Protein AF-0000000069713917 (afdb_homodimer)

Secondary structure (DSSP, 8-state):
--EEEEEEEEETTEEEEEEEEEETTTTEEEEEEEEE-GGGGTS-EEEEEEE--TT--SHHHHHHS-HHHHHHHHT-EEEEE-SS--STTS---TT--TTSBTTB-TTSB--STTGGGT-BHHHIIIIIHHHHHHHHSSEEEEEEEEEBTHHHHHHHHHHHH-TTT-S-EEEES----GGGSHHHHHHHHHHH-S-GGGGGGG-HHHHHHH--S---EEEEEETT-TTIIIII-HHHHHHHHHHHT--EEEEEETT--SSHHHHHHHHHHHHHHHHTT--/--EEEEEEEEETTEEEEEEEEEETTTTEEEEEEEEE-GGGGTS-EEEEEEE--TT--SHHHHHHS-HHHHHHHHT-EEEEE-SS--STTS---TT--TTSBTTB-TTSB--STTGGGT-BHHHIIIIIHHHHHHHHSSEEEEEEEEEBTHHHHHHHHHHHH-TTT-S-EEEES----GGGSHHHHHHHHHHH-S-GGGGGGG-HHHHHHH--S---EEEEEETT-TTIIIII-HHHHHHHHHHHT--EEEEEETT--SSHHHHHHHHHHHHHHHHTT--

Nearest PDB structures (foldseek):
  3s8y-assembly1_A  TM=9.924E-01  e=7.255E-50  Oleispira antarctica
  6jzl-assembly1_A  TM=9.933E-01  e=1.116E-47  Shewanella frigidimarina
  4b6g-assembly2_B  TM=9.810E-01  e=1.951E-43  Neisseria meningitidis MC58
  3e4d-assembly3_F  TM=9.716E-01  e=5.167E-42  Agrobacterium fabrum str. C58
  7yvt-assembly3_C  TM=9.785E-01  e=4.361E-38  Variovorax sp.

Sequence (558 aa):
MTIENISCNKSFGGWHKQYRHQSQVLNCQMRFAIYLPPEAANKPVPVLYWLSGLTCTDENFMQKAGAQRIAAQLGMAIVAPDTSPRGDEVADAPDKAYDLGLGAGFYLNATRAPWNRHYKMYDYIVHELPALIEANFPVTEQRAISGHSMGGHGALVIGFSNPHRYSSISAFSPICNPSNAPWGIKAFTEYLGENREHWRQYDACELLKLAISEVPVLVDQGDADSFLDTQLMPHSLSDIATGKGYPLDLRMQAGYDHSYYFIASFIEEHLKFHSLYFKMTIENISCNKSFGGWHKQYRHQSQVLNCQMRFAIYLPPEAANKPVPVLYWLSGLTCTDENFMQKAGAQRIAAQLGMAIVAPDTSPRGDEVADAPDKAYDLGLGAGFYLNATRAPWNRHYKMYDYIVHELPALIEANFPVTEQRAISGHSMGGHGALVIGFSNPHRYSSISAFSPICNPSNAPWGIKAFTEYLGENREHWRQYDACELLKLAISEVPVLVDQGDADSFLDTQLMPHSLSDIATGKGYPLDLRMQAGYDHSYYFIASFIEEHLKFHSLYFK

InterPro domains:
  IPR000801 Esterase-like [PF00756] (23-272)
  IPR014186 S-formylglutathione hydrolase [PTHR10061] (1-277)
  IPR014186 S-formylglutathione hydrolase [TIGR02821] (5-275)
  IPR029058 Alpha/Beta hydrolase fold [G3DSA:3.40.50.1820] (3-278)
  IPR029058 Alpha/Beta hydrolase fold [SSF53474] (3-275)

Foldseek 3Di:
DDKAWDDWDDDQLWIKTKIWDQDPQLRAIWMKIKIFANCQVPAAAAEEEEAEAFPDANVACVPQQPQNNLCNVLRYMYMYITNFGDDDPFDFDPVNDRLTGHRNLLQDQFDDPPHNNGSHNVCCRQPVVLVVDVVPGRHDQAYAYEYAASRLLNQLLSCLLCVPSYQATEYELYQQALVQAPSSVVHCCRRPNDPCVSVLSSHNLSSLLVGDDAHAYEYEYEPAEPCDVRGRPVVSVVVSCVVVVGNYHYDYDYPDYRDSVNSNVCVSVVVVVRSVRPD/DDKAWDDWDDDQLWIKTKIWDQDPQQRAIWMKIKIFANCQVPAAAAEEEEAEAFPDANVACVPQQPQNNLCNVLRYMYMYITNFGDDDPFDFDPVNDRLTGHRNLLQDQFDDPPHNNGSHNVCCRQPVVLVVDVVPGRHDQAYAYEYAASRLLNQLLSCLLCVPSYQATEYELYQQALVQAPSSVVHCCRRPNDPCVSVLSSHNLSSLLVGDDAHAYEYEYEPQEPCDVRGRPVVSVVVSCVVVVGNYHYHYDYPDYRDSVNSNVCVSVVVVVRSVRPD

Solvent-accessible surface area (backbone atoms only — not comparable to full-atom values): 27414 Å² total; per-residue (Å²): 135,74,71,43,79,75,46,78,42,35,34,51,80,15,37,40,34,31,34,38,34,74,38,77,70,32,65,36,57,44,46,34,27,38,36,41,16,47,49,37,79,80,39,61,23,36,36,36,38,40,31,45,26,65,63,36,42,34,52,55,59,76,46,33,27,59,51,61,60,52,26,29,74,66,38,31,27,38,37,23,41,42,33,35,62,48,63,91,88,47,66,55,37,91,82,67,45,60,69,29,34,53,21,28,38,66,46,34,63,27,72,24,82,73,37,42,64,30,38,25,40,33,55,32,64,72,46,51,48,51,53,54,47,49,73,72,44,56,41,47,87,51,29,31,31,25,19,29,28,47,7,8,26,28,20,46,27,53,38,68,75,34,46,89,62,29,51,28,32,32,25,37,48,25,30,25,37,24,83,79,8,63,63,32,40,55,40,43,38,58,27,59,38,82,57,63,77,70,46,41,83,68,16,37,42,55,43,56,75,67,52,79,73,84,47,49,33,42,34,43,33,31,68,50,21,90,46,40,81,62,42,18,33,56,64,63,39,50,52,52,28,61,75,70,68,49,64,60,49,76,45,77,36,84,64,18,36,84,49,55,46,34,43,37,53,46,39,60,62,53,55,52,56,46,52,72,54,55,130,136,73,73,42,79,75,47,78,43,34,34,50,79,15,36,39,34,30,35,37,34,74,37,77,70,31,64,36,58,44,46,34,25,38,36,39,16,46,51,36,81,79,39,61,23,37,34,37,39,40,32,43,25,64,63,37,42,35,54,54,59,77,46,34,27,57,51,60,60,52,25,29,75,68,39,30,27,40,37,22,40,44,32,35,60,45,65,92,86,48,66,56,37,90,82,65,44,60,71,30,32,52,20,28,39,66,46,34,65,27,71,24,82,72,36,42,64,30,37,26,40,33,54,32,64,71,47,53,48,52,53,53,46,50,73,74,44,56,40,49,85,51,28,30,31,26,19,29,27,47,7,8,26,28,19,47,27,53,38,68,75,34,44,88,62,30,51,28,33,32,25,37,48,26,31,23,37,26,82,77,7,64,62,30,40,56,41,41,39,61,26,61,38,82,56,64,76,70,45,39,82,69,16,38,42,56,45,56,75,66,51,80,74,83,48,50,32,42,37,42,30,31,70,52,20,92,46,40,82,63,42,17,32,55,63,62,38,50,53,52,27,60,76,69,67,48,63,59,48,74,43,78,36,84,63,19,36,84,48,55,46,35,45,37,52,47,39,60,60,54,53,52,56,46,53,72,55,54,130

Radius of gyration: 25.03 Å; Cα contacts (8 Å, |Δi|>4): 1384; chains: 2; bounding box: 50×77×60 Å

Organism: Shewanella oneidensis (strain ATCC 700550 / JCM 31522 / CIP 106686 / LMG 19005 / NCIMB 14063 / MR-1) (NCBI:txid211586)

pLDDT: mean 98.07, std 2.37, range [70.38, 99.0]

Structure (mmCIF, N/CA/C/O backbone):
data_AF-0000000069713917-model_v1
#
loop_
_entity.id
_entity.type
_entity.pdbx_description
1 polymer 'S-formylglutathione hydrolase'
#
loop_
_atom_site.group_PDB
_atom_site.id
_atom_site.type_symbol
_atom_site.label_atom_id
_atom_site.label_alt_id
_atom_site.label_comp_id
_atom_site.label_asym_id
_atom_site.label_entity_id
_atom_site.label_seq_id
_atom_site.pdbx_PDB_ins_code
_atom_site.Cartn_x
_atom_site.Cartn_y
_atom_site.Cartn_z
_atom_site.occupancy
_atom_site.B_iso_or_equiv
_atom_site.auth_seq_id
_atom_site.auth_comp_id
_atom_site.auth_asym_id
_atom_site.auth_atom_id
_atom_site.pdbx_PDB_model_num
ATOM 1 N N . MET A 1 1 ? 25.859 -14.422 -12.484 1 70.38 1 MET A N 1
ATOM 2 C CA . MET A 1 1 ? 25 -13.398 -13.062 1 70.38 1 MET A CA 1
ATOM 3 C C . MET A 1 1 ? 25.031 -12.125 -12.219 1 70.38 1 MET A C 1
ATOM 5 O O . MET A 1 1 ? 24.969 -12.188 -10.992 1 70.38 1 MET A O 1
ATOM 9 N N . THR A 1 2 ? 25.359 -10.953 -12.766 1 87.94 2 THR A N 1
ATOM 10 C CA . THR A 1 2 ? 25.516 -9.688 -12.055 1 87.94 2 THR A CA 1
ATOM 11 C C . THR A 1 2 ? 24.156 -9.023 -11.82 1 87.94 2 THR A C 1
ATOM 13 O O . THR A 1 2 ? 23.297 -9.039 -12.703 1 87.94 2 THR A O 1
ATOM 16 N N . ILE A 1 3 ? 23.812 -8.742 -10.57 1 97.12 3 ILE A N 1
ATOM 17 C CA . ILE A 1 3 ? 22.594 -8.016 -10.242 1 97.12 3 ILE A CA 1
ATOM 18 C C . ILE A 1 3 ? 22.938 -6.582 -9.852 1 97.12 3 ILE A C 1
ATOM 20 O O . ILE A 1 3 ? 24 -6.324 -9.289 1 97.12 3 ILE A O 1
ATOM 24 N N . GLU A 1 4 ? 22.047 -5.641 -10.273 1 98.31 4 GLU A N 1
ATOM 25 C CA . GLU A 1 4 ? 22.203 -4.227 -9.953 1 98.31 4 GLU A CA 1
ATOM 26 C C . GLU A 1 4 ? 21.125 -3.764 -8.977 1 98.31 4 GLU A C 1
ATOM 28 O O . GLU A 1 4 ? 19.922 -3.889 -9.25 1 98.31 4 GLU A O 1
ATOM 33 N N . ASN A 1 5 ? 21.531 -3.273 -7.816 1 98.44 5 ASN A N 1
ATOM 34 C CA . ASN A 1 5 ? 20.594 -2.727 -6.84 1 98.44 5 ASN A CA 1
ATOM 35 C C . ASN A 1 5 ? 20.047 -1.373 -7.281 1 98.44 5 ASN A C 1
ATOM 37 O O . ASN A 1 5 ? 20.812 -0.43 -7.496 1 98.44 5 ASN A O 1
ATOM 41 N N . ILE A 1 6 ? 18.75 -1.265 -7.391 1 97.25 6 ILE A N 1
ATOM 42 C CA . ILE A 1 6 ? 18.219 -0.025 -7.949 1 97.25 6 ILE A CA 1
ATOM 43 C C . ILE A 1 6 ? 17.469 0.746 -6.871 1 97.25 6 ILE A C 1
ATOM 45 O O . ILE A 1 6 ? 17.172 1.934 -7.031 1 97.25 6 ILE A O 1
ATOM 49 N N . SER A 1 7 ? 17.125 0.137 -5.809 1 97.75 7 SER A N 1
ATOM 50 C CA . SER A 1 7 ? 16.531 0.807 -4.652 1 97.75 7 SER A CA 1
ATOM 51 C C . SER A 1 7 ? 16.75 0.001 -3.377 1 97.75 7 SER A C 1
ATOM 53 O O . SER A 1 7 ? 16.969 -1.211 -3.432 1 97.75 7 SER A O 1
ATOM 55 N N . CYS A 1 8 ? 16.781 0.65 -2.281 1 98.25 8 CYS A N 1
ATOM 56 C CA . CYS A 1 8 ? 16.984 0.061 -0.964 1 98.25 8 CYS A CA 1
ATOM 57 C C . CYS A 1 8 ? 16.281 0.871 0.115 1 98.25 8 CYS A C 1
ATOM 59 O O . CYS A 1 8 ? 16.672 2.004 0.402 1 98.25 8 CYS A O 1
ATOM 61 N N . ASN A 1 9 ? 15.273 0.31 0.768 1 98.56 9 ASN A N 1
ATOM 62 C CA . ASN A 1 9 ? 14.469 0.979 1.779 1 98.56 9 ASN A CA 1
ATOM 63 C C . ASN A 1 9 ? 14.32 0.127 3.037 1 98.56 9 ASN A C 1
ATOM 65 O O . ASN A 1 9 ? 13.961 -1.048 2.957 1 98.56 9 ASN A O 1
ATOM 69 N N . LYS A 1 10 ? 14.602 0.739 4.168 1 98.75 10 LYS A N 1
ATOM 70 C CA . LYS A 1 10 ? 14.336 0.04 5.422 1 98.75 10 LYS A CA 1
ATOM 71 C C . LYS A 1 10 ? 12.836 -0.102 5.668 1 98.75 10 LYS A C 1
ATOM 73 O O . LYS A 1 10 ? 12.07 0.828 5.406 1 98.75 10 LYS A O 1
ATOM 78 N N . SER A 1 11 ? 12.414 -1.227 6.125 1 98.81 11 SER A N 1
ATOM 79 C CA . SER A 1 11 ? 11.016 -1.568 6.352 1 98.81 11 SER A CA 1
ATOM 80 C C . SER A 1 11 ? 10.867 -2.613 7.453 1 98.81 11 SER A C 1
ATOM 82 O O . SER A 1 11 ? 11.398 -3.719 7.34 1 98.81 11 SER A O 1
ATOM 84 N N . PHE A 1 12 ? 10.195 -2.287 8.57 1 98.81 12 PHE A N 1
ATOM 85 C CA . PHE A 1 12 ? 9.961 -3.166 9.711 1 98.81 12 PHE A CA 1
ATOM 86 C C . PHE A 1 12 ? 11.258 -3.82 10.164 1 98.81 12 PHE A C 1
ATOM 88 O O . PHE A 1 12 ? 11.312 -5.031 10.383 1 98.81 12 PHE A O 1
ATOM 95 N N . GLY A 1 13 ? 12.219 -3.055 10.289 1 98.69 13 GLY A N 1
ATOM 96 C CA . GLY A 1 13 ? 13.5 -3.52 10.797 1 98.69 13 GLY A CA 1
ATOM 97 C C . GLY A 1 13 ? 14.32 -4.273 9.766 1 98.69 13 GLY A C 1
ATOM 98 O O . GLY A 1 13 ? 15.508 -4.512 9.969 1 98.69 13 GLY A O 1
ATOM 99 N N . GLY A 1 14 ? 13.664 -4.723 8.641 1 98.75 14 GLY A N 1
ATOM 100 C CA . GLY A 1 14 ? 14.336 -5.363 7.527 1 98.75 14 GLY A CA 1
ATOM 101 C C . GLY A 1 14 ? 14.602 -4.422 6.363 1 98.75 14 GLY A C 1
ATOM 102 O O . GLY A 1 14 ? 14.656 -3.205 6.547 1 98.75 14 GLY A O 1
ATOM 103 N N . TRP A 1 15 ? 14.82 -5.023 5.168 1 98.81 15 TRP A N 1
ATOM 104 C CA . TRP A 1 15 ? 15.172 -4.215 4.004 1 98.81 15 TRP A CA 1
ATOM 105 C C . TRP A 1 15 ? 14.375 -4.656 2.779 1 98.81 15 TRP A C 1
ATOM 107 O O . TRP A 1 15 ? 14.352 -5.84 2.439 1 98.81 15 TRP A O 1
ATOM 117 N N . HIS A 1 16 ? 13.68 -3.697 2.221 1 98.88 16 HIS A N 1
ATOM 118 C CA . HIS A 1 16 ? 13.102 -3.867 0.892 1 98.88 16 HIS A CA 1
ATOM 119 C C . HIS A 1 16 ? 14.047 -3.352 -0.189 1 98.88 16 HIS A C 1
ATOM 121 O O . HIS A 1 16 ? 14.422 -2.178 -0.183 1 98.88 16 HIS A O 1
ATOM 127 N N . LYS A 1 17 ? 14.398 -4.246 -1.132 1 98.81 17 LYS A N 1
ATOM 128 C CA . LYS A 1 17 ? 15.336 -3.893 -2.195 1 98.81 17 LYS A CA 1
ATOM 129 C C . LYS A 1 17 ? 14.789 -4.285 -3.564 1 98.81 17 LYS A C 1
ATOM 131 O O . LYS A 1 17 ? 14.016 -5.238 -3.68 1 98.81 17 LYS A O 1
ATOM 136 N N . GLN A 1 18 ? 15.172 -3.488 -4.539 1 98.81 18 GLN A N 1
ATOM 137 C CA . GLN A 1 18 ? 14.883 -3.832 -5.93 1 98.81 18 GLN A CA 1
ATOM 138 C C . GLN A 1 18 ? 16.172 -4.008 -6.73 1 98.81 18 GLN A C 1
ATOM 140 O O . GLN A 1 18 ? 17.141 -3.262 -6.539 1 98.81 18 GLN A O 1
ATOM 145 N N . TYR A 1 19 ? 16.125 -4.961 -7.59 1 98.81 19 TYR A N 1
ATOM 146 C CA . TYR A 1 19 ? 17.297 -5.254 -8.414 1 98.81 19 TYR A CA 1
ATOM 147 C C . TYR A 1 19 ? 16.906 -5.402 -9.883 1 98.81 19 TYR A C 1
ATOM 149 O O . TYR A 1 19 ? 15.758 -5.727 -10.195 1 98.81 19 TYR A O 1
ATOM 157 N N . ARG A 1 20 ? 17.844 -5.145 -10.68 1 98.38 20 ARG A N 1
ATOM 158 C CA . ARG A 1 20 ? 17.781 -5.453 -12.109 1 98.38 20 ARG A CA 1
ATOM 159 C C . ARG A 1 20 ? 18.875 -6.453 -12.492 1 98.38 20 ARG A C 1
ATOM 161 O O . ARG A 1 20 ? 19.984 -6.402 -11.977 1 98.38 20 ARG A O 1
ATOM 168 N N . HIS A 1 21 ? 18.594 -7.336 -13.367 1 98.31 21 HIS A N 1
ATOM 169 C CA . HIS A 1 21 ? 19.562 -8.297 -13.883 1 98.31 21 HIS A CA 1
ATOM 170 C C . HIS A 1 21 ? 19.219 -8.719 -15.305 1 98.31 21 HIS A C 1
ATOM 172 O O . HIS A 1 21 ? 18.094 -8.539 -15.758 1 98.31 21 HIS A O 1
ATOM 178 N N . GLN A 1 22 ? 20.188 -9.266 -15.977 1 98.06 22 GLN A N 1
ATOM 179 C CA . GLN A 1 22 ? 19.969 -9.836 -17.297 1 98.06 22 GLN A CA 1
ATOM 180 C C . GLN A 1 22 ? 19.516 -11.289 -17.203 1 98.06 22 GLN A C 1
ATOM 182 O O . GLN A 1 22 ? 20.25 -12.148 -16.703 1 98.06 22 GLN A O 1
ATOM 187 N N . SER A 1 23 ? 18.297 -11.508 -17.625 1 98.44 23 SER A N 1
ATOM 188 C CA . SER A 1 23 ? 17.781 -12.875 -17.641 1 98.44 23 SER A CA 1
ATOM 189 C C . SER A 1 23 ? 18.266 -13.633 -18.875 1 98.44 23 SER A C 1
ATOM 191 O O . SER A 1 23 ? 18.125 -13.148 -20 1 98.44 23 SER A O 1
ATOM 193 N N . GLN A 1 24 ? 18.781 -14.766 -18.656 1 97.94 24 GLN A N 1
ATOM 194 C CA . GLN A 1 24 ? 19.188 -15.617 -19.766 1 97.94 24 GLN A CA 1
ATOM 195 C C . GLN A 1 24 ? 17.984 -16.297 -20.406 1 97.94 24 GLN A C 1
ATOM 197 O O . GLN A 1 24 ? 17.891 -16.375 -21.641 1 97.94 24 GLN A O 1
ATOM 202 N N . VAL A 1 25 ? 17.125 -16.672 -19.609 1 97.75 25 VAL A N 1
ATOM 203 C CA . VAL A 1 25 ? 15.977 -17.453 -20.078 1 97.75 25 VAL A CA 1
ATOM 204 C C . VAL A 1 25 ? 15.023 -16.547 -20.859 1 97.75 25 VAL A C 1
ATOM 206 O O . VAL A 1 25 ? 14.484 -16.953 -21.891 1 97.75 25 VAL A O 1
ATOM 209 N N . LEU A 1 26 ? 14.781 -15.352 -20.406 1 98.56 26 LEU A N 1
ATOM 210 C CA . LEU A 1 26 ? 13.82 -14.445 -21.031 1 98.56 26 LEU A CA 1
ATOM 211 C C . LEU A 1 26 ? 14.5 -13.586 -22.078 1 98.56 26 LEU A C 1
ATOM 213 O O . LEU A 1 26 ? 13.82 -12.914 -22.875 1 98.56 26 LEU A O 1
ATOM 217 N N . ASN A 1 27 ? 15.828 -13.641 -22.094 1 97.94 27 ASN A N 1
ATOM 218 C CA . ASN A 1 27 ? 16.609 -12.867 -23.062 1 97.94 27 ASN A CA 1
ATOM 219 C C . ASN A 1 27 ? 16.25 -11.383 -23 1 97.94 27 ASN A C 1
ATOM 221 O O . ASN A 1 27 ? 15.961 -10.766 -24.016 1 97.94 27 ASN A O 1
ATOM 225 N N . CYS A 1 28 ? 16.141 -10.812 -21.844 1 98.19 28 CYS A N 1
ATOM 226 C CA . CYS A 1 28 ? 15.891 -9.398 -21.594 1 98.19 28 CYS A CA 1
ATOM 227 C C . CYS A 1 28 ? 16.281 -9.016 -20.172 1 98.19 28 CYS A C 1
ATOM 229 O O . CYS A 1 28 ? 16.688 -9.875 -19.391 1 98.19 28 CYS A O 1
ATOM 231 N N . GLN A 1 29 ? 16.25 -7.77 -19.891 1 97.75 29 GLN A N 1
ATOM 232 C CA . GLN A 1 29 ? 16.453 -7.297 -18.531 1 97.75 29 GLN A CA 1
ATOM 233 C C . GLN A 1 29 ? 15.188 -7.508 -17.688 1 97.75 29 GLN A C 1
ATOM 235 O O . GLN A 1 29 ? 14.078 -7.246 -18.156 1 97.75 29 GLN A O 1
ATOM 240 N N . MET A 1 30 ? 15.406 -8.016 -16.516 1 98.38 30 MET A N 1
ATOM 241 C CA . MET A 1 30 ? 14.297 -8.227 -15.586 1 98.38 30 MET A CA 1
ATOM 242 C C . MET A 1 30 ? 14.547 -7.496 -14.273 1 98.38 30 MET A C 1
ATOM 244 O O . MET A 1 30 ? 15.703 -7.254 -13.906 1 98.38 30 MET A O 1
ATOM 248 N N . ARG A 1 31 ? 13.453 -7.172 -13.648 1 98.44 31 ARG A N 1
ATOM 249 C CA . ARG A 1 31 ? 13.5 -6.609 -12.305 1 98.44 31 ARG A CA 1
ATOM 250 C C . ARG A 1 31 ? 12.82 -7.535 -11.297 1 98.44 31 ARG A C 1
ATOM 252 O O . ARG A 1 31 ? 11.875 -8.25 -11.641 1 98.44 31 ARG A O 1
ATOM 259 N N . PHE A 1 32 ? 13.344 -7.539 -10.141 1 98.88 32 PHE A N 1
ATOM 260 C CA . PHE A 1 32 ? 12.672 -8.18 -9.016 1 98.88 32 PHE A CA 1
ATOM 261 C C . PHE A 1 32 ? 12.898 -7.387 -7.734 1 98.88 32 PHE A C 1
ATOM 263 O O . PHE A 1 32 ? 13.867 -6.633 -7.625 1 98.88 32 PHE A O 1
ATOM 270 N N . ALA A 1 33 ? 11.961 -7.527 -6.859 1 98.88 33 ALA A N 1
ATOM 271 C CA . ALA A 1 33 ? 12.102 -6.996 -5.504 1 98.88 33 ALA A CA 1
ATOM 272 C C . ALA A 1 33 ? 12.328 -8.117 -4.496 1 98.88 33 ALA A C 1
ATOM 274 O O . ALA A 1 33 ? 11.891 -9.258 -4.711 1 98.88 33 ALA A O 1
ATOM 275 N N . ILE A 1 34 ? 13.008 -7.801 -3.436 1 98.94 34 ILE A N 1
ATOM 276 C CA . ILE A 1 34 ? 13.203 -8.742 -2.336 1 98.94 34 ILE A CA 1
ATOM 277 C C . ILE A 1 34 ? 13.086 -8.008 -1.002 1 98.94 34 ILE A C 1
ATOM 279 O O . ILE A 1 34 ? 13.578 -6.887 -0.854 1 98.94 34 ILE A O 1
ATOM 283 N N . TYR A 1 35 ? 12.305 -8.562 -0.147 1 98.94 35 TYR A N 1
ATOM 284 C CA . TYR A 1 35 ? 12.328 -8.148 1.251 1 98.94 35 TYR A CA 1
ATOM 285 C C . TYR A 1 35 ? 13.133 -9.125 2.098 1 98.94 35 TYR A C 1
ATOM 287 O O . TYR A 1 35 ? 12.859 -10.328 2.098 1 98.94 35 TYR A O 1
ATOM 295 N N . LEU A 1 36 ? 14.094 -8.617 2.783 1 98.94 36 LEU A N 1
ATOM 296 C CA . LEU A 1 36 ? 14.883 -9.367 3.754 1 98.94 36 LEU A CA 1
ATOM 297 C C . LEU A 1 36 ? 14.516 -8.969 5.18 1 98.94 36 LEU A C 1
ATOM 299 O O . LEU A 1 36 ? 14.727 -7.82 5.582 1 98.94 36 LEU A O 1
ATOM 303 N N . PRO A 1 37 ? 13.961 -9.945 5.949 1 98.88 37 PRO A N 1
ATOM 304 C CA . PRO A 1 37 ? 13.633 -9.641 7.34 1 98.88 37 PRO A CA 1
ATOM 305 C C . PRO A 1 37 ? 14.867 -9.398 8.203 1 98.88 37 PRO A C 1
ATOM 307 O O . PRO A 1 37 ? 15.984 -9.734 7.789 1 98.88 37 PRO A O 1
ATOM 310 N N . PRO A 1 38 ? 14.633 -8.781 9.414 1 98.69 38 PRO A N 1
ATOM 311 C CA . PRO A 1 38 ? 15.789 -8.516 10.281 1 98.69 38 PRO A CA 1
ATOM 312 C C . PRO A 1 38 ? 16.609 -9.766 10.562 1 98.69 38 PRO A C 1
ATOM 314 O O . PRO A 1 38 ? 17.844 -9.695 10.672 1 98.69 38 PRO A O 1
ATOM 317 N N . GLU A 1 39 ? 16.016 -10.875 10.594 1 98.5 39 GLU A N 1
ATOM 318 C CA . GLU A 1 39 ? 16.672 -12.141 10.922 1 98.5 39 GLU A CA 1
ATOM 319 C C . GLU A 1 39 ? 17.703 -12.516 9.852 1 98.5 39 GLU A C 1
ATOM 321 O O . GLU A 1 39 ? 18.672 -13.234 10.133 1 98.5 39 GLU A O 1
ATOM 326 N N . ALA A 1 40 ? 17.5 -12.047 8.695 1 98.62 40 ALA A N 1
ATOM 327 C CA . ALA A 1 40 ? 18.375 -12.391 7.574 1 98.62 40 ALA A CA 1
ATOM 328 C C . ALA A 1 40 ? 19.781 -11.797 7.766 1 98.62 40 ALA A C 1
ATOM 330 O O . ALA A 1 40 ? 20.734 -12.227 7.113 1 98.62 40 ALA A O 1
ATOM 331 N N . ALA A 1 41 ? 19.922 -10.82 8.617 1 97.62 41 ALA A N 1
ATOM 332 C CA . ALA A 1 41 ? 21.234 -10.25 8.938 1 97.62 41 ALA A CA 1
ATOM 333 C C . ALA A 1 41 ? 22.094 -11.234 9.719 1 97.62 41 ALA A C 1
ATOM 335 O O . ALA A 1 41 ? 23.312 -11.156 9.695 1 97.62 41 ALA A O 1
ATOM 336 N N . ASN A 1 42 ? 21.422 -12.172 10.344 1 97.75 42 ASN A N 1
ATOM 337 C CA . ASN A 1 42 ? 22.156 -13.047 11.258 1 97.75 42 ASN A CA 1
ATOM 338 C C . ASN A 1 42 ? 22.266 -14.461 10.695 1 97.75 42 ASN A C 1
ATOM 340 O O . ASN A 1 42 ? 23.203 -15.195 11.031 1 97.75 42 ASN A O 1
ATOM 344 N N . LYS A 1 43 ? 21.281 -14.844 9.883 1 98.19 43 LYS A N 1
ATOM 345 C CA . LYS A 1 43 ? 21.281 -16.188 9.32 1 98.19 43 LYS A CA 1
ATOM 346 C C . LYS A 1 43 ? 20.422 -16.25 8.055 1 98.19 43 LYS A C 1
ATOM 348 O O . LYS A 1 43 ? 19.547 -15.422 7.855 1 98.19 43 LYS A O 1
ATOM 353 N N . PRO A 1 44 ? 20.656 -17.312 7.234 1 98.69 44 PRO A N 1
ATOM 354 C CA . PRO A 1 44 ? 19.781 -17.5 6.082 1 98.69 44 PRO A CA 1
ATOM 355 C C . PRO A 1 44 ? 18.328 -17.797 6.488 1 98.69 44 PRO A C 1
ATOM 357 O O . PRO A 1 44 ? 18.094 -18.453 7.5 1 98.69 44 PRO A O 1
ATOM 360 N N . VAL A 1 45 ? 17.375 -17.297 5.715 1 98.88 45 VAL A N 1
ATOM 361 C CA . VAL A 1 45 ? 15.969 -17.453 6.043 1 98.88 45 VAL A CA 1
ATOM 362 C C . VAL A 1 45 ? 15.227 -18.078 4.859 1 98.88 45 VAL A C 1
ATOM 364 O O . VAL A 1 45 ? 15.695 -18 3.721 1 98.88 45 VAL A O 1
ATOM 367 N N . PRO A 1 46 ? 14.086 -18.75 5.051 1 98.81 46 PRO A N 1
ATOM 368 C CA . PRO A 1 46 ? 13.289 -19.281 3.947 1 98.81 46 PRO A CA 1
ATOM 369 C C . PRO A 1 46 ? 12.688 -18.188 3.068 1 98.81 46 PRO A C 1
ATOM 371 O O . PRO A 1 46 ? 12.656 -17.016 3.467 1 98.81 46 PRO A O 1
ATOM 374 N N . VAL A 1 47 ? 12.195 -18.594 1.905 1 98.88 47 VAL A N 1
ATOM 375 C CA . VAL A 1 47 ? 11.789 -17.594 0.927 1 98.88 47 VAL A CA 1
ATOM 376 C C . VAL A 1 47 ? 10.359 -17.875 0.455 1 98.88 47 VAL A C 1
ATOM 378 O O . VAL A 1 47 ? 10.031 -19.016 0.121 1 98.88 47 VAL A O 1
ATOM 381 N N . LEU A 1 48 ? 9.539 -16.891 0.512 1 98.94 48 LEU A N 1
ATOM 382 C CA . LEU A 1 48 ? 8.266 -16.906 -0.192 1 98.94 48 LEU A CA 1
ATOM 383 C C . LEU A 1 48 ? 8.375 -16.188 -1.532 1 98.94 48 LEU A C 1
ATOM 385 O O . LEU A 1 48 ? 8.727 -15 -1.581 1 98.94 48 LEU A O 1
ATOM 389 N N . TYR A 1 49 ? 8.133 -16.844 -2.621 1 98.94 49 TYR A N 1
ATOM 390 C CA . TYR A 1 49 ? 8.039 -16.219 -3.939 1 98.94 49 TYR A CA 1
ATOM 391 C C . TYR A 1 49 ? 6.609 -15.773 -4.227 1 98.94 49 TYR A C 1
ATOM 393 O O . TYR A 1 49 ? 5.688 -16.594 -4.242 1 98.94 49 TYR A O 1
ATOM 401 N N . TRP A 1 50 ? 6.418 -14.516 -4.465 1 98.94 50 TRP A N 1
ATOM 402 C CA . TRP A 1 50 ? 5.121 -13.922 -4.77 1 98.94 50 TRP A CA 1
ATOM 403 C C . TRP A 1 50 ? 5.004 -13.594 -6.254 1 98.94 50 TRP A C 1
ATOM 405 O O . TRP A 1 50 ? 5.836 -12.875 -6.805 1 98.94 50 TRP A O 1
ATOM 415 N N . LEU A 1 51 ? 3.939 -14.055 -6.828 1 98.94 51 LEU A N 1
ATOM 416 C CA . LEU A 1 51 ? 3.648 -13.781 -8.234 1 98.94 51 LEU A CA 1
ATOM 417 C C . LEU A 1 51 ? 2.451 -12.844 -8.359 1 98.94 51 LEU A C 1
ATOM 419 O O . LEU A 1 51 ? 1.349 -13.172 -7.918 1 98.94 51 LEU A O 1
ATOM 423 N N . SER A 1 52 ? 2.623 -11.703 -9.062 1 98.88 52 SER A N 1
ATOM 424 C CA . SER A 1 52 ? 1.595 -10.672 -9.164 1 98.88 52 SER A CA 1
ATOM 425 C C . SER A 1 52 ? 0.693 -10.914 -10.375 1 98.88 52 SER A C 1
ATOM 427 O O . SER A 1 52 ? 1.008 -11.734 -11.234 1 98.88 52 SER A O 1
ATOM 429 N N . GLY A 1 53 ? -0.397 -10.258 -10.391 1 98.69 53 GLY A N 1
ATOM 430 C CA . GLY A 1 53 ? -1.408 -10.445 -11.414 1 98.69 53 GLY A CA 1
ATOM 431 C C . GLY A 1 53 ? -1.214 -9.547 -12.617 1 98.69 53 GLY A C 1
ATOM 432 O O . GLY A 1 53 ? -0.222 -8.82 -12.703 1 98.69 53 GLY A O 1
ATOM 433 N N . LEU A 1 54 ? -2.203 -9.594 -13.523 1 98.56 54 LEU A N 1
ATOM 434 C CA . LEU A 1 54 ? -2.189 -8.82 -14.758 1 98.56 54 LEU A CA 1
ATOM 435 C C . LEU A 1 54 ? -1.863 -7.355 -14.477 1 98.56 54 LEU A C 1
ATOM 437 O O . LEU A 1 54 ? -2.33 -6.789 -13.492 1 98.56 54 LEU A O 1
ATOM 441 N N . THR A 1 55 ? -1.074 -6.742 -15.344 1 97.12 55 THR A N 1
ATOM 442 C CA . THR A 1 55 ? -0.757 -5.32 -15.422 1 97.12 55 THR A CA 1
ATOM 443 C C . THR A 1 55 ? 0.207 -4.914 -14.312 1 97.12 55 THR A C 1
ATOM 445 O O . THR A 1 55 ? 0.729 -3.799 -14.312 1 97.12 55 THR A O 1
ATOM 448 N N . CYS A 1 56 ? 0.483 -5.762 -13.328 1 97.81 56 CYS A N 1
ATOM 449 C CA . CYS A 1 56 ? 1.302 -5.418 -12.172 1 97.81 56 CYS A CA 1
ATOM 450 C C . CYS A 1 56 ? 2.785 -5.543 -12.5 1 97.81 56 CYS A C 1
ATOM 452 O O . CYS A 1 56 ? 3.152 -5.926 -13.609 1 97.81 56 CYS A O 1
ATOM 454 N N . THR A 1 57 ? 3.615 -5.141 -11.602 1 98.06 57 THR A N 1
ATOM 455 C CA . THR A 1 57 ? 5.066 -5.285 -11.555 1 98.06 57 THR A CA 1
ATOM 456 C C . THR A 1 57 ? 5.512 -5.84 -10.203 1 98.06 57 THR A C 1
ATOM 458 O O . THR A 1 57 ? 4.688 -6.32 -9.422 1 98.06 57 THR A O 1
ATOM 461 N N . ASP A 1 58 ? 6.812 -5.785 -9.953 1 98 58 ASP A N 1
ATOM 462 C CA . ASP A 1 58 ? 7.359 -6.223 -8.672 1 98 58 ASP A CA 1
ATOM 463 C C . ASP A 1 58 ? 6.902 -5.305 -7.543 1 98 58 ASP A C 1
ATOM 465 O O . ASP A 1 58 ? 7.043 -5.648 -6.367 1 98 58 ASP A O 1
ATOM 469 N N . GLU A 1 59 ? 6.191 -4.238 -7.82 1 98.19 59 GLU A N 1
ATOM 470 C CA . GLU A 1 59 ? 5.996 -3.154 -6.859 1 98.19 59 GLU A CA 1
ATOM 471 C C . GLU A 1 59 ? 4.66 -3.297 -6.137 1 98.19 59 GLU A C 1
ATOM 473 O O . GLU A 1 59 ? 4.562 -3.012 -4.941 1 98.19 59 GLU A O 1
ATOM 478 N N . ASN A 1 60 ? 3.627 -3.773 -6.879 1 98.31 60 ASN A N 1
ATOM 479 C CA . ASN A 1 60 ? 2.258 -3.686 -6.379 1 98.31 60 ASN A CA 1
ATOM 480 C C . ASN A 1 60 ? 2.104 -4.406 -5.043 1 98.31 60 ASN A C 1
ATOM 482 O O . ASN A 1 60 ? 1.649 -3.814 -4.059 1 98.31 60 ASN A O 1
ATOM 486 N N . PHE A 1 61 ? 2.514 -5.637 -5.02 1 98.88 61 PHE A N 1
ATOM 487 C CA . PHE A 1 61 ? 2.379 -6.434 -3.805 1 98.88 61 PHE A CA 1
ATOM 488 C C . PHE A 1 61 ? 3.217 -5.848 -2.674 1 98.88 61 PHE A C 1
ATOM 490 O O . PHE A 1 61 ? 2.736 -5.703 -1.549 1 98.88 61 PHE A O 1
ATOM 497 N N . MET A 1 62 ? 4.453 -5.48 -2.953 1 98.81 62 MET A N 1
ATOM 498 C CA . MET A 1 62 ? 5.402 -5.008 -1.947 1 98.81 62 MET A CA 1
ATOM 499 C C . MET A 1 62 ? 4.938 -3.686 -1.347 1 98.81 62 MET A C 1
ATOM 501 O O . MET A 1 62 ? 5.223 -3.393 -0.184 1 98.81 62 MET A O 1
ATOM 505 N N . GLN A 1 63 ? 4.148 -2.957 -2.09 1 98.5 63 GLN A N 1
ATOM 506 C CA . GLN A 1 63 ? 3.727 -1.64 -1.625 1 98.5 63 GLN A CA 1
ATOM 507 C C . GLN A 1 63 ? 2.367 -1.708 -0.933 1 98.5 63 GLN A C 1
ATOM 509 O O . GLN A 1 63 ? 2.094 -0.934 -0.013 1 98.5 63 GLN A O 1
ATOM 514 N N . LYS A 1 64 ? 1.539 -2.674 -1.319 1 98.62 64 LYS A N 1
ATOM 515 C CA . LYS A 1 64 ? 0.131 -2.52 -0.965 1 98.62 64 LYS A CA 1
ATOM 516 C C . LYS A 1 64 ? -0.321 -3.623 -0.014 1 98.62 64 LYS A C 1
ATOM 518 O O . LYS A 1 64 ? -1.334 -3.48 0.675 1 98.62 64 LYS A O 1
ATOM 523 N N . ALA A 1 65 ? 0.378 -4.703 0.055 1 98.75 65 ALA A N 1
ATOM 524 C CA . ALA A 1 65 ? -0.181 -5.898 0.687 1 98.75 65 ALA A CA 1
ATOM 525 C C . ALA A 1 65 ? 0.045 -5.875 2.195 1 98.75 65 ALA A C 1
ATOM 527 O O . ALA A 1 65 ? -0.61 -6.613 2.938 1 98.75 65 ALA A O 1
ATOM 528 N N . GLY A 1 66 ? 1.018 -5.059 2.656 1 98.44 66 GLY A N 1
ATOM 529 C CA . GLY A 1 66 ? 1.358 -5.059 4.07 1 98.44 66 GLY A CA 1
ATOM 530 C C . GLY A 1 66 ? 2 -6.352 4.531 1 98.44 66 GLY A C 1
ATOM 531 O O . GLY A 1 66 ? 1.847 -6.746 5.688 1 98.44 66 GLY A O 1
ATOM 532 N N . ALA A 1 67 ? 2.73 -7.004 3.664 1 98.88 67 ALA A N 1
ATOM 533 C CA . ALA A 1 67 ? 3.256 -8.344 3.926 1 98.88 67 ALA A CA 1
ATOM 534 C C . ALA A 1 67 ? 4.535 -8.273 4.754 1 98.88 67 ALA A C 1
ATOM 536 O O . ALA A 1 67 ? 4.848 -9.203 5.5 1 98.88 67 ALA A O 1
ATOM 537 N N . GLN A 1 68 ? 5.305 -7.148 4.652 1 98.88 68 GLN A N 1
ATOM 538 C CA . GLN A 1 68 ? 6.637 -7.059 5.238 1 98.88 68 GLN A CA 1
ATOM 539 C C . GLN A 1 68 ? 6.578 -7.148 6.758 1 98.88 68 GLN A C 1
ATOM 541 O O . GLN A 1 68 ? 7.473 -7.719 7.387 1 98.88 68 GLN A O 1
ATOM 546 N N . ARG A 1 69 ? 5.484 -6.605 7.352 1 98.69 69 ARG A N 1
ATOM 547 C CA . ARG A 1 69 ? 5.309 -6.664 8.797 1 98.69 69 ARG A CA 1
ATOM 548 C C . ARG A 1 69 ? 5.34 -8.102 9.297 1 98.69 69 ARG A C 1
ATOM 550 O O . ARG A 1 69 ? 6.09 -8.43 10.219 1 98.69 69 ARG A O 1
ATOM 557 N N . ILE A 1 70 ? 4.566 -8.953 8.672 1 98.81 70 ILE A N 1
ATOM 558 C CA . ILE A 1 70 ? 4.43 -10.344 9.102 1 98.81 70 ILE A CA 1
ATOM 559 C C . ILE A 1 70 ? 5.691 -11.125 8.727 1 98.81 70 ILE A C 1
ATOM 561 O O . ILE A 1 70 ? 6.156 -11.961 9.5 1 98.81 70 ILE A O 1
ATOM 565 N N . ALA A 1 71 ? 6.234 -10.828 7.543 1 98.88 71 ALA A N 1
ATOM 566 C CA . ALA A 1 71 ? 7.477 -11.477 7.125 1 98.88 71 ALA A CA 1
ATOM 567 C C . ALA A 1 71 ? 8.602 -11.203 8.117 1 98.88 71 ALA A C 1
ATOM 569 O O . ALA A 1 71 ? 9.414 -12.086 8.406 1 98.88 71 ALA A O 1
ATOM 570 N N . ALA A 1 72 ? 8.695 -9.969 8.594 1 98.88 72 ALA A N 1
ATOM 571 C CA . ALA A 1 72 ? 9.695 -9.602 9.594 1 98.88 72 ALA A CA 1
ATOM 572 C C . ALA A 1 72 ? 9.555 -10.445 10.852 1 98.88 72 ALA A C 1
ATOM 574 O O . ALA A 1 72 ? 10.547 -10.914 11.414 1 98.88 72 ALA A O 1
ATOM 575 N N . GLN A 1 73 ? 8.312 -10.633 11.297 1 98.62 73 GLN A N 1
ATOM 576 C CA . GLN A 1 73 ? 8.031 -11.398 12.508 1 98.62 73 GLN A CA 1
ATOM 577 C C . GLN A 1 73 ? 8.367 -12.875 12.32 1 98.62 73 GLN A C 1
ATOM 579 O O . GLN A 1 73 ? 8.859 -13.523 13.25 1 98.62 73 GLN A O 1
ATOM 584 N N . LEU A 1 74 ? 8.156 -13.375 11.141 1 98.75 74 LEU A N 1
ATOM 585 C CA . LEU A 1 74 ? 8.266 -14.812 10.891 1 98.75 74 LEU A CA 1
ATOM 586 C C . LEU A 1 74 ? 9.672 -15.18 10.43 1 98.75 74 LEU A C 1
ATOM 588 O O . LEU A 1 74 ? 10 -16.359 10.312 1 98.75 74 LEU A O 1
ATOM 592 N N . GLY A 1 75 ? 10.492 -14.172 10.141 1 98.56 75 GLY A N 1
ATOM 593 C CA . GLY A 1 75 ? 11.812 -14.453 9.586 1 98.56 75 GLY A CA 1
ATOM 594 C C . GLY A 1 75 ? 11.758 -15.078 8.211 1 98.56 75 GLY A C 1
ATOM 595 O O . GLY A 1 75 ? 12.398 -16.109 7.965 1 98.56 75 GLY A O 1
ATOM 596 N N . MET A 1 76 ? 11.031 -14.453 7.355 1 98.44 76 MET A N 1
ATOM 597 C CA . MET A 1 76 ? 10.789 -14.953 6.008 1 98.44 76 MET A CA 1
ATOM 598 C C . MET A 1 76 ? 11.133 -13.898 4.961 1 98.44 76 MET A C 1
ATOM 600 O O . MET A 1 76 ? 10.727 -12.742 5.082 1 98.44 76 MET A O 1
ATOM 604 N N . ALA A 1 77 ? 11.977 -14.25 4.012 1 98.94 77 ALA A N 1
ATOM 605 C CA . ALA A 1 77 ? 12.188 -13.359 2.875 1 98.94 77 ALA A CA 1
ATOM 606 C C . ALA A 1 77 ? 11.031 -13.445 1.885 1 98.94 77 ALA A C 1
ATOM 608 O O . ALA A 1 77 ? 10.344 -14.469 1.808 1 98.94 77 ALA A O 1
ATOM 609 N N . ILE A 1 78 ? 10.758 -12.406 1.205 1 99 78 ILE A N 1
ATOM 610 C CA . ILE A 1 78 ? 9.766 -12.383 0.134 1 99 78 ILE A CA 1
ATOM 611 C C . ILE A 1 78 ? 10.422 -11.906 -1.162 1 99 78 ILE A C 1
ATOM 613 O O . ILE A 1 78 ? 11.125 -10.898 -1.175 1 99 78 ILE A O 1
ATOM 617 N N . VAL A 1 79 ? 10.219 -12.594 -2.244 1 98.94 79 VAL A N 1
ATOM 618 C CA . VAL A 1 79 ? 10.719 -12.219 -3.564 1 98.94 79 VAL A CA 1
ATOM 619 C C . VAL A 1 79 ? 9.547 -12.008 -4.52 1 98.94 79 VAL A C 1
ATOM 621 O O . VAL A 1 79 ? 8.664 -12.859 -4.617 1 98.94 79 VAL A O 1
ATOM 624 N N . ALA A 1 80 ? 9.484 -10.875 -5.16 1 98.94 80 ALA A N 1
ATOM 625 C CA . ALA A 1 80 ? 8.461 -10.562 -6.152 1 98.94 80 ALA A CA 1
ATOM 626 C C . ALA A 1 80 ? 9.094 -10.133 -7.477 1 98.94 80 ALA A C 1
ATOM 628 O O . ALA A 1 80 ? 9.609 -9.016 -7.594 1 98.94 80 ALA A O 1
ATOM 629 N N . PRO A 1 81 ? 9.039 -10.953 -8.469 1 98.81 81 PRO A N 1
ATOM 630 C CA . PRO A 1 81 ? 9.539 -10.562 -9.789 1 98.81 81 PRO A CA 1
ATOM 631 C C . PRO A 1 81 ? 8.539 -9.719 -10.578 1 98.81 81 PRO A C 1
ATOM 633 O O . PRO A 1 81 ? 7.371 -9.617 -10.188 1 98.81 81 PRO A O 1
ATOM 636 N N . ASP A 1 82 ? 9.023 -9.102 -11.664 1 98.44 82 ASP A N 1
ATOM 637 C CA . ASP A 1 82 ? 8.102 -8.555 -12.656 1 98.44 82 ASP A CA 1
ATOM 638 C C . ASP A 1 82 ? 7.207 -9.648 -13.234 1 98.44 82 ASP A C 1
ATOM 640 O O . ASP A 1 82 ? 7.5 -10.836 -13.094 1 98.44 82 ASP A O 1
ATOM 644 N N . THR A 1 83 ? 6.078 -9.273 -13.844 1 98.56 83 THR A N 1
ATOM 645 C CA . THR A 1 83 ? 5.035 -10.227 -14.203 1 98.56 83 THR A CA 1
ATOM 646 C C . THR A 1 83 ? 5.242 -10.734 -15.625 1 98.56 83 THR A C 1
ATOM 648 O O . THR A 1 83 ? 4.527 -11.625 -16.078 1 98.56 83 THR A O 1
ATOM 651 N N . SER A 1 84 ? 6.152 -10.125 -16.359 1 98.56 84 SER A N 1
ATOM 652 C CA . SER A 1 84 ? 6.449 -10.469 -17.734 1 98.56 84 SER A CA 1
ATOM 653 C C . SER A 1 84 ? 7.816 -9.945 -18.172 1 98.56 84 SER A C 1
ATOM 655 O O . SER A 1 84 ? 8.422 -9.133 -17.453 1 98.56 84 SER A O 1
ATOM 657 N N . PRO A 1 85 ? 8.367 -10.539 -19.266 1 98.38 85 PRO A N 1
ATOM 658 C CA . PRO A 1 85 ? 9.484 -9.812 -19.875 1 98.38 85 PRO A CA 1
ATOM 659 C C . PRO A 1 85 ? 9.141 -8.359 -20.203 1 98.38 85 PRO A C 1
ATOM 661 O O . PRO A 1 85 ? 7.965 -8.031 -20.406 1 98.38 85 PRO A O 1
ATOM 664 N N . ARG A 1 86 ? 10.125 -7.562 -20.203 1 97.44 86 ARG A N 1
ATOM 665 C CA . ARG A 1 86 ? 9.984 -6.141 -20.5 1 97.44 86 ARG A CA 1
ATOM 666 C C . ARG A 1 86 ? 11.031 -5.68 -21.516 1 97.44 86 ARG A C 1
ATOM 668 O O . ARG A 1 86 ? 12 -6.395 -21.781 1 97.44 86 ARG A O 1
ATOM 675 N N . GLY A 1 87 ? 10.836 -4.422 -21.984 1 95.44 87 GLY A N 1
ATOM 676 C CA . GLY A 1 87 ? 11.797 -3.832 -22.906 1 95.44 87 GLY A CA 1
ATOM 677 C C . GLY A 1 87 ? 11.242 -3.588 -24.297 1 95.44 87 GLY A C 1
ATOM 678 O O . GLY A 1 87 ? 10.219 -4.172 -24.672 1 95.44 87 GLY A O 1
ATOM 679 N N . ASP A 1 88 ? 11.977 -2.895 -25.094 1 94.62 88 ASP A N 1
ATOM 680 C CA . ASP A 1 88 ? 11.523 -2.438 -26.406 1 94.62 88 ASP A CA 1
ATOM 681 C C . ASP A 1 88 ? 11.477 -3.592 -27.406 1 94.62 88 ASP A C 1
ATOM 683 O O . ASP A 1 88 ? 10.688 -3.572 -28.359 1 94.62 88 ASP A O 1
ATOM 687 N N . GLU A 1 89 ? 12.281 -4.578 -27.203 1 95.81 89 GLU A N 1
ATOM 688 C CA . GLU A 1 89 ? 12.383 -5.672 -28.156 1 95.81 89 GLU A CA 1
ATOM 689 C C . GLU A 1 89 ? 11.422 -6.809 -27.812 1 95.81 89 GLU A C 1
ATOM 691 O O . GLU A 1 89 ? 11.32 -7.789 -28.547 1 95.81 89 GLU A O 1
ATOM 696 N N . VAL A 1 90 ? 10.758 -6.676 -26.688 1 98.19 90 VAL A N 1
ATOM 697 C CA . VAL A 1 90 ? 9.859 -7.723 -26.219 1 98.19 90 VAL A CA 1
ATOM 698 C C . VAL A 1 90 ? 8.492 -7.555 -26.859 1 98.19 90 VAL A C 1
ATOM 700 O O . VAL A 1 90 ? 7.926 -6.457 -26.859 1 98.19 90 VAL A O 1
ATOM 703 N N . ALA A 1 91 ? 7.949 -8.641 -27.422 1 98.19 91 ALA A N 1
ATOM 704 C CA . ALA A 1 91 ? 6.648 -8.617 -28.094 1 98.19 91 ALA A CA 1
ATOM 705 C C . ALA A 1 91 ? 5.555 -8.148 -27.125 1 98.19 91 ALA A C 1
ATOM 707 O O . ALA A 1 91 ? 5.562 -8.508 -25.953 1 98.19 91 ALA A O 1
ATOM 708 N N . ASP A 1 92 ? 4.641 -7.383 -27.688 1 97.75 92 ASP A N 1
ATOM 709 C CA . ASP A 1 92 ? 3.473 -6.914 -26.938 1 97.75 92 ASP A CA 1
ATOM 710 C C . ASP A 1 92 ? 2.201 -7.047 -27.766 1 97.75 92 ASP A C 1
ATOM 712 O O . ASP A 1 92 ? 2.264 -7.32 -28.969 1 97.75 92 ASP A O 1
ATOM 716 N N . ALA A 1 93 ? 1.081 -6.996 -27 1 96.5 93 ALA A N 1
ATOM 717 C CA . ALA A 1 93 ? -0.191 -7.023 -27.719 1 96.5 93 ALA A CA 1
ATOM 718 C C . ALA A 1 93 ? -0.272 -5.891 -28.734 1 96.5 93 ALA A C 1
ATOM 720 O O . ALA A 1 93 ? -0.02 -4.73 -28.391 1 96.5 93 ALA A O 1
ATOM 721 N N . PRO A 1 94 ? -0.631 -6.191 -29.922 1 91.94 94 PRO A N 1
ATOM 722 C CA . PRO A 1 94 ? -0.679 -5.145 -30.953 1 91.94 94 PRO A CA 1
ATOM 723 C C . PRO A 1 94 ? -1.628 -4.004 -30.578 1 91.94 94 PRO A C 1
ATOM 725 O O . PRO A 1 94 ? -1.377 -2.852 -30.938 1 91.94 94 PRO A O 1
ATOM 728 N N . ASP A 1 95 ? -2.736 -4.242 -29.859 1 94 95 ASP A N 1
ATOM 729 C CA . ASP A 1 95 ? -3.721 -3.234 -29.484 1 94 95 ASP A CA 1
ATOM 730 C C . ASP A 1 95 ? -3.457 -2.709 -28.078 1 94 95 ASP A C 1
ATOM 732 O O . ASP A 1 95 ? -4.293 -2.014 -27.5 1 94 95 ASP A O 1
ATOM 736 N N . LYS A 1 96 ? -2.363 -3.039 -27.594 1 92.69 96 LYS A N 1
ATOM 737 C CA . LYS A 1 96 ? -1.949 -2.619 -26.266 1 92.69 96 LYS A CA 1
ATOM 738 C C . LYS A 1 96 ? -2.947 -3.082 -25.203 1 92.69 96 LYS A C 1
ATOM 740 O O . LYS A 1 96 ? -3.232 -2.354 -24.25 1 92.69 96 LYS A O 1
ATOM 745 N N . ALA A 1 97 ? -3.559 -4.285 -25.531 1 96.62 97 ALA A N 1
ATOM 746 C CA . ALA A 1 97 ? -4.469 -4.887 -24.562 1 96.62 97 ALA A CA 1
ATOM 747 C C . ALA A 1 97 ? -3.75 -5.168 -23.25 1 96.62 97 ALA A C 1
ATOM 749 O O . ALA A 1 97 ? -2.586 -5.578 -23.234 1 96.62 97 ALA A O 1
ATOM 750 N N . TYR A 1 98 ? -4.484 -5.004 -22.141 1 96.62 98 TYR A N 1
ATOM 751 C CA . TYR A 1 98 ? -3.881 -5.16 -20.828 1 96.62 98 TYR A CA 1
ATOM 752 C C . TYR A 1 98 ? -3.707 -6.633 -20.469 1 96.62 98 TYR A C 1
ATOM 754 O O . TYR A 1 98 ? -2.947 -6.977 -19.562 1 96.62 98 TYR A O 1
ATOM 762 N N . ASP A 1 99 ? -4.395 -7.531 -21.156 1 98 99 ASP A N 1
ATOM 763 C CA . ASP A 1 99 ? -4.453 -8.93 -20.734 1 98 99 ASP A CA 1
ATOM 764 C C . ASP A 1 99 ? -3.637 -9.812 -21.672 1 98 99 ASP A C 1
ATOM 766 O O . ASP A 1 99 ? -3.893 -11.016 -21.797 1 98 99 ASP A O 1
ATOM 770 N N . LEU A 1 100 ? -2.633 -9.227 -22.453 1 98.38 100 LEU A N 1
ATOM 771 C CA . LEU A 1 100 ? -1.71 -9.945 -23.312 1 98.38 100 LEU A CA 1
ATOM 772 C C . LEU A 1 100 ? -0.388 -9.195 -23.453 1 98.38 100 LEU A C 1
ATOM 774 O O . LEU A 1 100 ? -0.375 -7.969 -23.594 1 98.38 100 LEU A O 1
ATOM 778 N N . GLY A 1 101 ? 0.709 -9.961 -23.422 1 98 101 GLY A N 1
ATOM 779 C CA . GLY A 1 101 ? 2.012 -9.344 -23.609 1 98 101 GLY A CA 1
ATOM 780 C C . GLY A 1 101 ? 2.57 -8.719 -22.344 1 98 101 GLY A C 1
ATOM 781 O O . GLY A 1 101 ? 2.646 -9.367 -21.312 1 98 101 GLY A O 1
ATOM 782 N N . LEU A 1 102 ? 3.012 -7.496 -22.469 1 97.94 102 LEU A N 1
ATOM 783 C CA . LEU A 1 102 ? 3.607 -6.789 -21.344 1 97.94 102 LEU A CA 1
ATOM 784 C C . LEU A 1 102 ? 2.631 -6.703 -20.172 1 97.94 102 LEU A C 1
ATOM 786 O O . LEU A 1 102 ? 1.507 -6.223 -20.328 1 97.94 102 LEU A O 1
ATOM 790 N N . GLY A 1 103 ? 3.145 -7.215 -18.984 1 97.62 103 GLY A N 1
ATOM 791 C CA . GLY A 1 103 ? 2.297 -7.227 -17.797 1 97.62 103 GLY A CA 1
ATOM 792 C C . GLY A 1 103 ? 1.314 -8.383 -17.781 1 97.62 103 GLY A C 1
ATOM 793 O O . GLY A 1 103 ? 0.517 -8.508 -16.859 1 97.62 103 GLY A O 1
ATOM 794 N N . ALA A 1 104 ? 1.34 -9.242 -18.797 1 98.19 104 ALA A N 1
ATOM 795 C CA . ALA A 1 104 ? 0.428 -10.375 -18.938 1 98.19 104 ALA A CA 1
ATOM 796 C C . ALA A 1 104 ? 1.163 -11.617 -19.438 1 98.19 104 ALA A C 1
ATOM 798 O O . ALA A 1 104 ? 0.764 -12.219 -20.438 1 98.19 104 ALA A O 1
ATOM 799 N N . GLY A 1 105 ? 2.129 -12.039 -18.641 1 97.44 105 GLY A N 1
ATOM 800 C CA . GLY A 1 105 ? 3.012 -13.102 -19.094 1 97.44 105 GLY A CA 1
ATOM 801 C C . GLY A 1 105 ? 2.477 -14.492 -18.781 1 97.44 105 GLY A C 1
ATOM 802 O O . GLY A 1 105 ? 2.988 -15.484 -19.297 1 97.44 105 GLY A O 1
ATOM 803 N N . PHE A 1 106 ? 1.509 -14.625 -17.875 1 98.75 106 PHE A N 1
ATOM 804 C CA . PHE A 1 106 ? 0.745 -15.82 -17.547 1 98.75 106 PHE A CA 1
ATOM 805 C C . PHE A 1 106 ? 1.658 -16.906 -17 1 98.75 106 PHE A C 1
ATOM 807 O O . PHE A 1 106 ? 1.246 -18.062 -16.859 1 98.75 106 PHE A O 1
ATOM 814 N N . TYR A 1 107 ? 2.922 -16.609 -16.703 1 98.81 107 TYR A N 1
ATOM 815 C CA . TYR A 1 107 ? 3.885 -17.469 -16.031 1 98.81 107 TYR A CA 1
ATOM 816 C C . TYR A 1 107 ? 4.008 -18.812 -16.719 1 98.81 107 TYR A C 1
ATOM 818 O O . TYR A 1 107 ? 3.965 -19.859 -16.062 1 98.81 107 TYR A O 1
ATOM 826 N N . LEU A 1 108 ? 4.113 -18.812 -18.016 1 98.94 108 LEU A N 1
ATOM 827 C CA . LEU A 1 108 ? 4.301 -19.984 -18.875 1 98.94 108 LEU A CA 1
ATOM 828 C C . LEU A 1 108 ? 5.512 -19.812 -19.781 1 98.94 108 LEU A C 1
ATOM 830 O O . LEU A 1 108 ? 6.18 -18.766 -19.734 1 98.94 108 LEU A O 1
ATOM 834 N N . ASN A 1 109 ? 5.883 -20.891 -20.516 1 98.88 109 ASN A N 1
ATOM 835 C CA . ASN A 1 109 ? 6.852 -20.812 -21.609 1 98.88 109 ASN A CA 1
ATOM 836 C C . ASN A 1 109 ? 6.168 -20.812 -22.969 1 98.88 109 ASN A C 1
ATOM 838 O O . ASN A 1 109 ? 5.727 -21.859 -23.453 1 98.88 109 ASN A O 1
ATOM 842 N N . ALA A 1 110 ? 6.152 -19.672 -23.562 1 98.88 110 ALA A N 1
ATOM 843 C CA . ALA A 1 110 ? 5.512 -19.547 -24.859 1 98.88 110 ALA A CA 1
ATOM 844 C C . ALA A 1 110 ? 6.25 -20.375 -25.906 1 98.88 110 ALA A C 1
ATOM 846 O O . ALA A 1 110 ? 7.484 -20.422 -25.922 1 98.88 110 ALA A O 1
ATOM 847 N N . THR A 1 111 ? 5.512 -20.953 -26.828 1 98.75 111 THR A N 1
ATOM 848 C CA . THR A 1 111 ? 6.102 -21.766 -27.891 1 98.75 111 THR A CA 1
ATOM 849 C C . THR A 1 111 ? 5.879 -21.125 -29.25 1 98.75 111 THR A C 1
ATOM 851 O O . THR A 1 111 ? 6.5 -21.531 -30.234 1 98.75 111 THR A O 1
ATOM 854 N N . ARG A 1 112 ? 5 -20.125 -29.297 1 98.5 112 ARG A N 1
ATOM 855 C CA . ARG A 1 112 ? 4.645 -19.516 -30.578 1 98.5 112 ARG A CA 1
ATOM 856 C C . ARG A 1 112 ? 5.379 -18.203 -30.766 1 98.5 112 ARG A C 1
ATOM 858 O O . ARG A 1 112 ? 5.52 -17.422 -29.828 1 98.5 112 ARG A O 1
ATOM 865 N N . ALA A 1 113 ? 5.758 -17.984 -31.969 1 97.81 113 ALA A N 1
ATOM 866 C CA . ALA A 1 113 ? 6.309 -16.688 -32.344 1 97.81 113 ALA A CA 1
ATOM 867 C C . ALA A 1 113 ? 5.227 -15.609 -32.312 1 97.81 113 ALA A C 1
ATOM 869 O O . ALA A 1 113 ? 4.074 -15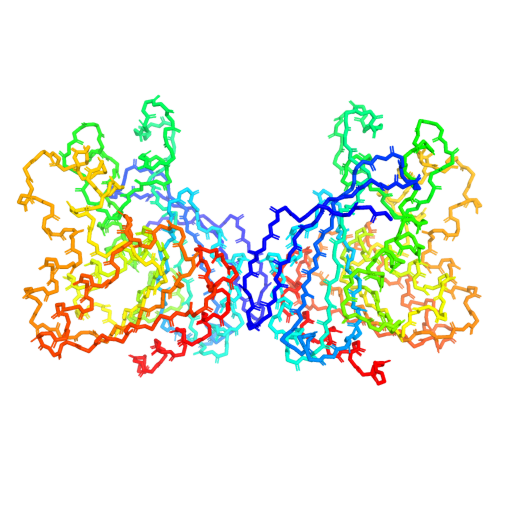.883 -32.688 1 97.81 113 ALA A O 1
ATOM 870 N N . PRO A 1 114 ? 5.566 -14.445 -31.922 1 98 114 PRO A N 1
ATOM 871 C CA . PRO A 1 114 ? 6.902 -13.977 -31.531 1 98 114 PRO A CA 1
ATOM 872 C C . PRO A 1 114 ? 7.18 -14.141 -30.047 1 98 114 PRO A C 1
ATOM 874 O O . PRO A 1 114 ? 8.266 -13.781 -29.578 1 98 114 PRO A O 1
ATOM 877 N N . TRP A 1 115 ? 6.297 -14.742 -29.375 1 98.62 115 TRP A N 1
ATOM 878 C CA . TRP A 1 115 ? 6.312 -14.742 -27.906 1 98.62 115 TRP A CA 1
ATOM 879 C C . TRP A 1 115 ? 7.422 -15.648 -27.391 1 98.62 115 TRP A C 1
ATOM 881 O O . TRP A 1 115 ? 7.996 -15.383 -26.328 1 98.62 115 TRP A O 1
ATOM 891 N N . ASN A 1 116 ? 7.703 -16.625 -28.109 1 98.5 116 ASN A N 1
ATOM 892 C CA . ASN A 1 116 ? 8.625 -17.672 -27.656 1 98.5 116 ASN A CA 1
ATOM 893 C C . ASN A 1 116 ? 10.047 -17.125 -27.516 1 98.5 116 ASN A C 1
ATOM 895 O O . ASN A 1 116 ? 10.906 -17.781 -26.938 1 98.5 116 ASN A O 1
ATOM 899 N N . ARG A 1 117 ? 10.258 -15.945 -27.969 1 98.19 117 ARG A N 1
ATOM 900 C CA . ARG A 1 117 ? 11.586 -15.359 -27.844 1 98.19 117 ARG A CA 1
ATOM 901 C C . ARG A 1 117 ? 11.859 -14.93 -26.406 1 98.19 117 ARG A C 1
ATOM 903 O O . ARG A 1 117 ? 12.977 -15.062 -25.906 1 98.19 117 ARG A O 1
ATOM 910 N N . HIS A 1 118 ? 10.836 -14.422 -25.75 1 98.75 118 HIS A N 1
ATOM 911 C CA . HIS A 1 118 ? 11.094 -13.828 -24.453 1 98.75 118 HIS A CA 1
ATOM 912 C C . HIS A 1 118 ? 10.18 -14.422 -23.391 1 98.75 118 HIS A C 1
ATOM 914 O O . HIS A 1 118 ? 10.57 -14.539 -22.219 1 98.75 118 HIS A O 1
ATOM 920 N N . TYR A 1 119 ? 9.008 -14.758 -23.719 1 98.81 119 TYR A N 1
ATOM 921 C CA . TYR A 1 119 ? 7.984 -15.102 -22.75 1 98.81 119 TYR A CA 1
ATOM 922 C C . TYR A 1 119 ? 8.164 -16.531 -22.25 1 98.81 119 TYR A C 1
ATOM 924 O O . TYR A 1 119 ? 7.379 -17.422 -22.609 1 98.81 119 TYR A O 1
ATOM 932 N N . LYS A 1 120 ? 9.117 -16.719 -21.375 1 98.81 120 LYS A N 1
ATOM 933 C CA . LYS A 1 120 ? 9.445 -17.984 -20.734 1 98.81 120 LYS A CA 1
ATOM 934 C C . LYS A 1 120 ? 9.492 -17.844 -19.203 1 98.81 120 LYS A C 1
ATOM 936 O O . LYS A 1 120 ? 10.461 -18.25 -18.578 1 98.81 120 LYS A O 1
ATOM 941 N N . MET A 1 121 ? 8.375 -17.312 -18.703 1 98.88 121 MET A N 1
ATOM 942 C CA . MET A 1 121 ? 8.305 -16.938 -17.281 1 98.88 121 MET A CA 1
ATOM 943 C C . MET A 1 121 ? 8.289 -18.172 -16.406 1 98.88 121 MET A C 1
ATOM 945 O O . MET A 1 121 ? 8.758 -18.141 -15.266 1 98.88 121 MET A O 1
ATOM 949 N N . TYR A 1 122 ? 7.75 -19.297 -16.875 1 98.94 122 TYR A N 1
ATOM 950 C CA . TYR A 1 122 ? 7.789 -20.516 -16.094 1 98.94 122 TYR A CA 1
ATOM 951 C C . TYR A 1 122 ? 9.219 -20.891 -15.727 1 98.94 122 TYR A C 1
ATOM 953 O O . TYR A 1 122 ? 9.547 -21.047 -14.547 1 98.94 122 TYR A O 1
ATOM 961 N N . ASP A 1 123 ? 10.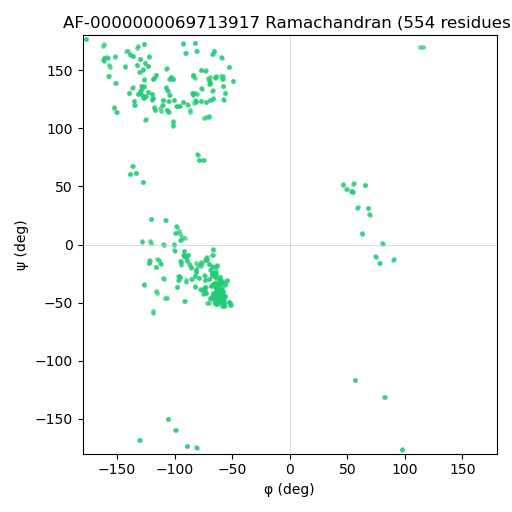094 -20.969 -16.703 1 98.88 123 ASP A N 1
ATOM 962 C CA . ASP A 1 123 ? 11.492 -21.312 -16.469 1 98.88 123 ASP A CA 1
ATOM 963 C C . ASP A 1 123 ? 12.188 -20.266 -15.617 1 98.88 123 ASP A C 1
ATOM 965 O O . ASP A 1 123 ? 13.039 -20.594 -14.789 1 98.88 123 ASP A O 1
ATOM 969 N N . TYR A 1 124 ? 11.828 -19.016 -15.852 1 98.88 124 TYR A N 1
ATOM 970 C CA . TYR A 1 124 ? 12.414 -17.938 -15.062 1 98.88 124 TYR A CA 1
ATOM 971 C C . TYR A 1 124 ? 12.094 -18.109 -13.578 1 98.88 124 TYR A C 1
ATOM 973 O O . TYR A 1 124 ? 12.992 -18.078 -12.734 1 98.88 124 TYR A O 1
ATOM 981 N N . ILE A 1 125 ? 10.828 -18.359 -13.258 1 98.88 125 ILE A N 1
ATOM 982 C CA . ILE A 1 125 ? 10.367 -18.406 -11.867 1 98.88 125 ILE A CA 1
ATOM 983 C C . ILE A 1 125 ? 10.859 -19.703 -11.219 1 98.88 125 ILE A C 1
ATOM 985 O O . ILE A 1 125 ? 11.203 -19.719 -10.031 1 98.88 125 ILE A O 1
ATOM 989 N N . VAL A 1 126 ? 10.898 -20.812 -11.961 1 98.75 126 VAL A N 1
ATOM 990 C CA . VAL A 1 126 ? 11.188 -22.109 -11.383 1 98.75 126 VAL A CA 1
ATOM 991 C C . VAL A 1 126 ? 12.703 -22.297 -11.234 1 98.75 126 VAL A C 1
ATOM 993 O O . VAL A 1 126 ? 13.172 -22.844 -10.234 1 98.75 126 VAL A O 1
ATOM 996 N N . HIS A 1 127 ? 13.469 -21.766 -12.203 1 98.38 127 HIS A N 1
ATOM 997 C CA . HIS A 1 127 ? 14.883 -22.141 -12.25 1 98.38 127 HIS A CA 1
ATOM 998 C C . HIS A 1 127 ? 15.773 -20.922 -12.078 1 98.38 127 HIS A C 1
ATOM 1000 O O . HIS A 1 127 ? 16.531 -20.828 -11.117 1 98.38 127 HIS A O 1
ATOM 1006 N N . GLU A 1 128 ? 15.641 -19.953 -12.906 1 98.62 128 GLU A N 1
ATOM 1007 C CA . GLU A 1 128 ? 16.641 -18.891 -12.969 1 98.62 128 GLU A CA 1
ATOM 1008 C C . GLU A 1 128 ? 16.562 -18 -11.734 1 98.62 128 GLU A C 1
ATOM 1010 O O . GLU A 1 128 ? 17.594 -17.719 -11.102 1 98.62 128 GLU A O 1
ATOM 1015 N N . LEU A 1 129 ? 15.391 -17.547 -11.422 1 98.75 129 LEU A N 1
ATOM 1016 C CA . LEU A 1 129 ? 15.234 -16.578 -10.336 1 98.75 129 LEU A CA 1
ATOM 1017 C C . LEU A 1 129 ? 15.656 -17.188 -9 1 98.75 129 LEU A C 1
ATOM 1019 O O . LEU A 1 129 ? 16.453 -16.594 -8.266 1 98.75 129 LEU A O 1
ATOM 1023 N N . PRO A 1 130 ? 15.164 -18.359 -8.617 1 98.75 130 PRO A N 1
ATOM 1024 C CA . PRO A 1 130 ? 15.609 -18.938 -7.344 1 98.75 130 PRO A CA 1
ATOM 1025 C C . PRO A 1 130 ? 17.125 -19.141 -7.285 1 98.75 130 PRO A C 1
ATOM 1027 O O . PRO A 1 130 ? 17.734 -18.922 -6.242 1 98.75 130 PRO A O 1
ATOM 1030 N N . ALA A 1 131 ? 17.703 -19.594 -8.383 1 98.38 131 ALA A N 1
ATOM 1031 C CA . ALA A 1 131 ? 19.156 -19.75 -8.406 1 98.38 131 ALA A CA 1
ATOM 1032 C C . ALA A 1 131 ? 19.859 -18.422 -8.148 1 98.38 131 ALA A C 1
ATOM 1034 O O . ALA A 1 131 ? 20.828 -18.359 -7.387 1 98.38 131 ALA A O 1
ATOM 1035 N N . LEU A 1 132 ? 19.375 -17.422 -8.812 1 98.56 132 LEU A N 1
ATOM 1036 C CA . LEU A 1 132 ? 19.922 -16.078 -8.648 1 98.56 132 LEU A CA 1
ATOM 1037 C C . LEU A 1 132 ? 19.797 -15.609 -7.199 1 98.56 132 LEU A C 1
ATOM 1039 O O . LEU A 1 132 ? 20.734 -15.055 -6.629 1 98.56 132 LEU A O 1
ATOM 1043 N N . ILE A 1 133 ? 18.641 -15.773 -6.578 1 98.81 133 ILE A N 1
ATOM 1044 C CA . ILE A 1 133 ? 18.344 -15.352 -5.211 1 98.81 133 ILE A CA 1
ATOM 1045 C C . ILE A 1 133 ? 19.25 -16.094 -4.234 1 98.81 133 ILE A C 1
ATOM 1047 O O . ILE A 1 133 ? 19.891 -15.477 -3.385 1 98.81 133 ILE A O 1
ATOM 1051 N N . GLU A 1 134 ? 19.328 -17.375 -4.375 1 98.44 134 GLU A N 1
ATOM 1052 C CA . GLU A 1 134 ? 20.094 -18.219 -3.455 1 98.44 134 GLU A CA 1
ATOM 1053 C C . GLU A 1 134 ? 21.594 -17.938 -3.574 1 98.44 134 GLU A C 1
ATOM 1055 O O . GLU A 1 134 ? 22.328 -18.078 -2.602 1 98.44 134 GLU A O 1
ATOM 1060 N N . ALA A 1 135 ? 22.031 -17.453 -4.699 1 98.12 135 ALA A N 1
ATOM 1061 C CA . ALA A 1 135 ? 23.438 -17.156 -4.918 1 98.12 135 ALA A CA 1
ATOM 1062 C C . ALA A 1 135 ? 23.828 -15.812 -4.316 1 98.12 135 ALA A C 1
ATOM 1064 O O . ALA A 1 135 ? 25 -15.586 -3.98 1 98.12 135 ALA A O 1
ATOM 1065 N N . ASN A 1 136 ? 22.844 -14.961 -4.109 1 98.38 136 ASN A N 1
ATOM 1066 C CA . ASN A 1 136 ? 23.234 -13.578 -3.834 1 98.38 136 ASN A CA 1
ATOM 1067 C C . ASN A 1 136 ? 22.703 -13.109 -2.48 1 98.38 136 ASN A C 1
ATOM 1069 O O . ASN A 1 136 ? 23.141 -12.078 -1.968 1 98.38 136 ASN A O 1
ATOM 1073 N N . PHE A 1 137 ? 21.781 -13.805 -1.859 1 98.75 137 PHE A N 1
ATOM 1074 C CA . PHE A 1 137 ? 21.141 -13.336 -0.636 1 98.75 137 PHE A CA 1
ATOM 1075 C C . PHE A 1 137 ? 21.172 -14.414 0.439 1 98.75 137 PHE A C 1
ATOM 1077 O O . PHE A 1 137 ? 21.344 -15.602 0.136 1 98.75 137 PHE A O 1
ATOM 1084 N N . PRO A 1 138 ? 21.016 -13.984 1.699 1 98.75 138 PRO A N 1
ATOM 1085 C CA . PRO A 1 138 ? 21.047 -14.93 2.816 1 98.75 138 PRO A CA 1
ATOM 1086 C C . PRO A 1 138 ? 19.719 -15.688 2.984 1 98.75 138 PRO A C 1
ATOM 1088 O O . PRO A 1 138 ? 19.031 -15.508 3.986 1 98.75 138 PRO A O 1
ATOM 1091 N N . VAL A 1 139 ? 19.484 -16.609 2.064 1 98.75 139 VAL A N 1
ATOM 1092 C CA . VAL A 1 139 ? 18.25 -17.391 2.094 1 98.75 139 VAL A CA 1
ATOM 1093 C C . VAL A 1 139 ? 18.578 -18.875 2.041 1 98.75 139 VAL A C 1
ATOM 1095 O O . VAL A 1 139 ? 19.656 -19.266 1.569 1 98.75 139 VAL A O 1
ATOM 1098 N N . THR A 1 140 ? 17.75 -19.656 2.623 1 98.31 140 THR A N 1
ATOM 1099 C CA . THR A 1 140 ? 17.844 -21.094 2.504 1 98.31 140 THR A CA 1
ATOM 1100 C C . THR A 1 140 ? 17.234 -21.578 1.187 1 98.31 140 THR A C 1
ATOM 1102 O O . THR A 1 140 ? 16.812 -20.766 0.361 1 98.31 140 THR A O 1
ATOM 1105 N N . GLU A 1 141 ? 17.188 -22.906 1.048 1 96.56 141 GLU A N 1
ATOM 1106 C CA . GLU A 1 141 ? 16.578 -23.5 -0.144 1 96.56 141 GLU A CA 1
ATOM 1107 C C . GLU A 1 141 ? 15.117 -23.859 0.106 1 96.56 141 GLU A C 1
ATOM 1109 O O . GLU A 1 141 ? 14.469 -24.453 -0.752 1 96.56 141 GLU A O 1
ATOM 1114 N N . GLN A 1 142 ? 14.633 -23.516 1.297 1 97.75 142 GLN A N 1
ATOM 1115 C CA . GLN A 1 142 ? 13.211 -23.703 1.562 1 97.75 142 GLN A CA 1
ATOM 1116 C C . GLN A 1 142 ? 12.375 -22.625 0.898 1 97.75 142 GLN A C 1
ATOM 1118 O O . GLN A 1 142 ? 12.547 -21.438 1.189 1 97.75 142 GLN A O 1
ATOM 1123 N N . ARG A 1 143 ? 11.43 -23.109 0.066 1 98.56 143 ARG A N 1
ATOM 1124 C CA . ARG A 1 143 ? 10.648 -22.188 -0.751 1 98.56 143 ARG A CA 1
ATOM 1125 C C . ARG A 1 143 ? 9.156 -22.422 -0.55 1 98.56 143 ARG A C 1
ATOM 1127 O O . ARG A 1 143 ? 8.703 -23.562 -0.398 1 98.56 143 ARG A O 1
ATOM 1134 N N . ALA A 1 144 ? 8.43 -21.422 -0.521 1 98.88 144 ALA A N 1
ATOM 1135 C CA . ALA A 1 144 ? 6.988 -21.406 -0.743 1 98.88 144 ALA A CA 1
ATOM 1136 C C . ALA A 1 144 ? 6.621 -20.484 -1.906 1 98.88 144 ALA A C 1
ATOM 1138 O O . ALA A 1 144 ? 7.438 -19.672 -2.352 1 98.88 144 ALA A O 1
ATOM 1139 N N . ILE A 1 145 ? 5.418 -20.656 -2.449 1 98.94 145 ILE A N 1
ATOM 1140 C CA . ILE A 1 145 ? 5.008 -19.859 -3.596 1 98.94 145 ILE A CA 1
ATOM 1141 C C . ILE A 1 145 ? 3.57 -19.391 -3.406 1 98.94 145 ILE A C 1
ATOM 1143 O O . ILE A 1 145 ? 2.729 -20.125 -2.891 1 98.94 145 ILE A O 1
ATOM 1147 N N . SER A 1 146 ? 3.314 -18.141 -3.67 1 98.94 146 SER A N 1
ATOM 1148 C CA . SER A 1 146 ? 2.02 -17.484 -3.547 1 98.94 146 SER A CA 1
ATOM 1149 C C . SER A 1 146 ? 1.784 -16.516 -4.695 1 98.94 146 SER A C 1
ATOM 1151 O O . SER A 1 146 ? 2.701 -16.219 -5.465 1 98.94 146 SER A O 1
ATOM 1153 N N . GLY A 1 147 ? 0.559 -16.062 -4.867 1 98.94 147 GLY A N 1
ATOM 1154 C CA . GLY A 1 147 ? 0.285 -15.094 -5.914 1 98.94 147 GLY A CA 1
ATOM 1155 C C . GLY A 1 147 ? -1.154 -14.617 -5.926 1 98.94 147 GLY A C 1
ATOM 1156 O O . GLY A 1 147 ? -1.954 -15.016 -5.078 1 98.94 147 GLY A O 1
ATOM 1157 N N . HIS A 1 148 ? -1.426 -13.688 -6.816 1 98.94 148 HIS A N 1
ATOM 1158 C CA . HIS A 1 148 ? -2.73 -13.055 -6.957 1 98.94 148 HIS A CA 1
ATOM 1159 C C . HIS A 1 148 ? -3.209 -13.086 -8.406 1 98.94 148 HIS A C 1
ATOM 1161 O O . HIS A 1 148 ? -2.451 -12.758 -9.32 1 98.94 148 HIS A O 1
ATOM 1167 N N . SER A 1 149 ? -4.539 -13.508 -8.633 1 98.88 149 SER A N 1
ATOM 1168 C CA . SER A 1 149 ? -5.141 -13.453 -9.961 1 98.88 149 SER A CA 1
ATOM 1169 C C . SER A 1 149 ? -4.32 -14.25 -10.969 1 98.88 149 SER A C 1
ATOM 1171 O O . SER A 1 149 ? -4.062 -15.438 -10.766 1 98.88 149 SER A O 1
ATOM 1173 N N . MET A 1 150 ? -3.758 -13.609 -11.992 1 98.94 150 MET A N 1
ATOM 1174 C CA . MET A 1 150 ? -2.854 -14.289 -12.922 1 98.94 150 MET A CA 1
ATOM 1175 C C . MET A 1 150 ? -1.644 -14.852 -12.18 1 98.94 150 MET A C 1
ATOM 1177 O O . MET A 1 150 ? -1.171 -15.945 -12.5 1 98.94 150 MET A O 1
ATOM 1181 N N . GLY A 1 151 ? -1.2 -14.086 -11.18 1 98.94 151 GLY A N 1
ATOM 1182 C CA . GLY A 1 151 ? -0.098 -14.57 -10.367 1 98.94 151 GLY A CA 1
ATOM 1183 C C . GLY A 1 151 ? -0.477 -15.758 -9.508 1 98.94 151 GLY A C 1
ATOM 1184 O O . GLY A 1 151 ? 0.354 -16.625 -9.242 1 98.94 151 GLY A O 1
ATOM 1185 N N . GLY A 1 152 ? -1.724 -15.742 -9.023 1 98.94 152 GLY A N 1
ATOM 1186 C CA . GLY A 1 152 ? -2.225 -16.938 -8.344 1 98.94 152 GLY A CA 1
ATOM 1187 C C . GLY A 1 152 ? -2.27 -18.156 -9.242 1 98.94 152 GLY A C 1
ATOM 1188 O O . GLY A 1 152 ? -1.945 -19.266 -8.805 1 98.94 152 GLY A O 1
ATOM 1189 N N . HIS A 1 153 ? -2.68 -18 -10.5 1 98.88 153 HIS A N 1
ATOM 1190 C CA . HIS A 1 153 ? -2.57 -19.047 -11.508 1 98.88 153 HIS A CA 1
ATOM 1191 C C . HIS A 1 153 ? -1.146 -19.578 -11.602 1 98.88 153 HIS A C 1
ATOM 1193 O O . HIS A 1 153 ? -0.928 -20.797 -11.547 1 98.88 153 HIS A O 1
ATOM 1199 N N . GLY A 1 154 ? -0.222 -18.672 -11.711 1 98.94 154 GLY A N 1
ATOM 1200 C CA . GLY A 1 154 ? 1.178 -19.062 -11.758 1 98.94 154 GLY A CA 1
ATOM 1201 C C . GLY A 1 154 ? 1.614 -19.859 -10.547 1 98.94 154 GLY A C 1
ATOM 1202 O O . GLY A 1 154 ? 2.303 -20.875 -10.688 1 98.94 154 GLY A O 1
ATOM 1203 N N . ALA A 1 155 ? 1.262 -19.422 -9.391 1 98.94 155 ALA A N 1
ATOM 1204 C CA . ALA A 1 155 ? 1.645 -20.094 -8.156 1 98.94 155 ALA A CA 1
ATOM 1205 C C . ALA A 1 155 ? 1.101 -21.516 -8.109 1 98.94 155 ALA A C 1
ATOM 1207 O O . ALA A 1 155 ? 1.822 -22.453 -7.758 1 98.94 155 ALA A O 1
ATOM 1208 N N . LEU A 1 156 ? -0.186 -21.672 -8.477 1 98.94 156 LEU A N 1
ATOM 1209 C CA . LEU A 1 156 ? -0.806 -23 -8.469 1 98.94 156 LEU A CA 1
ATOM 1210 C C . LEU A 1 156 ? -0.133 -23.906 -9.484 1 98.94 156 LEU A C 1
ATOM 1212 O O . LEU A 1 156 ? 0.27 -25.031 -9.148 1 98.94 156 LEU A O 1
ATOM 1216 N N . VAL A 1 157 ? 0.062 -23.438 -10.68 1 98.88 157 VAL A N 1
ATOM 1217 C CA . VAL A 1 157 ? 0.613 -24.234 -11.766 1 98.88 157 VAL A CA 1
ATOM 1218 C C . VAL A 1 157 ? 2.045 -24.656 -11.43 1 98.88 157 VAL A C 1
ATOM 1220 O O . VAL A 1 157 ? 2.393 -25.828 -11.516 1 98.88 157 VAL A O 1
ATOM 1223 N N . ILE A 1 158 ? 2.842 -23.703 -11.055 1 98.88 158 ILE A N 1
ATOM 1224 C CA . ILE A 1 158 ? 4.25 -23.969 -10.773 1 98.88 158 ILE A CA 1
ATOM 1225 C C . ILE A 1 158 ? 4.375 -24.859 -9.539 1 98.88 158 ILE A C 1
ATOM 1227 O O . ILE A 1 158 ? 5.172 -25.797 -9.516 1 98.88 158 ILE A O 1
ATOM 1231 N N . GLY A 1 159 ? 3.59 -24.594 -8.516 1 98.69 159 GLY A N 1
ATOM 1232 C CA . GLY A 1 159 ? 3.607 -25.422 -7.316 1 98.69 159 GLY A CA 1
ATOM 1233 C C . GLY A 1 159 ? 3.211 -26.859 -7.578 1 98.69 159 GLY A C 1
ATOM 1234 O O . GLY A 1 159 ? 3.885 -27.797 -7.125 1 98.69 159 GLY A O 1
ATOM 1235 N N . PHE A 1 160 ? 2.119 -27.062 -8.336 1 98.56 160 PHE A N 1
ATOM 1236 C CA . PHE A 1 160 ? 1.638 -28.406 -8.633 1 98.56 160 PHE A CA 1
ATOM 1237 C C . PHE A 1 160 ? 2.635 -29.156 -9.508 1 98.56 160 PHE A C 1
ATOM 1239 O O . PHE A 1 160 ? 2.795 -30.359 -9.375 1 98.56 160 PHE A O 1
ATOM 1246 N N . SER A 1 161 ? 3.311 -28.422 -10.383 1 98.38 161 SER A N 1
ATOM 1247 C CA . SER A 1 161 ? 4.223 -29.031 -11.336 1 98.38 161 SER A CA 1
ATOM 1248 C C . SER A 1 161 ? 5.566 -29.359 -10.688 1 98.38 161 SER A C 1
ATOM 1250 O O . SER A 1 161 ? 6.363 -30.125 -11.234 1 98.38 161 SER A O 1
ATOM 1252 N N . ASN A 1 162 ? 5.836 -28.734 -9.555 1 97.88 162 ASN A N 1
ATOM 1253 C CA . ASN A 1 162 ? 7.102 -28.906 -8.852 1 97.88 162 ASN A CA 1
ATOM 1254 C C . ASN A 1 162 ? 6.887 -29.141 -7.359 1 97.88 162 ASN A C 1
ATOM 1256 O O . ASN A 1 162 ? 7.418 -28.391 -6.527 1 97.88 162 ASN A O 1
ATOM 1260 N N . PRO A 1 163 ? 6.203 -30.203 -7 1 96.62 163 PRO A N 1
ATOM 1261 C CA . PRO A 1 163 ? 5.781 -30.391 -5.605 1 96.62 163 PRO A CA 1
ATOM 1262 C C . PRO A 1 163 ? 6.961 -30.547 -4.648 1 96.62 163 PRO A C 1
ATOM 1264 O O . PRO A 1 163 ? 6.82 -30.328 -3.445 1 96.62 163 PRO A O 1
ATOM 1267 N N . HIS A 1 164 ? 8.164 -30.875 -5.094 1 96.12 164 HIS A N 1
ATOM 1268 C CA . HIS A 1 164 ? 9.312 -31.078 -4.215 1 96.12 164 HIS A CA 1
ATOM 1269 C C . HIS A 1 164 ? 10.094 -29.797 -4.023 1 96.12 164 HIS A C 1
ATOM 1271 O O . HIS A 1 164 ? 10.945 -29.703 -3.131 1 96.12 164 HIS A O 1
ATOM 1277 N N . ARG A 1 165 ? 9.75 -28.812 -4.805 1 97.38 165 ARG A N 1
ATOM 1278 C CA . ARG A 1 165 ? 10.516 -27.562 -4.758 1 97.38 165 ARG A CA 1
ATOM 1279 C C . ARG A 1 165 ? 9.867 -26.562 -3.822 1 97.38 165 ARG A C 1
ATOM 1281 O O . ARG A 1 165 ? 10.484 -25.547 -3.455 1 97.38 165 ARG A O 1
ATOM 1288 N N . TYR A 1 166 ? 8.625 -26.781 -3.5 1 98.25 166 TYR A N 1
ATOM 1289 C CA . TYR A 1 166 ? 7.898 -25.812 -2.668 1 98.25 166 TYR A CA 1
ATOM 1290 C C . TYR A 1 166 ? 7.238 -26.516 -1.484 1 98.25 166 TYR A C 1
ATOM 1292 O O . TYR A 1 166 ? 6.574 -27.531 -1.651 1 98.25 166 TYR A O 1
ATOM 1300 N N . SER A 1 167 ? 7.355 -25.906 -0.34 1 98.25 167 SER A N 1
ATOM 1301 C CA . SER A 1 167 ? 6.82 -26.484 0.885 1 98.25 167 SER A CA 1
ATOM 1302 C C . SER A 1 167 ? 5.312 -26.281 0.985 1 98.25 167 SER A C 1
ATOM 1304 O O . SER A 1 167 ? 4.617 -27.062 1.638 1 98.25 167 SER A O 1
ATOM 1306 N N . SER A 1 168 ? 4.855 -25.25 0.397 1 98.81 168 SER A N 1
ATOM 1307 C CA . SER A 1 168 ? 3.441 -24.891 0.423 1 98.81 168 SER A CA 1
ATOM 1308 C C . SER A 1 168 ? 3.096 -23.906 -0.693 1 98.81 168 SER A C 1
ATOM 1310 O O . SER A 1 168 ? 3.984 -23.281 -1.265 1 98.81 168 SER A O 1
ATOM 1312 N N . ILE A 1 169 ? 1.79 -23.875 -1.048 1 98.94 169 ILE A N 1
ATOM 1313 C CA . ILE A 1 169 ? 1.258 -23 -2.086 1 98.94 169 ILE A CA 1
ATOM 1314 C C . ILE A 1 169 ? 0.089 -22.188 -1.529 1 98.94 169 ILE A C 1
ATOM 1316 O O . ILE A 1 169 ? -0.756 -22.719 -0.807 1 98.94 169 ILE A O 1
ATOM 1320 N N . SER A 1 170 ? 0.06 -20.906 -1.834 1 98.94 170 SER A N 1
ATOM 1321 C CA . SER A 1 170 ? -1.167 -20.156 -1.568 1 98.94 170 SER A CA 1
ATOM 1322 C C . SER A 1 170 ? -1.493 -19.203 -2.711 1 98.94 170 SER A C 1
ATOM 1324 O O . SER A 1 170 ? -0.652 -18.953 -3.576 1 98.94 170 SER A O 1
ATOM 1326 N N . ALA A 1 171 ? -2.73 -18.734 -2.736 1 98.94 171 ALA A N 1
ATOM 1327 C CA . ALA A 1 171 ? -3.146 -17.812 -3.791 1 98.94 171 ALA A CA 1
ATOM 1328 C C . ALA A 1 171 ? -4.359 -17 -3.357 1 98.94 171 ALA A C 1
ATOM 1330 O O . ALA A 1 171 ? -5.219 -17.484 -2.623 1 98.94 171 ALA A O 1
ATOM 1331 N N . PHE A 1 172 ? -4.336 -15.789 -3.816 1 98.94 172 PHE A N 1
ATOM 1332 C CA . PHE A 1 172 ? -5.5 -14.914 -3.711 1 98.94 172 PHE A CA 1
ATOM 1333 C C . PHE A 1 172 ? -6.191 -14.773 -5.059 1 98.94 172 PHE A C 1
ATOM 1335 O O . PHE A 1 172 ? -5.578 -14.352 -6.039 1 98.94 172 PHE A O 1
ATOM 1342 N N . SER A 1 173 ? -7.48 -15.102 -5.148 1 98.94 173 SER A N 1
ATOM 1343 C CA . SER A 1 173 ? -8.312 -14.922 -6.332 1 98.94 173 SER A CA 1
ATOM 1344 C C . SER A 1 173 ? -7.609 -15.414 -7.586 1 98.94 173 SER A C 1
ATOM 1346 O O . SER A 1 173 ? -7.512 -14.695 -8.578 1 98.94 173 SER A O 1
ATOM 1348 N N . PRO A 1 174 ? -7.148 -16.594 -7.527 1 98.94 174 PRO A N 1
ATOM 1349 C CA . PRO A 1 174 ? -6.395 -17.109 -8.68 1 98.94 174 PRO A CA 1
ATOM 1350 C C . PRO A 1 174 ? -7.289 -17.438 -9.867 1 98.94 174 PRO A C 1
ATOM 1352 O O . PRO A 1 174 ? -8.453 -17.797 -9.688 1 98.94 174 PRO A O 1
ATOM 1355 N N . ILE A 1 175 ? -6.695 -17.281 -11.023 1 98.94 175 ILE A N 1
ATOM 1356 C CA . ILE A 1 175 ? -7.27 -17.969 -12.18 1 98.94 175 ILE A CA 1
ATOM 1357 C C . ILE A 1 175 ? -7.047 -19.469 -12.062 1 98.94 175 ILE A C 1
ATOM 1359 O O . ILE A 1 175 ? -5.93 -19.953 -12.25 1 98.94 175 ILE A O 1
ATOM 1363 N N . CYS A 1 176 ? -8.086 -20.219 -11.844 1 98.94 176 CYS A N 1
ATOM 1364 C CA . CYS A 1 176 ? -7.926 -21.625 -11.461 1 98.94 176 CYS A CA 1
ATOM 1365 C C . CYS A 1 176 ? -8.062 -22.531 -12.68 1 98.94 176 CYS A C 1
ATOM 1367 O O . CYS A 1 176 ? -7.516 -23.641 -12.695 1 98.94 176 CYS A O 1
ATOM 1369 N N . ASN A 1 177 ? -8.773 -22.125 -13.664 1 98.81 177 ASN A N 1
ATOM 1370 C CA . ASN A 1 177 ? -9.094 -22.922 -14.836 1 98.81 177 ASN A CA 1
ATOM 1371 C C . ASN A 1 177 ? -8.961 -22.109 -16.125 1 98.81 177 ASN A C 1
ATOM 1373 O O . ASN A 1 177 ? -9.922 -21.969 -16.875 1 98.81 177 ASN A O 1
ATOM 1377 N N . PRO A 1 178 ? -7.723 -21.734 -16.453 1 98.81 178 PRO A N 1
ATOM 1378 C CA . PRO A 1 178 ? -7.492 -20.812 -17.562 1 98.81 178 PRO A CA 1
ATOM 1379 C C . PRO A 1 178 ? -7.914 -21.375 -18.906 1 98.81 178 PRO A C 1
ATOM 1381 O O . PRO A 1 178 ? -8.297 -20.625 -19.812 1 98.81 178 PRO A O 1
ATOM 1384 N N . SER A 1 179 ? -7.879 -22.641 -19.078 1 98.75 179 SER A N 1
ATOM 1385 C CA . SER A 1 179 ? -8.273 -23.25 -20.344 1 98.75 179 SER A CA 1
ATOM 1386 C C . SER A 1 179 ? -9.742 -22.984 -20.656 1 98.75 179 SER A C 1
ATOM 1388 O O . SER A 1 179 ? -10.188 -23.156 -21.797 1 98.75 179 SER A O 1
ATOM 1390 N N . ASN A 1 180 ? -10.492 -22.625 -19.688 1 98.5 180 ASN A N 1
ATOM 1391 C CA . ASN A 1 180 ? -11.93 -22.406 -19.859 1 98.5 180 ASN A CA 1
ATOM 1392 C C . ASN A 1 180 ? -12.32 -20.969 -19.5 1 98.5 180 ASN A C 1
ATOM 1394 O O . ASN A 1 180 ? -13.508 -20.641 -19.453 1 98.5 180 ASN A O 1
ATOM 1398 N N . ALA A 1 181 ? -11.461 -20.188 -19.156 1 98.5 181 ALA A N 1
ATOM 1399 C CA . ALA A 1 181 ? -11.695 -18.781 -18.844 1 98.5 181 ALA A CA 1
ATOM 1400 C C . ALA A 1 181 ? -11.242 -17.891 -19.984 1 98.5 181 ALA A C 1
ATOM 1402 O O . ALA A 1 181 ? -10.188 -18.109 -20.594 1 98.5 181 ALA A O 1
ATOM 1403 N N . PRO A 1 182 ? -11.938 -16.766 -20.281 1 98.56 182 PRO A N 1
ATOM 1404 C CA . PRO A 1 182 ? -11.609 -15.914 -21.406 1 98.56 182 PRO A CA 1
ATOM 1405 C C . PRO A 1 182 ? -10.164 -15.414 -21.375 1 98.56 182 PRO A C 1
ATOM 1407 O O . PRO A 1 182 ? -9.453 -15.477 -22.375 1 98.56 182 PRO A O 1
ATOM 1410 N N . TRP A 1 183 ? -9.656 -14.961 -20.219 1 98.62 183 TRP A N 1
ATOM 1411 C CA . TRP A 1 183 ? -8.273 -14.5 -20.109 1 98.62 183 TRP A CA 1
ATOM 1412 C C . TRP A 1 183 ? -7.297 -15.602 -20.516 1 98.62 183 TRP A C 1
ATOM 1414 O O . TRP A 1 183 ? -6.348 -15.359 -21.25 1 98.62 183 TRP A O 1
ATOM 1424 N N . GLY A 1 184 ? -7.531 -16.781 -19.969 1 98.69 184 GLY A N 1
ATOM 1425 C CA . GLY A 1 184 ? -6.664 -17.922 -20.266 1 98.69 184 GLY A CA 1
ATOM 1426 C C . GLY A 1 184 ? -6.734 -18.375 -21.703 1 98.69 184 GLY A C 1
ATOM 1427 O O . GLY A 1 184 ? -5.707 -18.656 -22.328 1 98.69 184 GLY A O 1
ATOM 1428 N N . ILE A 1 185 ? -7.926 -18.453 -22.234 1 98.75 185 ILE A N 1
ATOM 1429 C CA . ILE A 1 185 ? -8.109 -18.859 -23.625 1 98.75 185 ILE A CA 1
ATOM 1430 C C . ILE A 1 185 ? -7.336 -17.922 -24.547 1 98.75 185 ILE A C 1
ATOM 1432 O O . ILE A 1 185 ? -6.602 -18.375 -25.422 1 98.75 185 ILE A O 1
ATOM 1436 N N . LYS A 1 186 ? -7.484 -16.641 -24.344 1 98.38 186 LYS A N 1
ATOM 1437 C CA . LYS A 1 186 ? -6.777 -15.656 -25.172 1 98.38 186 LYS A CA 1
ATOM 1438 C C . LYS A 1 186 ? -5.266 -15.828 -25.031 1 98.38 186 LYS A C 1
ATOM 1440 O O . LYS A 1 186 ? -4.566 -15.961 -26.047 1 98.38 186 LYS A O 1
ATOM 1445 N N . ALA A 1 187 ? -4.773 -15.898 -23.828 1 98.69 187 ALA A N 1
ATOM 1446 C CA . ALA A 1 187 ? -3.338 -15.992 -23.578 1 98.69 187 ALA A CA 1
ATOM 1447 C C . ALA A 1 187 ? -2.766 -17.297 -24.141 1 98.69 187 ALA A C 1
ATOM 1449 O O . ALA A 1 187 ? -1.766 -17.281 -24.859 1 98.69 187 ALA A O 1
ATOM 1450 N N . PHE A 1 188 ? -3.377 -18.406 -23.812 1 98.88 188 PHE A N 1
ATOM 1451 C CA . PHE A 1 188 ? -2.869 -19.703 -24.234 1 98.88 188 PHE A CA 1
ATOM 1452 C C . PHE A 1 188 ? -2.893 -19.844 -25.75 1 98.88 188 PHE A C 1
ATOM 1454 O O . PHE A 1 188 ? -1.983 -20.422 -26.344 1 98.88 188 PHE A O 1
ATOM 1461 N N . THR A 1 189 ? -3.965 -19.312 -26.375 1 98.69 189 THR A N 1
ATOM 1462 C CA . THR A 1 189 ? -4.023 -19.344 -27.828 1 98.69 189 THR A CA 1
ATOM 1463 C C . THR A 1 189 ? -2.818 -18.625 -28.438 1 98.69 189 THR A C 1
ATOM 1465 O O . THR A 1 189 ? -2.178 -19.141 -29.359 1 98.69 189 THR A O 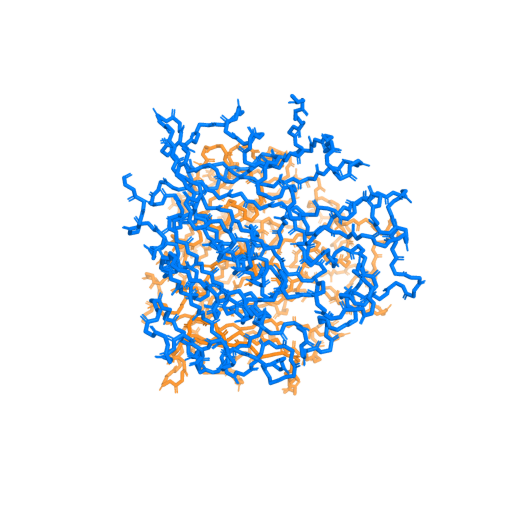1
ATOM 1468 N N . GLU A 1 190 ? -2.49 -17.5 -27.906 1 98.56 190 GLU A N 1
ATOM 1469 C CA . GLU A 1 190 ? -1.404 -16.688 -28.469 1 98.56 190 GLU A CA 1
ATOM 1470 C C . GLU A 1 190 ? -0.044 -17.281 -28.125 1 98.56 190 GLU A C 1
ATOM 1472 O O . GLU A 1 190 ? 0.832 -17.391 -28.984 1 98.56 190 GLU A O 1
ATOM 1477 N N . TYR A 1 191 ? 0.138 -17.734 -26.891 1 98.81 191 TYR A N 1
ATOM 1478 C CA . TYR A 1 191 ? 1.453 -18.141 -26.406 1 98.81 191 TYR A CA 1
ATOM 1479 C C . TYR A 1 191 ? 1.752 -19.594 -26.781 1 98.81 191 TYR A C 1
ATOM 1481 O O . TYR A 1 191 ? 2.912 -19.953 -26.984 1 98.81 191 TYR A O 1
ATOM 1489 N N . LEU A 1 192 ? 0.675 -20.469 -26.891 1 98.81 192 LEU A N 1
ATOM 1490 C CA . LEU A 1 192 ? 0.905 -21.906 -26.984 1 98.81 192 LEU A CA 1
ATOM 1491 C C . LEU A 1 192 ? 0.292 -22.453 -28.266 1 98.81 192 LEU A C 1
ATOM 1493 O O . LEU A 1 192 ? 0.599 -23.578 -28.672 1 98.81 192 LEU A O 1
ATOM 1497 N N . GLY A 1 193 ? -0.554 -21.734 -28.891 1 98.62 193 GLY A N 1
ATOM 1498 C CA . GLY A 1 193 ? -1.253 -22.219 -30.078 1 98.62 193 GLY A CA 1
ATOM 1499 C C . GLY A 1 193 ? -2.639 -22.75 -29.766 1 98.62 193 GLY A C 1
ATOM 1500 O O . GLY A 1 193 ? -3.08 -22.734 -28.625 1 98.62 193 GLY A O 1
ATOM 1501 N N . GLU A 1 194 ? -3.27 -23.266 -30.766 1 98.12 194 GLU A N 1
ATOM 1502 C CA . GLU A 1 194 ? -4.691 -23.594 -30.672 1 98.12 194 GLU A CA 1
ATOM 1503 C C . GLU A 1 194 ? -4.902 -25.016 -30.156 1 98.12 194 GLU A C 1
ATOM 1505 O O . GLU A 1 194 ? -6.02 -25.391 -29.812 1 98.12 194 GLU A O 1
ATOM 1510 N N . ASN A 1 195 ? -3.863 -25.828 -30.141 1 98.25 195 ASN A N 1
ATOM 1511 C CA . ASN A 1 195 ? -3.979 -27.203 -29.641 1 98.25 195 ASN A CA 1
ATOM 1512 C C . ASN A 1 195 ? -4.105 -27.219 -28.109 1 98.25 195 ASN A C 1
ATOM 1514 O O . ASN A 1 195 ? -3.115 -27.047 -27.406 1 98.25 195 ASN A O 1
ATOM 1518 N N . ARG A 1 196 ? -5.195 -27.531 -27.594 1 97.5 196 ARG A N 1
ATOM 1519 C CA . ARG A 1 196 ? -5.531 -27.453 -26.188 1 97.5 196 ARG A CA 1
ATOM 1520 C C . ARG A 1 196 ? -4.77 -28.5 -25.375 1 97.5 196 ARG A C 1
ATOM 1522 O O . ARG A 1 196 ? -4.676 -28.391 -24.156 1 97.5 196 ARG A O 1
ATOM 1529 N N . GLU A 1 197 ? -4.242 -29.469 -26.016 1 97.94 197 GLU A N 1
ATOM 1530 C CA . GLU A 1 197 ? -3.4 -30.438 -25.312 1 97.94 197 GLU A CA 1
ATOM 1531 C C . GLU A 1 197 ? -2.176 -29.75 -24.703 1 97.94 197 GLU A C 1
ATOM 1533 O O . GLU A 1 197 ? -1.703 -30.156 -23.625 1 97.94 197 GLU A O 1
ATOM 1538 N N . HIS A 1 198 ? -1.731 -28.734 -25.359 1 97.75 198 HIS A N 1
ATOM 1539 C CA . HIS A 1 198 ? -0.551 -28 -24.906 1 97.75 198 HIS A CA 1
ATOM 1540 C C . HIS A 1 198 ? -0.884 -27.094 -23.734 1 97.75 198 HIS A C 1
ATOM 1542 O O . HIS A 1 198 ? 0.016 -26.625 -23.031 1 97.75 198 HIS A O 1
ATOM 1548 N N . TRP A 1 199 ? -2.211 -26.875 -23.547 1 98.75 199 TRP A N 1
ATOM 1549 C CA . TRP A 1 199 ? -2.641 -25.953 -22.5 1 98.75 199 TRP A CA 1
ATOM 1550 C C . TRP A 1 199 ? -2.648 -26.656 -21.141 1 98.75 199 TRP A C 1
ATOM 1552 O O . TRP A 1 199 ? -2.527 -26 -20.094 1 98.75 199 TRP A O 1
ATOM 1562 N N . ARG A 1 200 ? -2.756 -27.953 -21.156 1 98.5 200 ARG A N 1
ATOM 1563 C CA . ARG A 1 200 ? -3.016 -28.734 -19.953 1 98.5 200 ARG A CA 1
ATOM 1564 C C . ARG A 1 200 ? -1.893 -28.562 -18.938 1 98.5 200 ARG A C 1
ATOM 1566 O O . ARG A 1 200 ? -2.141 -28.547 -17.734 1 98.5 200 ARG A O 1
ATOM 1573 N N . GLN A 1 201 ? -0.703 -28.406 -19.406 1 98.19 201 GLN A N 1
ATOM 1574 C CA . GLN A 1 201 ? 0.446 -28.328 -18.516 1 98.19 201 GLN A CA 1
ATOM 1575 C C . GLN A 1 201 ? 0.466 -27 -17.766 1 98.19 201 GLN A C 1
ATOM 1577 O O . GLN A 1 201 ? 1.208 -26.844 -16.797 1 98.19 201 GLN A O 1
ATOM 1582 N N . TYR A 1 202 ? -0.416 -26.062 -18.219 1 98.81 202 TYR A N 1
ATOM 1583 C CA . TYR A 1 202 ? -0.463 -24.75 -17.562 1 98.81 202 TYR A CA 1
ATOM 1584 C C . TYR A 1 202 ? -1.849 -24.469 -17 1 98.81 202 TYR A C 1
ATOM 1586 O O . TYR A 1 202 ? -2.229 -23.312 -16.812 1 98.81 202 TYR A O 1
ATOM 1594 N N . ASP A 1 203 ? -2.598 -25.453 -16.766 1 98.88 203 ASP A N 1
ATOM 1595 C CA . ASP A 1 203 ? -3.922 -25.344 -16.156 1 98.88 203 ASP A CA 1
ATOM 1596 C C . ASP A 1 203 ? -3.967 -26.062 -14.805 1 98.88 203 ASP A C 1
ATOM 1598 O O . ASP A 1 203 ? -3.881 -27.297 -14.75 1 98.88 203 ASP A O 1
ATOM 1602 N N . ALA A 1 204 ? -4.172 -25.297 -13.758 1 98.81 204 ALA A N 1
ATOM 1603 C CA . ALA A 1 204 ? -4.113 -25.844 -12.398 1 98.81 204 ALA A CA 1
ATOM 1604 C C . ALA A 1 204 ? -5.117 -26.969 -12.211 1 98.81 204 ALA A C 1
ATOM 1606 O O . ALA A 1 204 ? -4.84 -27.953 -11.516 1 98.81 204 ALA A O 1
ATOM 1607 N N . CYS A 1 205 ? -6.309 -26.828 -12.773 1 98.69 205 CYS A N 1
ATOM 1608 C CA . CYS A 1 205 ? -7.316 -27.891 -12.664 1 98.69 205 CYS A CA 1
ATOM 1609 C C . CYS A 1 205 ? -6.832 -29.172 -13.297 1 98.69 205 CYS A C 1
ATOM 1611 O O . CYS A 1 205 ? -6.949 -30.25 -12.703 1 98.69 205 CYS A O 1
ATOM 1613 N N . GLU A 1 206 ? -6.242 -29.078 -14.492 1 98.62 206 GLU A N 1
ATOM 1614 C CA . GLU A 1 206 ? -5.727 -30.266 -15.172 1 98.62 206 GLU A CA 1
ATOM 1615 C C . GLU A 1 206 ? -4.562 -30.891 -14.406 1 98.62 206 GLU A C 1
ATOM 1617 O O . GLU A 1 206 ? -4.473 -32.094 -14.289 1 98.62 206 GLU A O 1
ATOM 1622 N N . LEU A 1 207 ? -3.695 -30.047 -13.93 1 98.62 207 LEU A N 1
ATOM 1623 C CA . LEU A 1 207 ? -2.537 -30.531 -13.18 1 98.62 207 LEU A CA 1
ATOM 1624 C C . LEU A 1 207 ? -2.971 -31.219 -11.891 1 98.62 207 LEU A C 1
ATOM 1626 O O . LEU A 1 207 ? -2.402 -32.25 -11.516 1 98.62 207 LEU A O 1
ATOM 1630 N N . LEU A 1 208 ? -3.928 -30.656 -11.219 1 98.38 208 LEU A N 1
ATOM 1631 C CA . LEU A 1 208 ? -4.402 -31.219 -9.953 1 98.38 208 LEU A CA 1
ATOM 1632 C C . LEU A 1 208 ? -4.996 -32.625 -10.172 1 98.38 208 LEU A C 1
ATOM 1634 O O . LEU A 1 208 ? -4.797 -33.5 -9.344 1 98.38 208 LEU A O 1
ATOM 1638 N N . LYS A 1 209 ? -5.668 -32.812 -11.266 1 97.44 209 LYS A N 1
ATOM 1639 C CA . LYS A 1 209 ? -6.234 -34.125 -11.594 1 97.44 209 LYS A CA 1
ATOM 1640 C C . LYS A 1 209 ? -5.148 -35.188 -11.656 1 97.44 209 LYS A C 1
ATOM 1642 O O . LYS A 1 209 ? -5.387 -36.344 -11.305 1 97.44 209 LYS A O 1
ATOM 1647 N N . LEU A 1 210 ? -4.012 -34.75 -12.055 1 95.88 210 LEU A N 1
ATOM 1648 C CA . LEU A 1 210 ? -2.938 -35.688 -12.32 1 95.88 210 LEU A CA 1
ATOM 1649 C C . LEU A 1 210 ? -1.966 -35.75 -11.148 1 95.88 210 LEU A C 1
ATOM 1651 O O . LEU A 1 210 ? -1.061 -36.594 -11.125 1 95.88 210 LEU A O 1
ATOM 1655 N N . ALA A 1 211 ? -2.164 -34.938 -10.203 1 94.81 211 ALA A N 1
ATOM 1656 C CA . ALA A 1 211 ? -1.195 -34.781 -9.117 1 94.81 211 ALA A CA 1
ATOM 1657 C C . ALA A 1 211 ? -1.121 -36.031 -8.273 1 94.81 211 ALA A C 1
ATOM 1659 O O . ALA A 1 211 ? -2.15 -36.594 -7.855 1 94.81 211 ALA A O 1
ATOM 1660 N N . ILE A 1 212 ? 0.082 -36.438 -8.039 1 90.62 212 ILE A N 1
ATOM 1661 C CA . ILE A 1 212 ? 0.317 -37.594 -7.199 1 90.62 212 ILE A CA 1
ATOM 1662 C C . ILE A 1 212 ? 0.871 -37.156 -5.844 1 90.62 212 ILE A C 1
ATOM 1664 O O . ILE A 1 212 ? 0.395 -37.594 -4.797 1 90.62 212 ILE A O 1
ATOM 1668 N N . SER A 1 213 ? 1.845 -36.25 -5.883 1 91.56 213 SER A N 1
ATOM 1669 C CA . SER A 1 213 ? 2.398 -35.688 -4.656 1 91.56 213 SER A CA 1
ATOM 1670 C C . SER A 1 213 ? 1.545 -34.531 -4.156 1 91.56 213 SER A C 1
ATOM 1672 O O . SER A 1 213 ? 1.041 -33.719 -4.949 1 91.56 213 SER A O 1
ATOM 1674 N N . GLU A 1 214 ? 1.545 -34.531 -2.805 1 93.75 214 GLU A N 1
ATOM 1675 C CA . GLU A 1 214 ? 0.696 -33.5 -2.223 1 93.75 214 GLU A CA 1
ATOM 1676 C C . GLU A 1 214 ? 1.531 -32.375 -1.635 1 93.75 214 GLU A C 1
ATOM 1678 O O . GLU A 1 214 ? 2.578 -32.594 -1.031 1 93.75 214 GLU A O 1
ATOM 1683 N N . VAL A 1 215 ? 1.155 -31.172 -1.956 1 97.44 215 VAL A N 1
ATOM 1684 C CA . VAL A 1 215 ? 1.641 -29.938 -1.352 1 97.44 215 VAL A CA 1
ATOM 1685 C C . VAL A 1 215 ? 0.475 -29.188 -0.724 1 97.44 215 VAL A C 1
ATOM 1687 O O . VAL A 1 215 ? -0.577 -29.016 -1.347 1 97.44 215 VAL A O 1
ATOM 1690 N N . PRO A 1 216 ? 0.581 -28.75 0.558 1 98.5 216 PRO A N 1
ATOM 1691 C CA . PRO A 1 216 ? -0.513 -27.969 1.149 1 98.5 216 PRO A CA 1
ATOM 1692 C C . PRO A 1 216 ? -0.832 -26.703 0.362 1 98.5 216 PRO A C 1
ATOM 1694 O O . PRO A 1 216 ? 0.081 -26 -0.068 1 98.5 216 PRO A O 1
ATOM 1697 N N . VAL A 1 217 ? -2.156 -26.484 0.193 1 98.88 217 VAL A N 1
ATOM 1698 C CA . VAL A 1 217 ? -2.586 -25.344 -0.607 1 98.88 217 VAL A CA 1
ATOM 1699 C C . VAL A 1 217 ? -3.629 -24.531 0.163 1 98.88 217 VAL A C 1
ATOM 1701 O O . VAL A 1 217 ? -4.578 -25.094 0.713 1 98.88 217 VAL A O 1
ATOM 1704 N N . LEU A 1 218 ? -3.457 -23.219 0.234 1 98.94 218 LEU A N 1
ATOM 1705 C CA . LEU A 1 218 ? -4.438 -22.281 0.778 1 98.94 218 LEU A CA 1
ATOM 1706 C C . LEU A 1 218 ? -4.871 -21.281 -0.279 1 98.94 218 LEU A C 1
ATOM 1708 O O . LEU A 1 218 ? -4.027 -20.641 -0.913 1 98.94 218 LEU A O 1
ATOM 1712 N N . VAL A 1 219 ? -6.184 -21.172 -0.53 1 98.94 219 VAL A N 1
ATOM 1713 C CA . VAL A 1 219 ? -6.715 -20.203 -1.484 1 98.94 219 VAL A CA 1
ATOM 1714 C C . VAL A 1 219 ? -7.781 -19.344 -0.809 1 98.94 219 VAL A C 1
ATOM 1716 O O . VAL A 1 219 ? -8.711 -19.875 -0.185 1 98.94 219 VAL A O 1
ATOM 1719 N N . ASP A 1 220 ? -7.648 -18.047 -0.897 1 98.94 220 ASP A N 1
ATOM 1720 C CA . ASP A 1 220 ? -8.711 -17.125 -0.519 1 98.94 220 ASP A CA 1
ATOM 1721 C C . ASP A 1 220 ? -9.344 -16.484 -1.751 1 98.94 220 ASP A C 1
ATOM 1723 O O . ASP A 1 220 ? -8.633 -16.047 -2.664 1 98.94 220 ASP A O 1
ATOM 1727 N N . GLN A 1 221 ? -10.656 -16.438 -1.746 1 98.94 221 GLN A N 1
ATOM 1728 C CA . GLN A 1 221 ? -11.445 -15.883 -2.836 1 98.94 221 GLN A CA 1
ATOM 1729 C C . GLN A 1 221 ? -12.555 -14.977 -2.303 1 98.94 221 GLN A C 1
ATOM 1731 O O . GLN A 1 221 ? -13.367 -15.398 -1.479 1 98.94 221 GLN A O 1
ATOM 1736 N N . GLY A 1 222 ? -12.5 -13.688 -2.721 1 98.88 222 GLY A N 1
ATOM 1737 C CA . GLY A 1 222 ? -13.641 -12.844 -2.396 1 98.88 222 GLY A CA 1
ATOM 1738 C C . GLY A 1 222 ? -14.891 -13.211 -3.164 1 98.88 222 GLY A C 1
ATOM 1739 O O . GLY A 1 222 ? -14.844 -13.445 -4.371 1 98.88 222 GLY A O 1
ATOM 1740 N N . ASP A 1 223 ? -16.031 -13.188 -2.512 1 98.62 223 ASP A N 1
ATOM 1741 C CA . ASP A 1 223 ? -17.25 -13.578 -3.209 1 98.62 223 ASP A CA 1
ATOM 1742 C C . ASP A 1 223 ? -17.891 -12.391 -3.916 1 98.62 223 ASP A C 1
ATOM 1744 O O . ASP A 1 223 ? -18.828 -12.555 -4.695 1 98.62 223 ASP A O 1
ATOM 1748 N N . ALA A 1 224 ? -17.391 -11.164 -3.654 1 98.56 224 ALA A N 1
ATOM 1749 C CA . ALA A 1 224 ? -17.844 -9.984 -4.387 1 98.56 224 ALA A CA 1
ATOM 1750 C C . ALA A 1 224 ? -16.891 -9.625 -5.516 1 98.56 224 ALA A C 1
ATOM 1752 O O . ALA A 1 224 ? -16.906 -8.5 -6.023 1 98.56 224 ALA A O 1
ATOM 1753 N N . ASP A 1 225 ? -16.062 -10.523 -5.836 1 98.75 225 ASP A N 1
ATOM 1754 C CA . ASP A 1 225 ? -15.125 -10.352 -6.949 1 98.75 225 ASP A CA 1
ATOM 1755 C C . ASP A 1 225 ? -15.867 -10.367 -8.289 1 98.75 225 ASP A C 1
ATOM 1757 O O . ASP A 1 225 ? -16.5 -11.367 -8.641 1 98.75 225 ASP A O 1
ATOM 1761 N N . SER A 1 226 ? -15.719 -9.375 -9.07 1 98.25 226 SER A N 1
ATOM 1762 C CA . SER A 1 226 ? -16.469 -9.242 -10.305 1 98.25 226 SER A CA 1
ATOM 1763 C C . SER A 1 226 ? -15.984 -10.234 -11.359 1 98.25 226 SER A C 1
ATOM 1765 O O . SER A 1 226 ? -16.656 -10.469 -12.359 1 98.25 226 SER A O 1
ATOM 1767 N N . PHE A 1 227 ? -14.836 -10.852 -11.148 1 98.69 227 PHE A N 1
ATOM 1768 C CA . PHE A 1 227 ? -14.25 -11.797 -12.094 1 98.69 227 PHE A CA 1
ATOM 1769 C C . PHE A 1 227 ? -14.516 -13.234 -11.664 1 98.69 227 PHE A C 1
ATOM 1771 O O . PHE A 1 227 ? -14.102 -14.172 -12.352 1 98.69 227 PHE A O 1
ATOM 1778 N N . LEU A 1 228 ? -15.18 -13.445 -10.586 1 98.69 228 LEU A N 1
ATOM 1779 C CA . LEU A 1 228 ? -15.305 -14.711 -9.867 1 98.69 228 LEU A CA 1
ATOM 1780 C C . LEU A 1 228 ? -15.734 -15.828 -10.805 1 98.69 228 LEU A C 1
ATOM 1782 O O . LEU A 1 228 ? -15.016 -16.812 -10.977 1 98.69 228 LEU A O 1
ATOM 1786 N N . ASP A 1 229 ? -16.828 -15.648 -11.578 1 97.75 229 ASP A N 1
ATOM 1787 C CA . ASP A 1 229 ? -17.469 -16.75 -12.297 1 97.75 229 ASP A CA 1
ATOM 1788 C C . ASP A 1 229 ? -16.859 -16.906 -13.695 1 97.75 229 ASP A C 1
ATOM 1790 O O . ASP A 1 229 ? -16.719 -18.031 -14.188 1 97.75 229 ASP A O 1
ATOM 1794 N N . THR A 1 230 ? -16.438 -15.82 -14.273 1 98.06 230 THR A N 1
ATOM 1795 C CA . THR A 1 230 ? -16.094 -15.852 -15.688 1 98.06 230 THR A CA 1
ATOM 1796 C C . THR A 1 230 ? -14.594 -16.062 -15.883 1 98.06 230 THR A C 1
ATOM 1798 O O . THR A 1 230 ? -14.172 -16.641 -16.875 1 98.06 230 THR A O 1
ATOM 1801 N N . GLN A 1 231 ? -13.82 -15.555 -14.914 1 98.75 231 GLN A N 1
ATOM 1802 C CA . GLN A 1 231 ? -12.383 -15.555 -15.148 1 98.75 231 GLN A CA 1
ATOM 1803 C C . GLN A 1 231 ? -11.664 -16.453 -14.148 1 98.75 231 GLN A C 1
ATOM 1805 O O . GLN A 1 231 ? -10.758 -17.203 -14.523 1 98.75 231 GLN A O 1
ATOM 1810 N N . LEU A 1 232 ? -12 -16.469 -12.891 1 98.88 232 LEU A N 1
ATOM 1811 C CA . LEU A 1 232 ? -11.211 -17.078 -11.82 1 98.88 232 LEU A CA 1
ATOM 1812 C C . LEU A 1 232 ? -11.609 -18.531 -11.609 1 98.88 232 LEU A C 1
ATOM 1814 O O . LEU A 1 232 ? -10.75 -19.406 -11.461 1 98.88 232 LEU A O 1
ATOM 1818 N N . MET A 1 233 ? -12.891 -18.859 -11.5 1 98.62 233 MET A N 1
ATOM 1819 C CA . MET A 1 233 ? -13.508 -20.172 -11.484 1 98.62 233 MET A CA 1
ATOM 1820 C C . MET A 1 233 ? -12.898 -21.047 -10.391 1 98.62 233 MET A C 1
ATOM 1822 O O . MET A 1 233 ? -12.469 -22.172 -10.656 1 98.62 233 MET A O 1
ATOM 1826 N N . PRO A 1 234 ? -12.844 -20.547 -9.109 1 98.75 234 PRO A N 1
ATOM 1827 C CA . PRO A 1 234 ? -12.234 -21.328 -8.023 1 98.75 234 PRO A CA 1
ATOM 1828 C C . PRO A 1 234 ? -12.977 -22.625 -7.73 1 98.75 234 PRO A C 1
ATOM 1830 O O . PRO A 1 234 ? -12.383 -23.578 -7.234 1 98.75 234 PRO A O 1
ATOM 1833 N N . HIS A 1 235 ? -14.281 -22.688 -8.047 1 98.12 235 HIS A N 1
ATOM 1834 C CA . HIS A 1 235 ? -15.07 -23.891 -7.77 1 98.12 235 HIS A CA 1
ATOM 1835 C C . HIS A 1 235 ? -14.562 -25.078 -8.57 1 98.12 235 HIS A C 1
ATOM 1837 O O . HIS A 1 235 ? -14.633 -26.219 -8.102 1 98.12 235 HIS A O 1
ATOM 1843 N N . SER A 1 236 ? -14.07 -24.828 -9.781 1 98.56 236 SER A N 1
ATOM 1844 C CA . SER A 1 236 ? -13.5 -25.906 -10.578 1 98.56 236 SER A CA 1
ATOM 1845 C C . SER A 1 236 ? -12.344 -26.578 -9.852 1 98.56 236 SER A C 1
ATOM 1847 O O . SER A 1 236 ? -12.242 -27.812 -9.852 1 98.56 236 SER A O 1
ATOM 1849 N N . LEU A 1 237 ? -11.5 -25.797 -9.242 1 98.69 237 LEU A N 1
ATOM 1850 C CA . LEU A 1 237 ? -10.344 -26.297 -8.508 1 98.69 237 LEU A CA 1
ATOM 1851 C C . LEU A 1 237 ? -10.781 -27.031 -7.25 1 98.69 237 LEU A C 1
ATOM 1853 O O . LEU A 1 237 ? -10.289 -28.125 -6.961 1 98.69 237 LEU A O 1
ATOM 1857 N N . SER A 1 238 ? -11.711 -26.406 -6.504 1 98.19 238 SER A N 1
ATOM 1858 C CA . SER A 1 238 ? -12.18 -26.984 -5.246 1 98.19 238 SER A CA 1
ATOM 1859 C C . SER A 1 238 ? -12.883 -28.312 -5.477 1 98.19 238 SER A C 1
ATOM 1861 O O . SER A 1 238 ? -12.734 -29.234 -4.676 1 98.19 238 SER A O 1
ATOM 1863 N N . ASP A 1 239 ? -13.664 -28.438 -6.508 1 98.25 239 ASP A N 1
ATOM 1864 C CA . ASP A 1 239 ? -14.375 -29.672 -6.824 1 98.25 239 ASP A CA 1
ATOM 1865 C C . ASP A 1 239 ? -13.391 -30.828 -7.07 1 98.25 239 ASP A C 1
ATOM 1867 O O . ASP A 1 239 ? -13.586 -31.938 -6.566 1 98.25 239 ASP A O 1
ATOM 1871 N N . ILE A 1 240 ? -12.367 -30.562 -7.824 1 98.44 240 ILE A N 1
ATOM 1872 C CA . ILE A 1 240 ? -11.359 -31.562 -8.133 1 98.44 240 ILE A CA 1
ATOM 1873 C C . ILE A 1 240 ? -10.625 -31.984 -6.859 1 98.44 240 ILE A C 1
ATOM 1875 O O . ILE A 1 240 ? -10.43 -33.156 -6.605 1 98.44 240 ILE A O 1
ATOM 1879 N N . ALA A 1 241 ? -10.219 -31.016 -6.078 1 98.31 241 ALA A N 1
ATOM 1880 C CA . ALA A 1 241 ? -9.492 -31.281 -4.84 1 98.31 241 ALA A CA 1
ATOM 1881 C C . ALA A 1 241 ? -10.328 -32.156 -3.896 1 98.31 241 ALA A C 1
ATOM 1883 O O . ALA A 1 241 ? -9.805 -33.094 -3.291 1 98.31 241 ALA A O 1
ATOM 1884 N N . THR A 1 242 ? -11.609 -31.766 -3.771 1 97.75 242 THR A N 1
ATOM 1885 C CA . THR A 1 242 ? -12.523 -32.531 -2.914 1 97.75 242 THR A CA 1
ATOM 1886 C C . THR A 1 242 ? -12.656 -33.969 -3.402 1 97.75 242 THR A C 1
ATOM 1888 O O . THR A 1 242 ? -12.586 -34.906 -2.607 1 97.75 242 THR A O 1
ATOM 1891 N N . GLY A 1 243 ? -12.852 -34.125 -4.652 1 97.31 243 GLY A N 1
ATOM 1892 C CA . GLY A 1 243 ? -12.977 -35.469 -5.234 1 97.31 243 GLY A CA 1
ATOM 1893 C C . GLY A 1 243 ? -11.75 -36.312 -5.012 1 97.31 243 GLY A C 1
ATOM 1894 O O . GLY A 1 243 ? -11.867 -37.531 -4.809 1 97.31 243 GLY A O 1
ATOM 1895 N N . LYS A 1 244 ? -10.562 -35.75 -4.957 1 96.19 244 LYS A N 1
ATOM 1896 C CA . LYS A 1 244 ? -9.297 -36.469 -4.832 1 96.19 244 LYS A CA 1
ATOM 1897 C C . LYS A 1 244 ? -8.867 -36.562 -3.371 1 96.19 244 LYS A C 1
ATOM 1899 O O . LYS A 1 244 ? -7.977 -37.375 -3.039 1 96.19 244 LYS A O 1
ATOM 1904 N N . GLY A 1 245 ? -9.492 -35.781 -2.535 1 96.62 245 GLY A N 1
ATOM 1905 C CA . GLY A 1 245 ? -9.016 -35.656 -1.166 1 96.62 245 GLY A CA 1
ATOM 1906 C C . GLY A 1 245 ? -7.695 -34.938 -1.056 1 96.62 245 GLY A C 1
ATOM 1907 O O . GLY A 1 245 ? -6.855 -35.281 -0.221 1 96.62 245 GLY A O 1
ATOM 1908 N N . TYR A 1 246 ? -7.387 -34.062 -2.016 1 97.31 246 TYR A N 1
ATOM 1909 C CA . TYR A 1 246 ? -6.168 -33.25 -2.014 1 97.31 246 TYR A CA 1
ATOM 1910 C C . TYR A 1 246 ? -6.219 -32.188 -0.928 1 97.31 246 TYR A C 1
ATOM 1912 O O . TYR A 1 246 ? -7.266 -31.578 -0.697 1 97.31 246 TYR A O 1
ATOM 1920 N N . PRO A 1 247 ? -5.121 -31.859 -0.183 1 97.31 247 PRO A N 1
ATOM 1921 C CA . PRO A 1 247 ? -5.109 -30.875 0.907 1 97.31 247 PRO A CA 1
ATOM 1922 C C . PRO A 1 247 ? -5.168 -29.438 0.406 1 97.31 247 PRO A C 1
ATOM 1924 O O . PRO A 1 247 ? -4.188 -28.703 0.518 1 97.31 247 PRO A O 1
ATOM 1927 N N . LEU A 1 248 ? -6.277 -29.078 -0.051 1 98.31 248 LEU A N 1
ATOM 1928 C CA . LEU A 1 248 ? -6.555 -27.719 -0.52 1 98.31 248 LEU A CA 1
ATOM 1929 C C . LEU A 1 248 ? -7.656 -27.062 0.312 1 98.31 248 LEU A C 1
ATOM 1931 O O . LEU A 1 248 ? -8.758 -27.609 0.418 1 98.31 248 LEU A O 1
ATOM 1935 N N . ASP A 1 249 ? -7.328 -26 0.971 1 98.5 249 ASP A N 1
ATOM 1936 C CA . ASP A 1 249 ? -8.289 -25.203 1.713 1 98.5 249 ASP A CA 1
ATOM 1937 C C . ASP A 1 249 ? -8.68 -23.953 0.925 1 98.5 249 ASP A C 1
ATOM 1939 O O . ASP A 1 249 ? -7.875 -23.031 0.772 1 98.5 249 ASP A O 1
ATOM 1943 N N . LEU A 1 250 ? -9.812 -23.953 0.33 1 98.75 250 LEU A N 1
ATOM 1944 C CA . LEU A 1 250 ? -10.367 -22.797 -0.364 1 98.75 250 LEU A CA 1
ATOM 1945 C C . LEU A 1 250 ? -11.367 -22.062 0.519 1 98.75 250 LEU A C 1
ATOM 1947 O O . LEU A 1 250 ? -12.398 -22.625 0.9 1 98.75 250 LEU A O 1
ATOM 1951 N N . ARG A 1 251 ? -11.156 -20.828 0.856 1 98.81 251 ARG A N 1
ATOM 1952 C CA . ARG A 1 251 ? -12.008 -20 1.716 1 98.81 251 ARG A CA 1
ATOM 1953 C C . ARG A 1 251 ? -12.672 -18.875 0.924 1 98.81 251 ARG A C 1
ATOM 1955 O O . ARG A 1 251 ? -11.984 -18.031 0.354 1 98.81 251 ARG A O 1
ATOM 1962 N N . MET A 1 252 ? -13.945 -18.938 0.841 1 98.75 252 MET A N 1
ATOM 1963 C CA . MET A 1 252 ? -14.703 -17.828 0.26 1 98.75 252 MET A CA 1
ATOM 1964 C C . MET A 1 252 ? -14.906 -16.719 1.279 1 98.75 252 MET A C 1
ATOM 1966 O O . MET A 1 252 ? -15.43 -16.953 2.369 1 98.75 252 MET A O 1
ATOM 1970 N N . GLN A 1 253 ? -14.469 -15.508 0.944 1 98.81 253 GLN A N 1
ATOM 1971 C CA . GLN A 1 253 ? -14.531 -14.375 1.86 1 98.81 253 GLN A CA 1
ATOM 1972 C C . GLN A 1 253 ? -15.656 -13.414 1.479 1 98.81 253 GLN A C 1
ATOM 1974 O O . GLN A 1 253 ? -15.586 -12.742 0.446 1 98.81 253 GLN A O 1
ATOM 1979 N N . ALA A 1 254 ? -16.641 -13.297 2.311 1 98.69 254 ALA A N 1
ATOM 1980 C CA . ALA A 1 254 ? -17.875 -12.547 2.035 1 98.69 254 ALA A CA 1
ATOM 1981 C C . ALA A 1 254 ? -17.578 -11.047 1.921 1 98.69 254 ALA A C 1
ATOM 1983 O O . ALA A 1 254 ? -16.984 -10.461 2.818 1 98.69 254 ALA A O 1
ATOM 1984 N N . GLY A 1 255 ? -17.984 -10.492 0.844 1 98.56 255 GLY A N 1
ATOM 1985 C CA . GLY A 1 255 ? -17.953 -9.047 0.656 1 98.56 255 GLY A CA 1
ATOM 1986 C C . GLY A 1 255 ? -16.656 -8.547 0.052 1 98.56 255 GLY A C 1
ATOM 1987 O O . GLY A 1 255 ? -16.578 -7.402 -0.393 1 98.56 255 GLY A O 1
ATOM 1988 N N . TYR A 1 256 ? -15.672 -9.359 0.025 1 98.88 256 TYR A N 1
ATOM 1989 C CA . TYR A 1 256 ? -14.375 -8.93 -0.48 1 98.88 256 TYR A CA 1
ATOM 1990 C C . TYR A 1 256 ? -14.312 -9.039 -2 1 98.88 256 TYR A C 1
ATOM 1992 O O . TYR A 1 256 ? -14.938 -9.922 -2.59 1 98.88 256 TYR A O 1
ATOM 2000 N N . ASP A 1 257 ? -13.578 -8.109 -2.623 1 98.69 257 ASP A N 1
ATOM 2001 C CA . ASP A 1 257 ? -13.492 -8.047 -4.078 1 98.69 257 ASP A CA 1
ATOM 2002 C C . ASP A 1 257 ? -12.141 -8.547 -4.574 1 98.69 257 ASP A C 1
ATOM 2004 O O . ASP A 1 257 ? -11.594 -9.516 -4.039 1 98.69 257 ASP A O 1
ATOM 2008 N N . HIS A 1 258 ? -11.656 -8.031 -5.695 1 98.56 258 HIS A N 1
ATOM 2009 C CA . HIS A 1 258 ? -10.445 -8.492 -6.363 1 98.56 258 HIS A CA 1
ATOM 2010 C C . HIS A 1 258 ? -9.258 -7.594 -6.027 1 98.56 258 HIS A C 1
ATOM 2012 O O . HIS A 1 258 ? -8.188 -7.719 -6.625 1 98.56 258 HIS A O 1
ATOM 2018 N N . SER A 1 259 ? -9.359 -6.656 -5.047 1 98.12 259 SER A N 1
ATOM 2019 C CA . SER A 1 259 ? -8.414 -5.566 -4.828 1 98.12 259 SER A CA 1
ATOM 2020 C C . SER A 1 259 ? -7.344 -5.953 -3.816 1 98.12 259 SER A C 1
ATOM 2022 O O . SER A 1 259 ? -7.414 -7.027 -3.213 1 98.12 259 SER A O 1
ATOM 2024 N N . TYR A 1 260 ? -6.367 -5.078 -3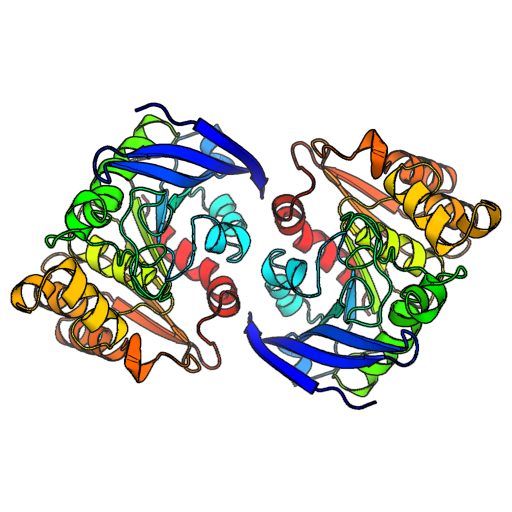.658 1 98.56 260 TYR A N 1
ATOM 2025 C CA . TYR A 1 260 ? -5.328 -5.289 -2.654 1 98.56 260 TYR A CA 1
ATOM 2026 C C . TYR A 1 260 ? -5.867 -5.039 -1.251 1 98.56 260 TYR A C 1
ATOM 2028 O O . TYR A 1 260 ? -5.227 -5.398 -0.26 1 98.56 260 TYR A O 1
ATOM 2036 N N . TYR A 1 261 ? -7.082 -4.41 -1.109 1 98.75 261 TYR A N 1
ATOM 2037 C CA . TYR A 1 261 ? -7.719 -4.348 0.202 1 98.75 261 TYR A CA 1
ATOM 2038 C C . TYR A 1 261 ? -8.078 -5.746 0.697 1 98.75 261 TYR A C 1
ATOM 2040 O O . TYR A 1 261 ? -7.969 -6.035 1.891 1 98.75 261 TYR A O 1
ATOM 2048 N N . PHE A 1 262 ? -8.484 -6.57 -0.278 1 98.88 262 PHE A N 1
ATOM 2049 C CA . PHE A 1 262 ? -8.742 -7.98 0.009 1 98.88 262 PHE A CA 1
ATOM 2050 C C . PHE A 1 262 ? -7.457 -8.688 0.424 1 98.88 262 PHE A C 1
ATOM 2052 O O . PHE A 1 262 ? -7.402 -9.312 1.486 1 98.88 262 PHE A O 1
ATOM 2059 N N . ILE A 1 263 ? -6.371 -8.578 -0.282 1 98.94 263 ILE A N 1
ATOM 2060 C CA . ILE A 1 263 ? -5.098 -9.234 -0.013 1 98.94 263 ILE A CA 1
ATOM 2061 C C . ILE A 1 263 ? -4.559 -8.781 1.34 1 98.94 263 ILE A C 1
ATOM 2063 O O . ILE A 1 263 ? -4.184 -9.609 2.176 1 98.94 263 ILE A O 1
ATOM 2067 N N . ALA A 1 264 ? -4.543 -7.461 1.503 1 98.88 264 ALA A N 1
ATOM 2068 C CA . ALA A 1 264 ? -4.02 -6.906 2.748 1 98.88 264 ALA A CA 1
ATOM 2069 C C . ALA A 1 264 ? -4.758 -7.473 3.955 1 98.88 264 ALA A C 1
ATOM 2071 O O . ALA A 1 264 ? -4.16 -7.703 5.008 1 98.88 264 ALA A O 1
ATOM 2072 N N . SER A 1 265 ? -6.074 -7.746 3.812 1 98.88 265 SER A N 1
ATOM 2073 C CA . SER A 1 265 ? -6.914 -8.211 4.91 1 98.88 265 SER A CA 1
ATOM 2074 C C . SER A 1 265 ? -6.52 -9.617 5.352 1 98.88 265 SER A C 1
ATOM 2076 O O . SER A 1 265 ? -6.66 -9.969 6.523 1 98.88 265 SER A O 1
ATOM 2078 N N . PHE A 1 266 ? -5.922 -10.438 4.391 1 98.94 266 PHE A N 1
ATOM 2079 C CA . PHE A 1 266 ? -5.777 -11.852 4.719 1 98.94 266 PHE A CA 1
ATOM 2080 C C . PHE A 1 266 ? -4.34 -12.312 4.504 1 98.94 266 PHE A C 1
ATOM 2082 O O . PHE A 1 266 ? -4.016 -13.477 4.738 1 98.94 266 PHE A O 1
ATOM 2089 N N . ILE A 1 267 ? -3.41 -11.469 4.129 1 98.94 267 ILE A N 1
ATOM 2090 C CA . ILE A 1 267 ? -2.041 -11.852 3.793 1 98.94 267 ILE A CA 1
ATOM 2091 C C . ILE A 1 267 ? -1.342 -12.398 5.031 1 98.94 267 ILE A C 1
ATOM 2093 O O . ILE A 1 267 ? -0.511 -13.305 4.93 1 98.94 267 ILE A O 1
ATOM 2097 N N . GLU A 1 268 ? -1.665 -11.883 6.191 1 98.88 268 GLU A N 1
ATOM 2098 C CA . GLU A 1 268 ? -1.074 -12.391 7.426 1 98.88 268 GLU A CA 1
ATOM 2099 C C . GLU A 1 268 ? -1.341 -13.883 7.59 1 98.88 268 GLU A C 1
ATOM 2101 O O . GLU A 1 268 ? -0.432 -14.648 7.914 1 98.88 268 GLU A O 1
ATOM 2106 N N . GLU A 1 269 ? -2.578 -14.289 7.344 1 98.94 269 GLU A N 1
ATOM 2107 C CA . GLU A 1 269 ? -2.936 -15.703 7.469 1 98.94 269 GLU A CA 1
ATOM 2108 C C . GLU A 1 269 ? -2.188 -16.547 6.449 1 98.94 269 GLU A C 1
ATOM 2110 O O . GLU A 1 269 ? -1.792 -17.688 6.746 1 98.94 269 GLU A O 1
ATOM 2115 N N . HIS A 1 270 ? -1.99 -16.047 5.25 1 98.94 270 HIS A N 1
ATOM 2116 C CA . HIS A 1 270 ? -1.268 -16.781 4.223 1 98.94 270 HIS A CA 1
ATOM 2117 C C . HIS A 1 270 ? 0.2 -16.953 4.598 1 98.94 270 HIS A C 1
ATOM 2119 O O . HIS A 1 270 ? 0.764 -18.047 4.434 1 98.94 270 HIS A O 1
ATOM 2125 N N . LEU A 1 271 ? 0.856 -15.859 5.062 1 98.94 271 LEU A N 1
ATOM 2126 C CA . LEU A 1 271 ? 2.26 -15.977 5.449 1 98.94 271 LEU A CA 1
ATOM 2127 C C . LEU A 1 271 ? 2.422 -16.922 6.629 1 98.94 271 LEU A C 1
ATOM 2129 O O . LEU A 1 271 ? 3.365 -17.719 6.664 1 98.94 271 LEU A O 1
ATOM 2133 N N . LYS A 1 272 ? 1.538 -16.844 7.59 1 98.88 272 LYS A N 1
ATOM 2134 C CA . LYS A 1 272 ? 1.574 -17.781 8.711 1 98.88 272 LYS A CA 1
ATOM 2135 C C . LYS A 1 272 ? 1.369 -19.219 8.234 1 98.88 272 LYS A C 1
ATOM 2137 O O . LYS A 1 272 ? 2.01 -20.141 8.742 1 98.88 272 LYS A O 1
ATOM 2142 N N . PHE A 1 273 ? 0.416 -19.406 7.305 1 98.88 273 PHE A N 1
ATOM 2143 C CA . PHE A 1 273 ? 0.221 -20.719 6.691 1 98.88 273 PHE A CA 1
ATOM 2144 C C . PHE A 1 273 ? 1.535 -21.25 6.145 1 98.88 273 PHE A C 1
ATOM 2146 O O . PHE A 1 273 ? 1.92 -22.391 6.445 1 98.88 273 PHE A O 1
ATOM 2153 N N . HIS A 1 274 ? 2.248 -20.469 5.363 1 98.88 274 HIS A N 1
ATOM 2154 C CA . HIS A 1 274 ? 3.508 -20.906 4.773 1 98.88 274 HIS A CA 1
ATOM 2155 C C . HIS A 1 274 ? 4.539 -21.219 5.852 1 98.88 274 HIS A C 1
ATOM 2157 O O . HIS A 1 274 ? 5.312 -22.172 5.719 1 98.88 274 HIS A O 1
ATOM 2163 N N . SER A 1 275 ? 4.57 -20.422 6.91 1 98.62 275 SER A N 1
ATOM 2164 C CA . SER A 1 275 ? 5.551 -20.594 7.977 1 98.62 275 SER A CA 1
ATOM 2165 C C . SER A 1 275 ? 5.414 -21.953 8.641 1 98.62 275 SER A C 1
ATOM 2167 O O . SER A 1 275 ? 6.391 -22.5 9.164 1 98.62 275 SER A O 1
ATOM 2169 N N . LEU A 1 276 ? 4.203 -22.516 8.625 1 98.25 276 LEU A N 1
ATOM 2170 C CA . LEU A 1 276 ? 3.947 -23.812 9.234 1 98.25 276 LEU A CA 1
ATOM 2171 C C . LEU A 1 276 ? 4.719 -24.906 8.516 1 98.25 276 LEU A C 1
ATOM 2173 O O . LEU A 1 276 ? 4.977 -25.969 9.086 1 98.25 276 LEU A O 1
ATOM 2177 N N . TYR A 1 277 ? 5.07 -24.656 7.273 1 98.06 277 TYR A N 1
ATOM 2178 C CA . TYR A 1 277 ? 5.688 -25.703 6.473 1 98.06 277 TYR A CA 1
ATOM 2179 C C . TYR A 1 277 ? 7.164 -25.422 6.234 1 98.06 277 TYR A C 1
ATOM 2181 O O . TYR A 1 277 ? 7.824 -26.125 5.473 1 98.06 277 TYR A O 1
ATOM 2189 N N . PHE A 1 278 ? 7.562 -24.234 6.82 1 94.62 278 PHE A N 1
ATOM 2190 C CA . PHE A 1 278 ? 8.992 -23.984 6.832 1 94.62 278 PHE A CA 1
ATOM 2191 C C . PHE A 1 278 ? 9.664 -24.656 8.016 1 94.62 278 PHE A C 1
ATOM 2193 O O . PHE A 1 278 ? 9.07 -24.766 9.094 1 94.62 278 PHE A O 1
ATOM 2200 N N . LYS A 1 279 ? 10.688 -25.422 7.914 1 79.5 279 LYS A N 1
ATOM 2201 C CA . LYS A 1 279 ? 11.375 -26.219 8.93 1 79.5 279 LYS A CA 1
ATOM 2202 C C . LYS A 1 279 ? 12.406 -25.375 9.68 1 79.5 279 LYS A C 1
ATOM 2204 O O . LYS A 1 279 ? 12.961 -24.422 9.125 1 79.5 279 LYS A O 1
ATOM 2209 N N . MET B 1 1 ? -24.984 19.109 1.677 1 70.81 1 MET B N 1
ATOM 2210 C CA . MET B 1 1 ? -24.016 18.891 0.605 1 70.81 1 MET B CA 1
ATOM 2211 C C . MET B 1 1 ? -24.062 17.453 0.113 1 70.81 1 MET B C 1
ATOM 2213 O O . MET B 1 1 ? -24.094 16.516 0.916 1 70.81 1 MET B O 1
ATOM 2217 N N . THR B 1 2 ? -24.281 17.188 -1.164 1 88.06 2 THR B N 1
ATOM 2218 C CA . THR B 1 2 ? -24.453 15.859 -1.735 1 88.06 2 THR B CA 1
ATOM 2219 C C . THR B 1 2 ? -23.094 15.219 -2.02 1 88.06 2 THR B C 1
ATOM 2221 O O . THR B 1 2 ? -22.172 15.898 -2.488 1 88.06 2 THR B O 1
ATOM 2224 N N . ILE B 1 3 ? -22.812 14.055 -1.444 1 97.12 3 ILE B N 1
ATOM 2225 C CA . ILE B 1 3 ? -21.594 13.312 -1.737 1 97.12 3 ILE B CA 1
ATOM 2226 C C . ILE B 1 3 ? -21.922 12.133 -2.658 1 97.12 3 ILE B C 1
ATOM 2228 O O . ILE B 1 3 ? -23.016 11.57 -2.596 1 97.12 3 ILE B O 1
ATOM 2232 N N . GLU B 1 4 ? -20.969 11.867 -3.602 1 98.31 4 GLU B N 1
ATOM 2233 C CA . GLU B 1 4 ? -21.094 10.75 -4.535 1 98.31 4 GLU B CA 1
ATOM 2234 C C . GLU B 1 4 ? -20.078 9.656 -4.227 1 98.31 4 GLU B C 1
ATOM 2236 O O . GLU B 1 4 ? -18.875 9.906 -4.223 1 98.31 4 GLU B O 1
ATOM 2241 N N . ASN B 1 5 ? -20.547 8.453 -3.932 1 98.44 5 ASN B N 1
ATOM 2242 C CA . ASN B 1 5 ? -19.672 7.312 -3.703 1 98.44 5 ASN B CA 1
ATOM 2243 C C . ASN B 1 5 ? -19.047 6.82 -5.004 1 98.44 5 ASN B C 1
ATOM 2245 O O . ASN B 1 5 ? -19.75 6.438 -5.934 1 98.44 5 ASN B O 1
ATOM 2249 N N . ILE B 1 6 ? -17.75 6.785 -5.066 1 97.31 6 ILE B N 1
ATOM 2250 C CA . ILE B 1 6 ? -17.125 6.449 -6.348 1 97.31 6 ILE B CA 1
ATOM 2251 C C . ILE B 1 6 ? -16.422 5.098 -6.242 1 97.31 6 ILE B C 1
ATOM 2253 O O . ILE B 1 6 ? -16.078 4.488 -7.262 1 97.31 6 ILE B O 1
ATOM 2257 N N . SER B 1 7 ? -16.188 4.621 -5.09 1 97.75 7 SER B N 1
ATOM 2258 C CA . SER B 1 7 ? -15.656 3.277 -4.871 1 97.75 7 SER B CA 1
ATOM 2259 C C . SER B 1 7 ? -16 2.768 -3.477 1 97.75 7 SER B C 1
ATOM 2261 O O . SER B 1 7 ? -16.266 3.561 -2.568 1 97.75 7 SER B O 1
ATOM 2263 N N . CYS B 1 8 ? -16.062 1.509 -3.324 1 98.25 8 CYS B N 1
ATOM 2264 C CA . CYS B 1 8 ? -16.391 0.834 -2.07 1 98.25 8 CYS B CA 1
ATOM 2265 C C . CYS B 1 8 ? -15.727 -0.536 -2.002 1 98.25 8 CYS B C 1
ATOM 2267 O O . CYS B 1 8 ? -16.094 -1.444 -2.75 1 98.25 8 CYS B O 1
ATOM 2269 N N . ASN B 1 9 ? -14.797 -0.746 -1.097 1 98.56 9 ASN B N 1
ATOM 2270 C CA . ASN B 1 9 ? -14.031 -1.98 -0.951 1 98.56 9 ASN B CA 1
ATOM 2271 C C . ASN B 1 9 ? -14.008 -2.455 0.499 1 98.56 9 ASN B C 1
ATOM 2273 O O . ASN B 1 9 ? -13.68 -1.685 1.403 1 98.56 9 ASN B O 1
ATOM 2277 N N . LYS B 1 10 ? -14.336 -3.709 0.69 1 98.75 10 LYS B N 1
ATOM 2278 C CA . LYS B 1 10 ? -14.188 -4.277 2.027 1 98.75 10 LYS B CA 1
ATOM 2279 C C . LYS B 1 10 ? -12.719 -4.438 2.395 1 98.75 10 LYS B C 1
ATOM 2281 O O . LYS B 1 10 ? -11.906 -4.832 1.559 1 98.75 10 LYS B O 1
ATOM 2286 N N . SER B 1 11 ? -12.367 -4.121 3.6 1 98.81 11 SER B N 1
ATOM 2287 C CA . SER B 1 11 ? -11 -4.141 4.109 1 98.81 11 SER B CA 1
ATOM 2288 C C . SER B 1 11 ? -10.977 -4.375 5.613 1 98.81 11 SER B C 1
ATOM 2290 O O . SER B 1 11 ? -11.531 -3.59 6.383 1 98.81 11 SER B O 1
ATOM 2292 N N . PHE B 1 12 ? -10.367 -5.477 6.078 1 98.81 12 PHE B N 1
ATOM 2293 C CA . PHE B 1 12 ? -10.258 -5.848 7.484 1 98.81 12 PHE B CA 1
ATOM 2294 C C . PHE B 1 12 ? -11.609 -5.762 8.18 1 98.81 12 PHE B C 1
ATOM 2296 O O . PHE B 1 12 ? -11.719 -5.195 9.266 1 98.81 12 PHE B O 1
ATOM 2303 N N . GLY B 1 13 ? -12.539 -6.297 7.578 1 98.62 13 GLY B N 1
ATOM 2304 C CA . GLY B 1 13 ? -13.867 -6.371 8.164 1 98.62 13 GLY B CA 1
ATOM 2305 C C . GLY B 1 13 ? -14.633 -5.066 8.078 1 98.62 13 GLY B C 1
ATOM 2306 O O . GLY B 1 13 ? -15.852 -5.035 8.297 1 98.62 13 GLY B O 1
ATOM 2307 N N . GLY B 1 14 ? -13.922 -3.93 7.793 1 98.81 14 GLY B N 1
ATOM 2308 C CA . GLY B 1 14 ? -14.539 -2.631 7.574 1 98.81 14 GLY B CA 1
ATOM 2309 C C . GLY B 1 14 ? -14.688 -2.283 6.102 1 98.81 14 GLY B C 1
ATOM 2310 O O . GLY B 1 14 ? -14.711 -3.172 5.25 1 98.81 14 GLY B O 1
ATOM 2311 N N . TRP B 1 15 ? -14.844 -0.959 5.832 1 98.81 15 TRP B N 1
ATOM 2312 C CA . TRP B 1 15 ? -15.078 -0.521 4.461 1 98.81 15 TRP B CA 1
ATOM 2313 C C . TRP B 1 15 ? -14.211 0.688 4.121 1 98.81 15 TRP B C 1
ATOM 2315 O O . TRP B 1 15 ? -14.203 1.681 4.852 1 98.81 15 TRP B O 1
ATOM 2325 N N . HIS B 1 16 ? -13.445 0.513 3.082 1 98.88 16 HIS B N 1
ATOM 2326 C CA . HIS B 1 16 ? -12.781 1.646 2.447 1 98.88 16 HIS B CA 1
ATOM 2327 C C . HIS B 1 16 ? -13.625 2.215 1.312 1 98.88 16 HIS B C 1
ATOM 2329 O O . HIS B 1 16 ? -13.961 1.501 0.364 1 98.88 16 HIS B O 1
ATOM 2335 N N . LYS B 1 17 ? -13.945 3.523 1.416 1 98.81 17 LYS B N 1
ATOM 2336 C CA . LYS B 1 17 ? -14.789 4.176 0.42 1 98.81 17 LYS B CA 1
ATOM 2337 C C . LYS B 1 17 ? -14.156 5.48 -0.064 1 98.81 17 LYS B C 1
ATOM 2339 O O . LYS B 1 17 ? -13.414 6.133 0.678 1 98.81 17 LYS B O 1
ATOM 2344 N N . GLN B 1 18 ? -14.445 5.773 -1.321 1 98.75 18 GLN B N 1
ATOM 2345 C CA . GLN B 1 18 ? -14.07 7.074 -1.874 1 98.75 18 GLN B CA 1
ATOM 2346 C C . GLN B 1 18 ? -15.305 7.855 -2.312 1 98.75 18 GLN B C 1
ATOM 2348 O O . GLN B 1 18 ? -16.25 7.281 -2.852 1 98.75 18 GLN B O 1
ATOM 2353 N N . TYR B 1 19 ? -15.227 9.109 -2.078 1 98.81 19 TYR B N 1
ATOM 2354 C CA . TYR B 1 19 ? -16.344 9.984 -2.426 1 98.81 19 TYR B CA 1
ATOM 2355 C C . TYR B 1 19 ? -15.859 11.219 -3.174 1 98.81 19 TYR B C 1
ATOM 2357 O O . TYR B 1 19 ? -14.703 11.625 -3.029 1 98.81 19 TYR B O 1
ATOM 2365 N N . ARG B 1 20 ? -16.75 11.734 -3.938 1 98.38 20 ARG B N 1
ATOM 2366 C CA . ARG B 1 20 ? -16.594 13.047 -4.559 1 98.38 20 ARG B CA 1
ATOM 2367 C C . ARG B 1 20 ? -17.688 14 -4.082 1 98.38 20 ARG B C 1
ATOM 2369 O O . ARG B 1 20 ? -18.828 13.602 -3.885 1 98.38 20 ARG B O 1
ATOM 2376 N N . HIS B 1 21 ? -17.359 15.234 -3.906 1 98.31 21 HIS B N 1
ATOM 2377 C CA . HIS B 1 21 ? -18.328 16.25 -3.531 1 98.31 21 HIS B CA 1
ATOM 2378 C C . HIS B 1 21 ? -17.906 17.625 -4.043 1 98.31 21 HIS B C 1
ATOM 2380 O O . HIS B 1 21 ? -16.734 17.828 -4.395 1 98.31 21 HIS B O 1
ATOM 2386 N N . GLN B 1 22 ? -18.844 18.531 -4.082 1 98.06 22 GLN B N 1
ATOM 2387 C CA . GLN B 1 22 ? -18.547 19.922 -4.418 1 98.06 22 GLN B CA 1
ATOM 2388 C C . GLN B 1 22 ? -18.141 20.703 -3.178 1 98.06 22 GLN B C 1
ATOM 2390 O O . GLN B 1 22 ? -18.953 20.875 -2.256 1 98.06 22 GLN B O 1
ATOM 2395 N N . SER B 1 23 ? -16.922 21.141 -3.18 1 98.38 23 SER B N 1
ATOM 2396 C CA . SER B 1 23 ? -16.453 21.969 -2.07 1 98.38 23 SER B CA 1
ATOM 2397 C C . SER B 1 23 ? -16.875 23.422 -2.266 1 98.38 23 SER B C 1
ATOM 2399 O O . SER B 1 23 ? -16.625 24.016 -3.318 1 98.38 23 SER B O 1
ATOM 2401 N N . GLN B 1 24 ? -17.438 23.953 -1.261 1 97.88 24 GLN B N 1
ATOM 2402 C CA . GLN B 1 24 ? -17.797 25.375 -1.305 1 97.88 24 GLN B CA 1
ATOM 2403 C C . GLN B 1 24 ? -16.578 26.25 -1.068 1 97.88 24 GLN B C 1
ATOM 2405 O O . GLN B 1 24 ? -16.391 27.266 -1.747 1 97.88 24 GLN B O 1
ATOM 2410 N N . VAL B 1 25 ? -15.773 25.812 -0.219 1 97.75 25 VAL B N 1
ATOM 2411 C CA . VAL B 1 25 ? -14.633 26.609 0.192 1 97.75 25 VAL B CA 1
ATOM 2412 C C . VAL B 1 25 ? -13.594 26.641 -0.93 1 97.75 25 VAL B C 1
ATOM 2414 O O . VAL B 1 25 ? -12.992 27.688 -1.198 1 97.75 25 VAL B O 1
ATOM 2417 N N . LEU B 1 26 ? -13.344 25.547 -1.584 1 98.5 26 LEU B N 1
ATOM 2418 C CA . LEU B 1 26 ? -12.312 25.453 -2.609 1 98.5 26 LEU B CA 1
ATOM 2419 C C . LEU B 1 26 ? -12.875 25.781 -3.984 1 98.5 26 LEU B C 1
ATOM 2421 O O . LEU B 1 26 ? -12.125 25.984 -4.941 1 98.5 26 LEU B O 1
ATOM 2425 N N . ASN B 1 27 ? -14.203 25.891 -4.047 1 97.94 27 ASN B N 1
ATOM 2426 C CA . ASN B 1 27 ? -14.883 26.203 -5.301 1 97.94 27 ASN B CA 1
ATOM 2427 C C . ASN B 1 27 ? -14.477 25.219 -6.406 1 97.94 27 ASN B C 1
ATOM 2429 O O . ASN B 1 27 ? -14.102 25.641 -7.5 1 97.94 27 ASN B O 1
ATOM 2433 N N . CYS B 1 28 ? -14.445 23.969 -6.141 1 98.12 28 CYS B N 1
ATOM 2434 C CA . CYS B 1 28 ? -14.156 22.891 -7.09 1 98.12 28 CYS B CA 1
ATOM 2435 C C . CYS B 1 28 ? -14.633 21.547 -6.555 1 98.12 28 CYS B C 1
ATOM 2437 O O . CYS B 1 28 ? -15.133 21.469 -5.43 1 98.12 28 CYS B O 1
ATOM 2439 N N . GLN B 1 29 ? -14.594 20.562 -7.375 1 97.62 29 GLN B N 1
ATOM 2440 C CA . GLN B 1 29 ? -14.867 19.203 -6.93 1 97.62 29 GLN B CA 1
ATOM 2441 C C . GLN B 1 29 ? -13.68 18.625 -6.168 1 97.62 29 GLN B C 1
ATOM 2443 O O . GLN B 1 29 ? -12.531 18.781 -6.578 1 97.62 29 GLN B O 1
ATOM 2448 N N . MET B 1 30 ? -13.984 18.016 -5.055 1 98.31 30 MET B N 1
ATOM 2449 C CA . MET B 1 30 ? -12.953 17.375 -4.246 1 98.31 30 MET B CA 1
ATOM 2450 C C . MET B 1 30 ? -13.273 15.898 -4.035 1 98.31 30 MET B C 1
ATOM 2452 O O . MET B 1 30 ? -14.438 15.5 -4.094 1 98.31 30 MET B O 1
ATOM 2456 N N . ARG B 1 31 ? -12.211 15.164 -3.832 1 98.38 31 ARG B N 1
ATOM 2457 C CA . ARG B 1 31 ? -12.336 13.758 -3.461 1 98.38 31 ARG B CA 1
ATOM 2458 C C . ARG B 1 31 ? -11.766 13.508 -2.068 1 98.38 31 ARG B C 1
ATOM 2460 O O . ARG B 1 31 ? -10.82 14.18 -1.649 1 98.38 31 ARG B O 1
ATOM 2467 N N . PHE B 1 32 ? -12.367 12.617 -1.399 1 98.88 32 PHE B N 1
ATOM 2468 C CA . PHE B 1 32 ? -11.797 12.094 -0.163 1 98.88 32 PHE B CA 1
ATOM 2469 C C . PHE B 1 32 ? -12.078 10.602 -0.023 1 98.88 32 PHE B C 1
ATOM 2471 O O . PHE B 1 32 ? -13.031 10.086 -0.618 1 98.88 32 PHE B O 1
ATOM 2478 N N . ALA B 1 33 ? -11.219 9.969 0.686 1 98.88 33 ALA B N 1
ATOM 2479 C CA . ALA B 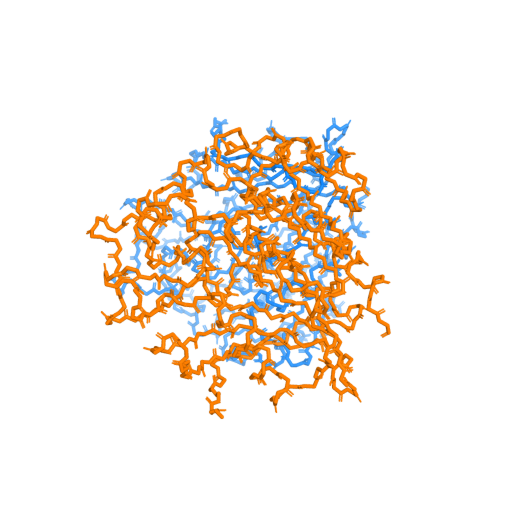1 33 ? -11.43 8.578 1.084 1 98.88 33 ALA B CA 1
ATOM 2480 C C . ALA B 1 33 ? -11.766 8.477 2.568 1 98.88 33 ALA B C 1
ATOM 2482 O O . ALA B 1 33 ? -11.359 9.328 3.363 1 98.88 33 ALA B O 1
ATOM 2483 N N . ILE B 1 34 ? -12.508 7.473 2.91 1 98.94 34 ILE B N 1
ATOM 2484 C CA . ILE B 1 34 ? -12.828 7.191 4.309 1 98.94 34 ILE B CA 1
ATOM 2485 C C . ILE B 1 34 ? -12.773 5.684 4.555 1 98.94 34 ILE B C 1
ATOM 2487 O O . ILE B 1 34 ? -13.234 4.898 3.723 1 98.94 34 ILE B O 1
ATOM 2491 N N . TYR B 1 35 ? -12.086 5.32 5.57 1 98.94 35 TYR B N 1
ATOM 2492 C CA . TYR B 1 35 ? -12.188 3.963 6.098 1 98.94 35 TYR B CA 1
ATOM 2493 C C . TYR B 1 35 ? -13.086 3.924 7.328 1 98.94 35 TYR B C 1
ATOM 2495 O O . TYR B 1 35 ? -12.859 4.656 8.297 1 98.94 35 TYR B O 1
ATOM 2503 N N . LEU B 1 36 ? -14.086 3.102 7.266 1 98.94 36 LEU B N 1
ATOM 2504 C CA . LEU B 1 36 ? -14.961 2.824 8.398 1 98.94 36 LEU B CA 1
ATOM 2505 C C . LEU B 1 36 ? -14.688 1.441 8.977 1 98.94 36 LEU B C 1
ATOM 2507 O O . LEU B 1 36 ? -14.883 0.43 8.297 1 98.94 36 LEU B O 1
ATOM 2511 N N . PRO B 1 37 ? -14.211 1.422 10.266 1 98.88 37 PRO B N 1
ATOM 2512 C CA . PRO B 1 37 ? -13.969 0.121 10.891 1 98.88 37 PRO B CA 1
ATOM 2513 C C . PRO B 1 37 ? -15.258 -0.665 11.133 1 98.88 37 PRO B C 1
ATOM 2515 O O . PRO B 1 37 ? -16.359 -0.098 11.062 1 98.88 37 PRO B O 1
ATOM 2518 N N . PRO B 1 38 ? -15.102 -2.008 11.398 1 98.69 38 PRO B N 1
ATOM 2519 C CA . PRO B 1 38 ? -16.297 -2.814 11.633 1 98.69 38 PRO B CA 1
ATOM 2520 C C . PRO B 1 38 ? -17.188 -2.248 12.734 1 98.69 38 PRO B C 1
ATOM 2522 O O . PRO B 1 38 ? -18.406 -2.338 12.656 1 98.69 38 PRO B O 1
ATOM 2525 N N . GLU B 1 39 ? -16.641 -1.618 13.672 1 98.5 39 GLU B N 1
ATOM 2526 C CA . GLU B 1 39 ? -17.359 -1.081 14.82 1 98.5 39 GLU B CA 1
ATOM 2527 C C . GLU B 1 39 ? -18.328 0.026 14.398 1 98.5 39 GLU B C 1
ATOM 2529 O O . GLU B 1 39 ? -19.328 0.271 15.07 1 98.5 39 GLU B O 1
ATOM 2534 N N . ALA B 1 40 ? -18.031 0.647 13.336 1 98.62 40 ALA B N 1
ATOM 2535 C CA . ALA B 1 40 ? -18.828 1.772 12.859 1 98.62 40 ALA B CA 1
ATOM 2536 C C . ALA B 1 40 ? -20.219 1.312 12.414 1 98.62 40 ALA B C 1
ATOM 2538 O O . ALA B 1 40 ? -21.141 2.121 12.297 1 98.62 40 ALA B O 1
ATOM 2539 N N . ALA B 1 41 ? -20.391 0.05 12.141 1 97.62 41 ALA B N 1
ATOM 2540 C CA . ALA B 1 41 ? -21.688 -0.502 11.789 1 97.62 41 ALA B CA 1
ATOM 2541 C C . ALA B 1 41 ? -22.641 -0.491 12.984 1 97.62 41 ALA B C 1
ATOM 2543 O O . ALA B 1 41 ? -23.859 -0.474 12.82 1 97.62 41 ALA B O 1
ATOM 2544 N N . ASN B 1 42 ? -22.047 -0.44 14.156 1 97.75 42 ASN B N 1
ATOM 2545 C CA . ASN B 1 42 ? -22.859 -0.596 15.352 1 97.75 42 ASN B CA 1
ATOM 2546 C C . ASN B 1 42 ? -23 0.718 16.125 1 97.75 42 ASN B C 1
ATOM 2548 O O . ASN B 1 42 ? -23.969 0.932 16.828 1 97.75 42 ASN B O 1
ATOM 2552 N N . LYS B 1 43 ? -21.969 1.552 16 1 98.19 43 LYS B N 1
ATOM 2553 C CA . LYS B 1 43 ? -21.969 2.822 16.719 1 98.19 43 LYS B CA 1
ATOM 2554 C C . LYS B 1 43 ? -21.031 3.828 16.062 1 98.19 43 LYS B C 1
ATOM 2556 O O . LYS B 1 43 ? -20.094 3.443 15.344 1 98.19 43 LYS B O 1
ATOM 2561 N N . PRO B 1 44 ? -21.25 5.133 16.375 1 98.69 44 PRO B N 1
ATOM 2562 C CA . PRO B 1 44 ? -20.281 6.129 15.883 1 98.69 44 PRO B CA 1
ATOM 2563 C C . PRO B 1 44 ? -18.891 5.938 16.469 1 98.69 44 PRO B C 1
ATOM 2565 O O . PRO B 1 44 ? -18.75 5.539 17.625 1 98.69 44 PRO B O 1
ATOM 2568 N N . VAL B 1 45 ? -17.859 6.207 15.672 1 98.88 45 VAL B N 1
ATOM 2569 C CA . VAL B 1 45 ? -16.484 6 16.109 1 98.88 45 VAL B CA 1
ATOM 2570 C C . VAL B 1 45 ? -15.688 7.289 15.922 1 98.88 45 VAL B C 1
ATOM 2572 O O . VAL B 1 45 ? -16.062 8.156 15.133 1 98.88 45 VAL B O 1
ATOM 2575 N N . PRO B 1 46 ? -14.594 7.516 16.656 1 98.81 46 PRO B N 1
ATOM 2576 C CA . PRO B 1 46 ? -13.734 8.688 16.469 1 98.81 46 PRO B CA 1
ATOM 2577 C C . PRO B 1 46 ? -13.031 8.688 15.109 1 98.81 46 PRO B C 1
ATOM 2579 O O . PRO B 1 46 ? -12.992 7.656 14.43 1 98.81 46 PRO B O 1
ATOM 2582 N N . VAL B 1 47 ? -12.469 9.836 14.766 1 98.88 47 VAL B N 1
ATOM 2583 C CA . VAL B 1 47 ? -11.961 9.977 13.398 1 98.88 47 VAL B CA 1
ATOM 2584 C C . VAL B 1 47 ? -10.516 10.477 13.438 1 98.88 47 VAL B C 1
ATOM 2586 O O . VAL B 1 47 ? -10.203 11.43 14.156 1 98.88 47 VAL B O 1
ATOM 2589 N N . LEU B 1 48 ? -9.672 9.805 12.766 1 98.94 48 LEU B N 1
ATOM 2590 C CA . LEU B 1 48 ? -8.344 10.32 12.43 1 98.94 48 LEU B CA 1
ATOM 2591 C C . LEU B 1 48 ? -8.344 10.945 11.039 1 98.94 48 LEU B C 1
ATOM 2593 O O . LEU B 1 48 ? -8.641 10.266 10.055 1 98.94 48 LEU B O 1
ATOM 2597 N N . TYR B 1 49 ? -8.047 12.195 10.906 1 98.94 49 TYR B N 1
ATOM 2598 C CA . TYR B 1 49 ? -7.832 12.852 9.625 1 98.94 49 TYR B CA 1
ATOM 2599 C C . TYR B 1 49 ? -6.375 12.75 9.195 1 98.94 49 TYR B C 1
ATOM 2601 O O . TYR B 1 49 ? -5.48 13.227 9.898 1 98.94 49 TYR B O 1
ATOM 2609 N N . TRP B 1 50 ? -6.117 12.156 8.07 1 98.94 50 TRP B N 1
ATOM 2610 C CA . TRP B 1 50 ? -4.781 11.984 7.512 1 98.94 50 TRP B CA 1
ATOM 2611 C C . TRP B 1 50 ? -4.551 12.961 6.359 1 98.94 50 TRP B C 1
ATOM 2613 O O . TRP B 1 50 ? -5.316 12.984 5.391 1 98.94 50 TRP B O 1
ATOM 2623 N N . LEU B 1 51 ? -3.467 13.664 6.445 1 98.94 51 LEU B N 1
ATOM 2624 C CA . LEU B 1 51 ? -3.066 14.586 5.387 1 98.94 51 LEU B CA 1
ATOM 2625 C C . LEU B 1 51 ? -1.831 14.078 4.656 1 98.94 51 LEU B C 1
ATOM 2627 O O . LEU B 1 51 ? -0.777 13.883 5.266 1 98.94 51 LEU B O 1
ATOM 2631 N N . SER B 1 52 ? -1.908 13.93 3.311 1 98.88 52 SER B N 1
ATOM 2632 C CA . SER B 1 52 ? -0.839 13.344 2.508 1 98.88 52 SER B CA 1
ATOM 2633 C C . SER B 1 52 ? 0.138 14.414 2.027 1 98.88 52 SER B C 1
ATOM 2635 O O . SER B 1 52 ? -0.143 15.609 2.123 1 98.88 52 SER B O 1
ATOM 2637 N N . GLY B 1 53 ? 1.253 13.984 1.583 1 98.69 53 GLY B N 1
ATOM 2638 C CA . GLY B 1 53 ? 2.328 14.875 1.177 1 98.69 53 GLY B CA 1
ATOM 2639 C C . GLY B 1 53 ? 2.25 15.281 -0.283 1 98.69 53 GLY B C 1
ATOM 2640 O O . GLY B 1 53 ? 1.292 14.938 -0.978 1 98.69 53 GLY B O 1
ATOM 2641 N N . LEU B 1 54 ? 3.297 15.984 -0.726 1 98.5 54 LEU B N 1
ATOM 2642 C CA . LEU B 1 54 ? 3.396 16.484 -2.092 1 98.5 54 LEU B CA 1
ATOM 2643 C C . LEU B 1 54 ? 3.104 15.383 -3.1 1 98.5 54 LEU B C 1
ATOM 2645 O O . LEU B 1 54 ? 3.52 14.234 -2.91 1 98.5 54 LEU B O 1
ATOM 2649 N N . THR B 1 55 ? 2.4 15.719 -4.172 1 97.06 55 THR B N 1
ATOM 2650 C CA . THR B 1 55 ? 2.137 14.922 -5.367 1 97.06 55 THR B CA 1
ATOM 2651 C C . THR B 1 55 ? 1.109 13.836 -5.078 1 97.06 55 THR B C 1
ATOM 2653 O O . THR B 1 55 ? 0.628 13.164 -5.996 1 97.06 55 THR B O 1
ATOM 2656 N N . CYS B 1 56 ? 0.738 13.586 -3.822 1 97.81 56 CYS B N 1
ATOM 2657 C CA . CYS B 1 56 ? -0.15 12.492 -3.447 1 97.81 56 CYS B CA 1
ATOM 2658 C C . CYS B 1 56 ? -1.609 12.875 -3.65 1 97.81 56 CYS B C 1
ATOM 2660 O O . CYS B 1 56 ? -1.907 14 -4.055 1 97.81 56 CYS B O 1
ATOM 2662 N N . THR B 1 57 ? -2.498 11.953 -3.479 1 98.06 57 THR B N 1
ATOM 2663 C CA . THR B 1 57 ? -3.953 12.055 -3.449 1 98.06 57 THR B CA 1
ATOM 2664 C C . THR B 1 57 ? -4.52 11.344 -2.223 1 98.06 57 THR B C 1
ATOM 2666 O O . THR B 1 57 ? -3.777 10.992 -1.304 1 98.06 57 THR B O 1
ATOM 2669 N N . ASP B 1 58 ? -5.828 11.164 -2.209 1 98.06 58 ASP B N 1
ATOM 2670 C CA . ASP B 1 58 ? -6.484 10.445 -1.123 1 98.06 58 ASP B CA 1
ATOM 2671 C C . ASP B 1 58 ? -6.086 8.969 -1.12 1 98.06 58 ASP B C 1
ATOM 2673 O O . ASP B 1 58 ? -6.336 8.258 -0.146 1 98.06 58 ASP B O 1
ATOM 2677 N N . GLU B 1 59 ? -5.312 8.508 -2.08 1 98.19 59 GLU B N 1
ATOM 2678 C CA . GLU B 1 59 ? -5.145 7.082 -2.334 1 98.19 59 GLU B CA 1
ATOM 2679 C C . GLU B 1 59 ? -3.871 6.551 -1.679 1 98.19 59 GLU B C 1
ATOM 2681 O O . GLU B 1 59 ? -3.855 5.434 -1.156 1 98.19 59 GLU B O 1
ATOM 2686 N N . ASN B 1 60 ? -2.795 7.379 -1.676 1 98.25 60 ASN B N 1
ATOM 2687 C CA . ASN B 1 60 ? -1.463 6.883 -1.344 1 98.25 60 ASN B CA 1
ATOM 2688 C C . ASN B 1 60 ? -1.426 6.27 0.053 1 98.25 60 ASN B C 1
ATOM 2690 O O . ASN B 1 60 ? -1.025 5.117 0.219 1 98.25 60 ASN B O 1
ATOM 2694 N N . PHE B 1 61 ? -1.88 7.02 1 1 98.88 61 PHE B N 1
ATOM 2695 C CA . PHE B 1 61 ? -1.854 6.551 2.379 1 98.88 61 PHE B CA 1
ATOM 2696 C C . PHE B 1 61 ? -2.748 5.328 2.551 1 98.88 61 PHE B C 1
ATOM 2698 O O . PHE B 1 61 ? -2.34 4.336 3.16 1 98.88 61 PHE B O 1
ATOM 2705 N N . MET B 1 62 ? -3.951 5.363 2.002 1 98.81 62 MET B N 1
ATOM 2706 C CA . MET B 1 62 ? -4.945 4.309 2.176 1 98.81 62 MET B CA 1
ATOM 2707 C C . MET B 1 62 ? -4.477 3.008 1.528 1 98.81 62 MET B C 1
ATOM 2709 O O . MET B 1 62 ? -4.828 1.919 1.987 1 98.81 62 MET B O 1
ATOM 2713 N N . GLN B 1 63 ? -3.613 3.117 0.559 1 98.5 63 GLN B N 1
ATOM 2714 C CA . GLN B 1 63 ? -3.178 1.93 -0.17 1 98.5 63 GLN B CA 1
ATOM 2715 C C . GLN B 1 63 ? -1.877 1.379 0.405 1 98.5 63 GLN B C 1
ATOM 2717 O O . GLN B 1 63 ? -1.643 0.169 0.377 1 98.5 63 GLN B O 1
ATOM 2722 N N . LYS B 1 64 ? -1.058 2.244 0.991 1 98.62 64 LYS B N 1
ATOM 2723 C CA . LYS B 1 64 ? 0.326 1.819 1.187 1 98.62 64 LYS B CA 1
ATOM 2724 C C . LYS B 1 64 ? 0.67 1.733 2.672 1 98.62 64 LYS B C 1
ATOM 2726 O O . LYS B 1 64 ? 1.634 1.066 3.053 1 98.62 64 LYS B O 1
ATOM 2731 N N . ALA B 1 65 ? -0.068 2.373 3.516 1 98.75 65 ALA B N 1
ATOM 2732 C CA . ALA B 1 65 ? 0.402 2.592 4.879 1 98.75 65 ALA B CA 1
ATOM 2733 C C . ALA B 1 65 ? 0.072 1.397 5.773 1 98.75 65 ALA B C 1
ATOM 2735 O O . ALA B 1 65 ? 0.646 1.244 6.852 1 98.75 65 ALA B O 1
ATOM 2736 N N . GLY B 1 66 ? -0.9 0.571 5.348 1 98.44 66 GLY B N 1
ATOM 2737 C CA . GLY B 1 66 ? -1.339 -0.535 6.184 1 98.44 66 GLY B CA 1
ATOM 2738 C C . GLY B 1 66 ? -2.061 -0.083 7.438 1 98.44 66 GLY B C 1
ATOM 2739 O O . GLY B 1 66 ? -2 -0.754 8.469 1 98.44 66 GLY B O 1
ATOM 2740 N N . ALA B 1 67 ? -2.754 1.023 7.363 1 98.88 67 ALA B N 1
ATOM 2741 C CA . ALA B 1 67 ? -3.348 1.654 8.539 1 98.88 67 ALA B CA 1
ATOM 2742 C C . ALA B 1 67 ? -4.684 1.005 8.891 1 98.88 67 ALA B C 1
ATOM 2744 O O . ALA B 1 67 ? -5.082 0.994 10.062 1 98.88 67 ALA B O 1
ATOM 2745 N N . GLN B 1 68 ? -5.391 0.42 7.887 1 98.88 68 GLN B N 1
ATOM 2746 C CA . GLN B 1 68 ? -6.758 -0.052 8.07 1 98.88 68 GLN B CA 1
ATOM 2747 C C . GLN B 1 68 ? -6.812 -1.201 9.07 1 98.88 68 GLN B C 1
ATOM 2749 O O . GLN B 1 68 ? -7.77 -1.318 9.844 1 98.88 68 GLN B O 1
ATOM 2754 N N . ARG B 1 69 ? -5.75 -2.041 9.086 1 98.75 69 ARG B N 1
ATOM 2755 C CA . ARG B 1 69 ? -5.684 -3.156 10.023 1 98.75 69 ARG B CA 1
ATOM 2756 C C . ARG B 1 69 ? -5.801 -2.67 11.469 1 98.75 69 ARG B C 1
ATOM 2758 O O . ARG B 1 69 ? -6.625 -3.176 12.234 1 98.75 69 ARG B O 1
ATOM 2765 N N . ILE B 1 70 ? -5.016 -1.681 11.82 1 98.81 70 ILE B N 1
ATOM 2766 C CA . ILE B 1 70 ? -4.961 -1.172 13.188 1 98.81 70 ILE B CA 1
ATOM 2767 C C . ILE B 1 70 ? -6.219 -0.357 13.484 1 98.81 70 ILE B C 1
ATOM 2769 O O . ILE B 1 70 ? -6.77 -0.435 14.586 1 98.81 70 ILE B O 1
ATOM 2773 N N . ALA B 1 71 ? -6.668 0.413 12.477 1 98.88 71 ALA B N 1
ATOM 2774 C CA . ALA B 1 71 ? -7.895 1.186 12.648 1 98.88 71 ALA B CA 1
ATOM 2775 C C . ALA B 1 71 ? -9.078 0.273 12.953 1 98.88 71 ALA B C 1
ATOM 2777 O O . ALA B 1 71 ? -9.938 0.614 13.766 1 98.88 71 ALA B O 1
ATOM 2778 N N . ALA B 1 72 ? -9.164 -0.847 12.273 1 98.88 72 ALA B N 1
ATOM 2779 C CA . ALA B 1 72 ? -10.219 -1.824 12.516 1 98.88 72 ALA B CA 1
ATOM 2780 C C . ALA B 1 72 ? -10.195 -2.311 13.961 1 98.88 72 ALA B C 1
ATOM 2782 O O . ALA B 1 72 ? -11.242 -2.432 14.602 1 98.88 72 ALA B O 1
ATOM 2783 N N . GLN B 1 73 ? -9 -2.586 14.469 1 98.62 73 GLN B N 1
ATOM 2784 C CA . 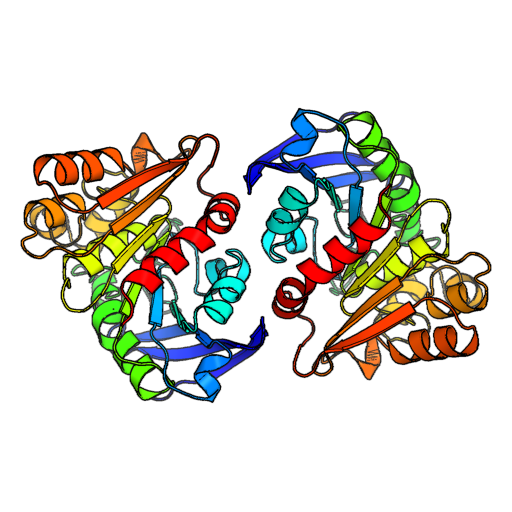GLN B 1 73 ? -8.828 -3.088 15.82 1 98.62 73 GLN B CA 1
ATOM 2785 C C . GLN B 1 73 ? -9.203 -2.027 16.859 1 98.62 73 GLN B C 1
ATOM 2787 O O . GLN B 1 73 ? -9.781 -2.344 17.891 1 98.62 73 GLN B O 1
ATOM 2792 N N . LEU B 1 74 ? -8.93 -0.795 16.562 1 98.75 74 LEU B N 1
ATOM 2793 C CA . LEU B 1 74 ? -9.07 0.283 17.531 1 98.75 74 LEU B CA 1
ATOM 2794 C C . LEU B 1 74 ? -10.445 0.923 17.438 1 98.75 74 LEU B C 1
ATOM 2796 O O . LEU B 1 74 ? -10.812 1.754 18.266 1 98.75 74 LEU B O 1
ATOM 2800 N N . GLY B 1 75 ? -11.211 0.561 16.406 1 98.56 75 GLY B N 1
ATOM 2801 C CA . GLY B 1 75 ? -12.492 1.215 16.203 1 98.56 75 GLY B CA 1
ATOM 2802 C C . GLY B 1 75 ? -12.359 2.688 15.859 1 98.56 75 GLY B C 1
ATOM 2803 O O . GLY B 1 75 ? -13.016 3.531 16.469 1 98.56 75 GLY B O 1
ATOM 2804 N N . MET B 1 76 ? -11.555 2.951 14.891 1 98.44 76 MET B N 1
ATOM 2805 C CA . MET B 1 76 ? -11.242 4.316 14.492 1 98.44 76 MET B CA 1
ATOM 2806 C C . MET B 1 76 ? -11.469 4.508 12.992 1 98.44 76 MET B C 1
ATOM 2808 O O . MET B 1 76 ? -11.031 3.691 12.188 1 98.44 76 MET B O 1
ATOM 2812 N N . ALA B 1 77 ? -12.258 5.504 12.625 1 98.94 77 ALA B N 1
ATOM 2813 C CA . ALA B 1 77 ? -12.359 5.863 11.219 1 98.94 77 ALA B CA 1
ATOM 2814 C C . ALA B 1 77 ? -11.133 6.66 10.766 1 98.94 77 ALA B C 1
ATOM 2816 O O . ALA B 1 77 ? -10.484 7.32 11.578 1 98.94 77 ALA B O 1
ATOM 2817 N N . ILE B 1 78 ? -10.773 6.555 9.555 1 99 78 ILE B N 1
ATOM 2818 C CA . ILE B 1 78 ? -9.711 7.352 8.953 1 99 78 ILE B CA 1
ATOM 2819 C C . ILE B 1 78 ? -10.25 8.102 7.738 1 99 78 ILE B C 1
ATOM 2821 O O . ILE B 1 78 ? -10.914 7.52 6.883 1 99 78 ILE B O 1
ATOM 2825 N N . VAL B 1 79 ? -10 9.375 7.633 1 98.94 79 VAL B N 1
ATOM 2826 C CA . VAL B 1 79 ? -10.391 10.203 6.496 1 98.94 79 VAL B CA 1
ATOM 2827 C C . VAL B 1 79 ? -9.141 10.789 5.832 1 98.94 79 VAL B C 1
ATOM 2829 O O . VAL B 1 79 ? -8.281 11.359 6.508 1 98.94 79 VAL B O 1
ATOM 2832 N N . ALA B 1 80 ? -8.992 10.594 4.551 1 98.94 80 ALA B N 1
ATOM 2833 C CA . ALA B 1 80 ? -7.891 11.148 3.77 1 98.94 80 ALA B CA 1
ATOM 2834 C C . ALA B 1 80 ? -8.414 11.953 2.58 1 98.94 80 ALA B C 1
ATOM 2836 O O . ALA B 1 80 ? -8.883 11.383 1.593 1 98.94 80 ALA B O 1
ATOM 2837 N N . PRO B 1 81 ? -8.312 13.242 2.621 1 98.81 81 PRO B N 1
ATOM 2838 C CA . PRO B 1 81 ? -8.703 14.062 1.476 1 98.81 81 PRO B CA 1
ATOM 2839 C C . PRO B 1 81 ? -7.625 14.141 0.401 1 98.81 81 PRO B C 1
ATOM 2841 O O . PRO B 1 81 ? -6.484 13.727 0.637 1 98.81 81 PRO B O 1
ATOM 2844 N N . ASP B 1 82 ? -8.023 14.633 -0.778 1 98.38 82 ASP B N 1
ATOM 2845 C CA . ASP B 1 82 ? -7.016 15.055 -1.753 1 98.38 82 ASP B CA 1
ATOM 2846 C C . ASP B 1 82 ? -6.113 16.141 -1.18 1 98.38 82 ASP B C 1
ATOM 2848 O O . ASP B 1 82 ? -6.453 16.766 -0.177 1 98.38 82 ASP B O 1
ATOM 2852 N N . THR B 1 83 ? -4.93 16.344 -1.769 1 98.5 83 THR B N 1
ATOM 2853 C CA . THR B 1 83 ? -3.896 17.172 -1.161 1 98.5 83 THR B CA 1
ATOM 2854 C C . THR B 1 83 ? -4.012 18.609 -1.642 1 98.5 83 THR B C 1
ATOM 2856 O O . THR B 1 83 ? -3.285 19.484 -1.168 1 98.5 83 THR B O 1
ATOM 2859 N N . SER B 1 84 ? -4.852 18.859 -2.629 1 98.56 84 SER B N 1
ATOM 2860 C CA . SER B 1 84 ? -5.059 20.172 -3.223 1 98.56 84 SER B CA 1
ATOM 2861 C C . SER B 1 84 ? -6.375 20.234 -3.99 1 98.56 84 SER B C 1
ATOM 2863 O O . SER B 1 84 ? -7 19.203 -4.238 1 98.56 84 SER B O 1
ATOM 2865 N N . PRO B 1 85 ? -6.867 21.484 -4.234 1 98.31 85 PRO B N 1
ATOM 2866 C CA . PRO B 1 85 ? -7.91 21.562 -5.262 1 98.31 85 PRO B CA 1
ATOM 2867 C C . PRO B 1 85 ? -7.488 20.906 -6.574 1 98.31 85 PRO B C 1
ATOM 2869 O O . PRO B 1 85 ? -6.293 20.828 -6.875 1 98.31 85 PRO B O 1
ATOM 2872 N N . ARG B 1 86 ? -8.445 20.453 -7.273 1 97.25 86 ARG B N 1
ATOM 2873 C CA . ARG B 1 86 ? -8.234 19.797 -8.562 1 97.25 86 ARG B CA 1
ATOM 2874 C C . ARG B 1 86 ? -9.195 20.344 -9.617 1 97.25 86 ARG B C 1
ATOM 2876 O O . ARG B 1 86 ? -10.172 21.016 -9.281 1 97.25 86 ARG B O 1
ATOM 2883 N N . GLY B 1 87 ? -8.898 19.953 -10.891 1 95.25 87 GLY B N 1
ATOM 2884 C CA . GLY B 1 87 ? -9.773 20.344 -11.984 1 95.25 87 GLY B CA 1
ATOM 2885 C C . GLY B 1 87 ? -9.109 21.266 -12.984 1 95.25 87 GLY B C 1
ATOM 2886 O O . GLY B 1 87 ? -8.094 21.891 -12.68 1 95.25 87 GLY B O 1
ATOM 2887 N N . ASP B 1 88 ? -9.773 21.5 -14.094 1 94.44 88 ASP B N 1
ATOM 2888 C CA . ASP B 1 88 ? -9.211 22.234 -15.219 1 94.44 88 ASP B CA 1
ATOM 2889 C C . ASP B 1 88 ? -9.141 23.734 -14.914 1 94.44 88 ASP B C 1
ATOM 2891 O O . ASP B 1 88 ? -8.289 24.438 -15.445 1 94.44 88 ASP B O 1
ATOM 2895 N N . GLU B 1 89 ? -9.992 24.203 -14.055 1 95.75 89 GLU B N 1
ATOM 2896 C CA . GLU B 1 89 ? -10.07 25.641 -13.781 1 95.75 89 GLU B CA 1
ATOM 2897 C C . GLU B 1 89 ? -9.18 26.031 -12.609 1 95.75 89 GLU B C 1
ATOM 2899 O O . GLU B 1 89 ? -9.062 27.203 -12.281 1 95.75 89 GLU B O 1
ATOM 2904 N N . VAL B 1 90 ? -8.594 25.031 -11.969 1 98.19 90 VAL B N 1
ATOM 2905 C CA . VAL B 1 90 ? -7.762 25.266 -10.797 1 98.19 90 VAL B CA 1
ATOM 2906 C C . VAL B 1 90 ? -6.344 25.641 -11.227 1 98.19 90 VAL B C 1
ATOM 2908 O O . VAL B 1 90 ? -5.742 24.953 -12.055 1 98.19 90 VAL B O 1
ATOM 2911 N N . ALA B 1 91 ? -5.809 26.734 -10.672 1 98.19 91 ALA B N 1
ATOM 2912 C CA . ALA B 1 91 ? -4.461 27.188 -11 1 98.19 91 ALA B CA 1
ATOM 2913 C C . ALA B 1 91 ? -3.428 26.109 -10.703 1 98.19 91 ALA B C 1
ATOM 2915 O O . ALA B 1 91 ? -3.531 25.406 -9.703 1 98.19 91 ALA B O 1
ATOM 2916 N N . ASP B 1 92 ? -2.43 26.047 -11.586 1 97.75 92 ASP B N 1
ATOM 2917 C CA . ASP B 1 92 ? -1.303 25.141 -11.414 1 97.75 92 ASP B CA 1
ATOM 2918 C C . ASP B 1 92 ? 0.019 25.828 -11.734 1 97.75 92 ASP B C 1
ATOM 2920 O O . ASP B 1 92 ? 0.029 26.953 -12.258 1 97.75 92 ASP B O 1
ATOM 2924 N N . ALA B 1 93 ? 1.078 25.156 -11.227 1 96.44 93 ALA B N 1
ATOM 2925 C CA . ALA B 1 93 ? 2.395 25.688 -11.555 1 96.44 93 ALA B CA 1
ATOM 2926 C C . ALA B 1 93 ? 2.588 25.797 -13.062 1 96.44 93 ALA B C 1
ATOM 2928 O O . ALA B 1 93 ? 2.361 24.828 -13.789 1 96.44 93 ALA B O 1
ATOM 2929 N N . PRO B 1 94 ? 3.018 26.906 -13.531 1 92.19 94 PRO B N 1
ATOM 2930 C CA . PRO B 1 94 ? 3.18 27.078 -14.977 1 92.19 94 PRO B CA 1
ATOM 2931 C C . PRO B 1 94 ? 4.141 26.062 -15.586 1 92.19 94 PRO B C 1
ATOM 2933 O O . PRO B 1 94 ? 3.963 25.641 -16.734 1 92.19 94 PRO B O 1
ATOM 2936 N N . ASP B 1 95 ? 5.168 25.625 -14.906 1 94.12 95 ASP B N 1
ATOM 2937 C CA . ASP B 1 95 ? 6.16 24.656 -15.391 1 94.12 95 ASP B CA 1
ATOM 2938 C C . ASP B 1 95 ? 5.812 23.234 -14.953 1 94.12 95 ASP B C 1
ATOM 2940 O O . ASP B 1 95 ? 6.629 22.328 -15.086 1 94.12 95 ASP B O 1
ATOM 2944 N N . LYS B 1 96 ? 4.68 23.109 -14.43 1 92.25 96 LYS B N 1
ATOM 2945 C CA . LYS B 1 96 ? 4.176 21.828 -13.969 1 92.25 96 LYS B CA 1
ATOM 2946 C C . LYS B 1 96 ? 5.082 21.219 -12.898 1 92.25 96 LYS B C 1
ATOM 2948 O O . LYS B 1 96 ? 5.312 20.016 -12.875 1 92.25 96 LYS B O 1
ATOM 2953 N N . ALA B 1 97 ? 5.684 22.203 -12.133 1 96.38 97 ALA B N 1
ATOM 2954 C CA . ALA B 1 97 ? 6.5 21.75 -11 1 96.38 97 ALA B CA 1
ATOM 2955 C C . ALA B 1 97 ? 5.68 20.906 -10.031 1 96.38 97 ALA B C 1
ATOM 2957 O O . ALA B 1 97 ? 4.504 21.203 -9.789 1 96.38 97 ALA B O 1
ATOM 2958 N N . TYR B 1 98 ? 6.336 19.906 -9.445 1 96.62 98 TYR B N 1
ATOM 2959 C CA . TYR B 1 98 ? 5.637 18.984 -8.562 1 96.62 98 TYR B CA 1
ATOM 2960 C C . TYR B 1 98 ? 5.383 19.609 -7.199 1 96.62 98 TYR B C 1
ATOM 2962 O O . TYR B 1 98 ? 4.543 19.125 -6.434 1 96.62 98 TYR B O 1
ATOM 2970 N N . ASP B 1 99 ? 6.094 20.672 -6.844 1 98 99 ASP B N 1
ATOM 2971 C CA . ASP B 1 99 ? 6.066 21.203 -5.484 1 98 99 ASP B CA 1
ATOM 2972 C C . ASP B 1 99 ? 5.289 22.516 -5.414 1 98 99 ASP B C 1
ATOM 2974 O O . ASP B 1 99 ? 5.508 23.328 -4.512 1 98 99 ASP B O 1
ATOM 2978 N N . LEU B 1 100 ? 4.375 22.797 -6.43 1 98.31 100 LEU B N 1
ATOM 2979 C CA . LEU B 1 100 ? 3.492 23.953 -6.453 1 98.31 100 LEU B CA 1
ATOM 2980 C C . LEU B 1 100 ? 2.209 23.641 -7.219 1 98.31 100 LEU B C 1
ATOM 2982 O O . LEU B 1 100 ? 2.248 23 -8.273 1 98.31 100 LEU B O 1
ATOM 2986 N N . GLY B 1 101 ? 1.088 24.125 -6.664 1 97.94 101 GLY B N 1
ATOM 2987 C CA . GLY B 1 101 ? -0.176 23.953 -7.363 1 97.94 101 GLY B CA 1
ATOM 2988 C C . GLY B 1 101 ? -0.804 22.594 -7.133 1 97.94 101 GLY B C 1
ATOM 2989 O O . GLY B 1 101 ? -0.977 22.172 -5.988 1 97.94 101 GLY B O 1
ATOM 2990 N N . LEU B 1 102 ? -1.199 21.953 -8.211 1 97.88 102 LEU B N 1
ATOM 2991 C CA . LEU B 1 102 ? -1.849 20.641 -8.133 1 97.88 102 LEU B CA 1
ATOM 2992 C C . LEU B 1 102 ? -0.958 19.641 -7.414 1 97.88 102 LEU B C 1
ATOM 2994 O O . LEU B 1 102 ? 0.191 19.422 -7.809 1 97.88 102 LEU B O 1
ATOM 2998 N N . GLY B 1 103 ? -1.569 19.031 -6.316 1 97.56 103 GLY B N 1
ATOM 2999 C CA . GLY B 1 103 ? -0.81 18.062 -5.527 1 97.56 103 GLY B CA 1
ATOM 3000 C C . GLY B 1 103 ? 0.122 18.734 -4.527 1 97.56 103 GLY B C 1
ATOM 3001 O O . GLY B 1 103 ? 0.839 18.047 -3.795 1 97.56 103 GLY B O 1
ATOM 3002 N N . ALA B 1 104 ? 0.141 20.062 -4.465 1 98.12 104 ALA B N 1
ATOM 3003 C CA . ALA B 1 104 ? 1.021 20.828 -3.586 1 98.12 104 ALA B CA 1
ATOM 3004 C C . ALA B 1 104 ? 0.28 22.016 -2.963 1 98.12 104 ALA B C 1
ATOM 3006 O O . ALA B 1 104 ? 0.729 23.156 -3.061 1 98.12 104 ALA B O 1
ATOM 3007 N N . GLY B 1 105 ? -0.759 21.688 -2.227 1 97.38 105 GLY B N 1
ATOM 3008 C CA . GLY B 1 105 ? -1.644 22.719 -1.72 1 97.38 105 GLY B CA 1
ATOM 3009 C C . GLY B 1 105 ? -1.182 23.312 -0.398 1 97.38 105 GLY B C 1
ATOM 3010 O O . GLY B 1 105 ? -1.694 24.344 0.044 1 97.38 105 GLY B O 1
ATOM 3011 N N . PHE B 1 106 ? -0.281 22.641 0.332 1 98.75 106 PHE B N 1
ATOM 3012 C CA . PHE B 1 106 ? 0.418 23.078 1.535 1 98.75 106 PHE B CA 1
ATOM 3013 C C . PHE B 1 106 ? -0.567 23.344 2.668 1 98.75 106 PHE B C 1
ATOM 3015 O O . PHE B 1 106 ? -0.203 23.922 3.691 1 98.75 106 PHE B O 1
ATOM 3022 N N . TYR B 1 107 ? -1.842 22.984 2.521 1 98.81 107 TYR B N 1
ATOM 3023 C CA . TYR B 1 107 ? -2.881 23.016 3.545 1 98.81 107 TYR B CA 1
ATOM 3024 C C . TYR B 1 107 ? -2.996 24.391 4.18 1 98.81 107 TYR B C 1
ATOM 3026 O O . TYR B 1 107 ? -3.039 24.516 5.406 1 98.81 107 TYR B O 1
ATOM 3034 N N . LEU B 1 108 ? -3.01 25.422 3.379 1 98.88 108 LEU B N 1
ATOM 3035 C CA . LEU B 1 108 ? -3.176 26.812 3.773 1 98.88 108 LEU B CA 1
ATOM 3036 C C . LEU B 1 108 ? -4.305 27.469 2.988 1 98.88 108 LEU B C 1
ATOM 3038 O O . LEU B 1 108 ? -4.938 26.828 2.145 1 98.88 108 LEU B O 1
ATOM 3042 N N . ASN B 1 109 ? -4.672 28.719 3.373 1 98.88 109 ASN B N 1
ATOM 3043 C CA . ASN B 1 109 ? -5.555 29.562 2.576 1 98.88 109 ASN B CA 1
ATOM 3044 C C . ASN B 1 109 ? -4.77 30.609 1.796 1 98.88 109 ASN B C 1
ATOM 3046 O O . ASN B 1 109 ? -4.332 31.609 2.363 1 98.88 109 ASN B O 1
ATOM 3050 N N . ALA B 1 110 ? -4.672 30.375 0.533 1 98.88 110 ALA B N 1
ATOM 3051 C CA . ALA B 1 110 ? -3.938 31.312 -0.313 1 98.88 110 ALA B CA 1
ATOM 3052 C C . ALA B 1 110 ? -4.625 32.688 -0.354 1 98.88 110 ALA B C 1
ATOM 3054 O O . ALA B 1 110 ? -5.855 32.75 -0.403 1 98.88 110 ALA B O 1
ATOM 3055 N N . THR B 1 111 ? -3.844 33.719 -0.392 1 98.75 111 THR B N 1
ATOM 3056 C CA . THR B 1 111 ? -4.383 35.094 -0.435 1 98.75 111 THR B CA 1
ATOM 3057 C C . THR B 1 111 ? -4.043 35.75 -1.76 1 98.75 111 THR B C 1
ATOM 3059 O O . THR B 1 111 ? -4.602 36.812 -2.088 1 98.75 111 THR B O 1
ATOM 3062 N N . ARG B 1 112 ? -3.143 35.156 -2.521 1 98.44 112 ARG B N 1
ATOM 3063 C CA . ARG B 1 112 ? -2.678 35.781 -3.754 1 98.44 112 ARG B CA 1
ATOM 3064 C C . ARG B 1 112 ? -3.344 35.156 -4.973 1 98.44 112 ARG B C 1
ATOM 3066 O O . ARG B 1 112 ? -3.527 33.938 -5.027 1 98.44 112 ARG B O 1
ATOM 3073 N N . ALA B 1 113 ? -3.629 35.969 -5.91 1 97.81 113 ALA B N 1
ATOM 3074 C CA . ALA B 1 113 ? -4.105 35.469 -7.199 1 97.81 113 ALA B CA 1
ATOM 3075 C C . ALA B 1 113 ? -2.986 34.781 -7.965 1 97.81 113 ALA B C 1
ATOM 3077 O O . ALA B 1 113 ? -1.823 35.188 -7.883 1 97.81 113 ALA B O 1
ATOM 3078 N N . PRO B 1 114 ? -3.312 33.75 -8.656 1 98 114 PRO B N 1
ATOM 3079 C CA . PRO B 1 114 ? -4.652 33.219 -8.891 1 98 114 PRO B CA 1
ATOM 3080 C C . PRO B 1 114 ? -5.047 32.125 -7.867 1 98 114 PRO B C 1
ATOM 3082 O O . PRO B 1 114 ? -6.145 31.594 -7.941 1 98 114 PRO B O 1
ATOM 3085 N N . TRP B 1 115 ? -4.227 31.953 -6.918 1 98.62 115 TRP B N 1
ATOM 3086 C CA . TRP B 1 115 ? -4.352 30.797 -6.027 1 98.62 115 TRP B CA 1
ATOM 3087 C C . TRP B 1 115 ? -5.523 30.969 -5.07 1 98.62 115 TRP B C 1
ATOM 3089 O O . TRP B 1 115 ? -6.168 30 -4.68 1 98.62 115 TRP B O 1
ATOM 3099 N N . ASN B 1 116 ? -5.781 32.156 -4.762 1 98.5 116 ASN B N 1
ATOM 3100 C CA . ASN B 1 116 ? -6.77 32.469 -3.732 1 98.5 116 ASN B CA 1
ATOM 3101 C C . ASN B 1 116 ? -8.18 32.094 -4.168 1 98.5 116 ASN B C 1
ATOM 3103 O O . ASN B 1 116 ? -9.102 32.062 -3.35 1 98.5 116 ASN B O 1
ATOM 3107 N N . ARG B 1 117 ? -8.328 31.734 -5.395 1 98.12 117 ARG B N 1
ATOM 3108 C CA . ARG B 1 117 ? -9.641 31.328 -5.871 1 98.12 117 ARG B CA 1
ATOM 3109 C C . ARG B 1 117 ? -10 29.938 -5.355 1 98.12 117 ARG B C 1
ATOM 3111 O O . ARG B 1 117 ? -11.156 29.672 -5.023 1 98.12 117 ARG B O 1
ATOM 3118 N N . HIS B 1 118 ? -9.008 29.078 -5.293 1 98.75 118 HIS B N 1
ATOM 3119 C CA . HIS B 1 118 ? -9.336 27.688 -4.988 1 98.75 118 HIS B CA 1
ATOM 3120 C C . HIS B 1 118 ? -8.523 27.188 -3.801 1 98.75 118 HIS B C 1
ATOM 3122 O O . HIS B 1 118 ? -9.008 26.359 -3.025 1 98.75 118 HIS B O 1
ATOM 3128 N N . TYR B 1 119 ? -7.34 27.609 -3.654 1 98.81 119 TYR B N 1
ATOM 3129 C CA . TYR B 1 119 ? -6.406 27 -2.707 1 98.81 119 TYR B CA 1
ATOM 3130 C C . TYR B 1 119 ? -6.672 27.5 -1.292 1 98.81 119 TYR B C 1
ATOM 3132 O O . TYR B 1 119 ? -5.902 28.312 -0.756 1 98.81 119 TYR B O 1
ATOM 3140 N N . LYS B 1 120 ? -7.691 26.969 -0.681 1 98.81 120 LYS B N 1
ATOM 3141 C CA . LYS B 1 120 ? -8.109 27.25 0.69 1 98.81 120 LYS B CA 1
ATOM 3142 C C . LYS B 1 120 ? -8.258 25.969 1.499 1 98.81 120 LYS B C 1
ATOM 3144 O O . LYS B 1 120 ? -9.281 25.75 2.146 1 98.81 120 LYS B O 1
ATOM 3149 N N . MET B 1 121 ? -7.148 25.188 1.472 1 98.88 121 MET B N 1
ATOM 3150 C CA . MET B 1 121 ? -7.16 23.844 2.045 1 98.88 121 MET B CA 1
ATOM 3151 C C . MET B 1 121 ? -7.254 23.906 3.566 1 98.88 121 MET B C 1
ATOM 3153 O O . MET B 1 121 ? -7.801 23 4.195 1 98.88 121 MET B O 1
ATOM 3157 N N . TYR B 1 122 ? -6.723 24.953 4.191 1 98.94 122 TYR B N 1
ATOM 3158 C CA . TYR B 1 122 ? -6.863 25.078 5.637 1 98.94 122 TYR B CA 1
ATOM 3159 C C . TYR B 1 122 ? -8.336 25.062 6.047 1 98.94 122 TYR B C 1
ATOM 3161 O O . TYR B 1 122 ? -8.742 24.234 6.867 1 98.94 122 TYR B O 1
ATOM 3169 N N . ASP B 1 123 ? -9.133 25.906 5.441 1 98.88 123 ASP B N 1
ATOM 3170 C CA . ASP B 1 123 ? -10.555 25.984 5.758 1 98.88 123 ASP B CA 1
ATOM 3171 C C . ASP B 1 123 ? -11.273 24.688 5.398 1 98.88 123 ASP B C 1
ATOM 3173 O O . ASP B 1 123 ? -12.195 24.266 6.098 1 98.88 123 ASP B O 1
ATOM 3177 N N . TYR B 1 124 ? -10.852 24.109 4.305 1 98.88 124 TYR B N 1
ATOM 3178 C CA . TYR B 1 124 ? -11.453 22.844 3.893 1 98.88 124 TYR B CA 1
ATOM 3179 C C . TYR B 1 124 ? -11.25 21.766 4.953 1 98.88 124 TYR B C 1
ATOM 3181 O O . TYR B 1 124 ? -12.203 21.109 5.367 1 98.88 124 TYR B O 1
ATOM 3189 N N . ILE B 1 125 ? -10.008 21.609 5.438 1 98.88 125 ILE B N 1
ATOM 3190 C CA . ILE B 1 125 ? -9.656 20.547 6.359 1 98.88 125 ILE B CA 1
ATOM 3191 C C . ILE B 1 125 ? -10.242 20.828 7.738 1 98.88 125 ILE B C 1
ATOM 3193 O O . ILE B 1 125 ? -10.664 19.922 8.453 1 98.88 125 ILE B O 1
ATOM 3197 N N . VAL B 1 126 ? -10.266 22.094 8.148 1 98.75 126 VAL B N 1
ATOM 3198 C CA . VAL B 1 126 ? -10.641 22.453 9.516 1 98.75 126 VAL B CA 1
ATOM 3199 C C . VAL B 1 126 ? -12.164 22.5 9.633 1 98.75 126 VAL B C 1
ATOM 3201 O O . VAL B 1 126 ? -12.727 22.047 10.641 1 98.75 126 VAL B O 1
ATOM 3204 N N . HIS B 1 127 ? -12.844 22.969 8.578 1 98.31 127 HIS B N 1
ATOM 3205 C CA . HIS B 1 127 ? -14.258 23.281 8.734 1 98.31 127 HIS B CA 1
ATOM 3206 C C . HIS B 1 127 ? -15.125 22.422 7.816 1 98.31 127 HIS B C 1
ATOM 3208 O O . HIS B 1 127 ? -15.945 21.641 8.281 1 98.31 127 HIS B O 1
ATOM 3214 N N . GLU B 1 128 ? -14.898 22.5 6.562 1 98.62 128 GLU B N 1
ATOM 3215 C CA . GLU B 1 128 ? -15.852 21.922 5.617 1 98.62 128 GLU B CA 1
ATOM 3216 C C . GLU B 1 128 ? -15.836 20.406 5.668 1 98.62 128 GLU B C 1
ATOM 3218 O O . GLU B 1 128 ? -16.891 19.766 5.766 1 98.62 128 GLU B O 1
ATOM 3223 N N . LEU B 1 129 ? -14.68 19.828 5.586 1 98.75 129 LEU B N 1
ATOM 3224 C CA . LEU B 1 129 ? -14.562 18.375 5.492 1 98.75 129 LEU B CA 1
ATOM 3225 C C . LEU B 1 129 ? -15.094 17.703 6.754 1 98.75 129 LEU B C 1
ATOM 3227 O O . LEU B 1 129 ? -15.922 16.797 6.676 1 98.75 129 LEU B O 1
ATOM 3231 N N . PRO B 1 130 ? -14.672 18.109 7.961 1 98.75 130 PRO B N 1
ATOM 3232 C CA . PRO B 1 130 ? -15.227 17.469 9.156 1 98.75 130 PRO B CA 1
ATOM 3233 C C . PRO B 1 130 ? -16.75 17.609 9.25 1 98.75 130 PRO B C 1
ATOM 3235 O O . PRO B 1 130 ? -17.422 16.656 9.664 1 98.75 130 PRO B O 1
ATOM 3238 N N . ALA B 1 131 ? -17.281 18.766 8.883 1 98.38 131 ALA B N 1
ATOM 3239 C CA . ALA B 1 131 ? -18.734 18.922 8.891 1 98.38 131 ALA B CA 1
ATOM 3240 C C . ALA B 1 131 ? -19.391 17.938 7.945 1 98.38 131 ALA B C 1
ATOM 3242 O O . ALA B 1 131 ? -20.422 17.328 8.289 1 98.38 131 ALA B O 1
ATOM 3243 N N . LEU B 1 132 ? -18.828 17.828 6.781 1 98.56 132 LEU B N 1
ATOM 3244 C CA . LEU B 1 132 ? -19.328 16.891 5.781 1 98.56 132 LEU B CA 1
ATOM 3245 C C . LEU B 1 132 ? -19.281 15.453 6.305 1 98.56 132 LEU B C 1
ATOM 3247 O O . LEU B 1 132 ? -20.25 14.703 6.148 1 98.56 132 LEU B O 1
ATOM 3251 N N . ILE B 1 133 ? -18.188 15.031 6.906 1 98.81 133 ILE B N 1
ATOM 3252 C CA . ILE B 1 133 ? -17.984 13.68 7.422 1 98.81 133 ILE B CA 1
ATOM 3253 C C . ILE B 1 133 ? -18.984 13.398 8.539 1 98.81 133 ILE B C 1
ATOM 3255 O O . ILE B 1 133 ? -19.656 12.367 8.523 1 98.81 133 ILE B O 1
ATOM 3259 N N . GLU B 1 134 ? -19.094 14.305 9.469 1 98.44 134 GLU B N 1
ATOM 3260 C CA . GLU B 1 134 ? -19.953 14.117 10.633 1 98.44 134 GLU B CA 1
ATOM 3261 C C . GLU B 1 134 ? -21.422 14.094 10.227 1 98.44 134 GLU B C 1
ATOM 3263 O O . GLU B 1 134 ? -22.25 13.438 10.883 1 98.44 134 GLU B O 1
ATOM 3268 N N . ALA B 1 135 ? -21.766 14.695 9.125 1 98.12 135 ALA B N 1
ATOM 3269 C CA . ALA B 1 135 ? -23.141 14.742 8.656 1 98.12 135 ALA B CA 1
ATOM 3270 C C . ALA B 1 135 ? -23.516 13.453 7.934 1 98.12 135 ALA B C 1
ATOM 3272 O O . ALA B 1 135 ? -24.703 13.086 7.875 1 98.12 135 ALA B O 1
ATOM 3273 N N . ASN B 1 136 ? -22.531 12.734 7.461 1 98.38 136 ASN B N 1
ATOM 3274 C CA . ASN B 1 136 ? -22.891 11.688 6.508 1 98.38 136 ASN B CA 1
ATOM 3275 C C . ASN B 1 136 ? -22.438 10.312 6.996 1 98.38 136 ASN B C 1
ATOM 3277 O O . ASN B 1 136 ? -22.875 9.289 6.465 1 98.38 136 ASN B O 1
ATOM 3281 N N . PHE B 1 137 ? -21.594 10.203 7.992 1 98.75 137 PHE B N 1
ATOM 3282 C CA . PHE B 1 137 ? -21.031 8.93 8.414 1 98.75 137 PHE B CA 1
ATOM 3283 C C . PHE B 1 137 ? -21.172 8.742 9.922 1 98.75 137 PHE B C 1
ATOM 3285 O O . PHE B 1 137 ? -21.375 9.711 10.656 1 98.75 137 PHE B O 1
ATOM 3292 N N . PRO B 1 138 ? -21.094 7.488 10.359 1 98.75 138 PRO B N 1
ATOM 3293 C CA . PRO B 1 138 ? -21.234 7.184 11.781 1 98.75 138 PRO B CA 1
ATOM 3294 C C . PRO B 1 138 ? -19.953 7.473 12.578 1 98.75 138 PRO B C 1
ATOM 3296 O O . PRO B 1 138 ? -19.328 6.547 13.094 1 98.75 138 PRO B O 1
ATOM 3299 N N . VAL B 1 139 ? -19.688 8.75 12.758 1 98.81 139 VAL B N 1
ATOM 3300 C CA . VAL B 1 139 ? -18.484 9.164 13.477 1 98.81 139 VAL B CA 1
ATOM 3301 C C . VAL B 1 139 ? -18.875 10.125 14.602 1 98.81 139 VAL B C 1
ATOM 3303 O O . VAL B 1 139 ? -19.922 10.766 14.547 1 98.81 139 VAL B O 1
ATOM 3306 N N . THR B 1 140 ? -18.094 10.109 15.625 1 98.31 140 THR B N 1
ATOM 3307 C CA . THR B 1 140 ? -18.234 11.102 16.688 1 98.31 140 THR B CA 1
ATOM 3308 C C . THR B 1 140 ? -17.547 12.406 16.312 1 98.31 140 THR B C 1
ATOM 3310 O O . THR B 1 140 ? -17.047 12.547 15.195 1 98.31 140 THR B O 1
ATOM 3313 N N . GLU B 1 141 ? -17.531 13.328 17.281 1 96.56 141 GLU B N 1
ATOM 3314 C CA . GLU B 1 141 ? -16.859 14.609 17.062 1 96.56 141 GLU B CA 1
ATOM 3315 C C . GLU B 1 141 ? -15.438 14.578 17.609 1 96.56 141 GLU B C 1
ATOM 3317 O O . GLU B 1 141 ? -14.75 15.602 17.609 1 96.56 141 GLU B O 1
ATOM 3322 N N . GLN B 1 142 ? -15.031 13.406 18.109 1 97.75 142 GLN B N 1
ATOM 3323 C CA . GLN B 1 142 ? -13.641 13.266 18.531 1 97.75 142 GLN B CA 1
ATOM 3324 C C . GLN B 1 142 ? -12.719 13.094 17.328 1 97.75 142 GLN B C 1
ATOM 3326 O O . GLN B 1 142 ? -12.867 12.148 16.547 1 97.75 142 GLN B O 1
ATOM 3331 N N . ARG B 1 143 ? -11.734 14.023 17.281 1 98.56 143 ARG B N 1
ATOM 3332 C CA . ARG B 1 143 ? -10.867 14.07 16.109 1 98.56 143 ARG B CA 1
ATOM 3333 C C . ARG B 1 143 ? -9.398 14 16.516 1 98.56 143 ARG B C 1
ATOM 3335 O O . ARG B 1 143 ? -9 14.555 17.547 1 98.56 143 ARG B O 1
ATOM 3342 N N . ALA B 1 144 ? -8.641 13.344 15.789 1 98.88 144 ALA B N 1
ATOM 3343 C CA . ALA B 1 144 ? -7.188 13.453 15.75 1 98.88 144 ALA B CA 1
ATOM 3344 C C . ALA B 1 144 ? -6.703 13.805 14.344 1 98.88 144 ALA B C 1
ATOM 3346 O O . ALA B 1 144 ? -7.461 13.688 13.375 1 98.88 144 ALA B O 1
ATOM 3347 N N . ILE B 1 145 ? -5.484 14.297 14.234 1 98.94 145 ILE B N 1
ATOM 3348 C CA . ILE B 1 145 ? -4.965 14.695 12.93 1 98.94 145 ILE B CA 1
ATOM 3349 C C . ILE B 1 145 ? -3.527 14.203 12.781 1 98.94 145 ILE B C 1
ATOM 3351 O O . ILE B 1 145 ? -2.752 14.219 13.734 1 98.94 145 ILE B O 1
ATOM 3355 N N . SER B 1 146 ? -3.201 13.648 11.641 1 98.94 146 SER B N 1
ATOM 3356 C CA . SER B 1 146 ? -1.895 13.102 11.289 1 98.94 146 SER B CA 1
ATOM 3357 C C . SER B 1 146 ? -1.545 13.398 9.836 1 98.94 146 SER B C 1
ATOM 3359 O O . SER B 1 146 ? -2.393 13.867 9.07 1 98.94 146 SER B O 1
ATOM 3361 N N . GLY B 1 147 ? -0.31 13.211 9.469 1 98.94 147 GLY B N 1
ATOM 3362 C CA . GLY B 1 147 ? 0.073 13.438 8.078 1 98.94 147 GLY B CA 1
ATOM 3363 C C . GLY B 1 147 ? 1.525 13.109 7.801 1 98.94 147 GLY B C 1
ATOM 3364 O O . GLY B 1 147 ? 2.246 12.648 8.695 1 98.94 147 GLY B O 1
ATOM 3365 N N . HIS B 1 148 ? 1.897 13.234 6.539 1 98.94 148 HIS B N 1
ATOM 3366 C CA . HIS B 1 148 ? 3.23 12.914 6.043 1 98.94 148 HIS B CA 1
ATOM 3367 C C . HIS B 1 148 ? 3.807 14.062 5.227 1 98.94 148 HIS B C 1
ATOM 3369 O O . HIS B 1 148 ? 3.129 14.617 4.355 1 98.94 148 HIS B O 1
ATOM 3375 N N . SER B 1 149 ? 5.141 14.453 5.516 1 98.88 149 SER B N 1
ATOM 3376 C CA . SER B 1 149 ? 5.832 15.453 4.711 1 98.88 149 SER B CA 1
ATOM 3377 C C . SER B 1 149 ? 5.055 16.766 4.668 1 98.88 149 SER B C 1
ATOM 3379 O O . SER B 1 149 ? 4.742 17.344 5.715 1 98.88 149 SER B O 1
ATOM 3381 N N . MET B 1 150 ? 4.59 17.203 3.494 1 98.94 150 MET B N 1
ATOM 3382 C CA . MET B 1 150 ? 3.727 18.375 3.4 1 98.94 150 MET B CA 1
ATOM 3383 C C . MET B 1 150 ? 2.451 18.172 4.215 1 98.94 150 MET B C 1
ATOM 3385 O O . MET B 1 150 ? 1.963 19.109 4.848 1 98.94 150 MET B O 1
ATOM 3389 N N . GLY B 1 151 ? 1.97 16.938 4.184 1 98.94 151 GLY B N 1
ATOM 3390 C CA . GLY B 1 151 ? 0.797 16.625 4.988 1 98.94 151 GLY B CA 1
ATOM 3391 C C . GLY B 1 151 ? 1.073 16.656 6.477 1 98.94 151 GLY B C 1
ATOM 3392 O O . GLY B 1 151 ? 0.197 17.016 7.27 1 98.94 151 GLY B O 1
ATOM 3393 N N . GLY B 1 152 ? 2.283 16.219 6.855 1 98.94 152 GLY B N 1
ATOM 3394 C CA . GLY B 1 152 ? 2.693 16.391 8.242 1 98.94 152 GLY B CA 1
ATOM 3395 C C . GLY B 1 152 ? 2.758 17.859 8.664 1 98.94 152 GLY B C 1
ATOM 3396 O O . GLY B 1 152 ? 2.363 18.203 9.781 1 98.94 152 GLY B O 1
ATOM 3397 N N . HIS B 1 153 ? 3.262 18.734 7.801 1 98.88 153 HIS B N 1
ATOM 3398 C CA . HIS B 1 153 ? 3.188 20.172 8.008 1 98.88 153 HIS B CA 1
ATOM 3399 C C . HIS B 1 153 ? 1.754 20.625 8.273 1 98.88 153 HIS B C 1
ATOM 3401 O O . HIS B 1 153 ? 1.489 21.328 9.242 1 98.88 153 HIS B O 1
ATOM 3407 N N . GLY B 1 154 ? 0.868 20.188 7.418 1 98.94 154 GLY B N 1
ATOM 3408 C CA . GLY B 1 154 ? -0.538 20.516 7.598 1 98.94 154 GLY B CA 1
ATOM 3409 C C . GLY B 1 154 ? -1.089 20.062 8.938 1 98.94 154 GLY B C 1
ATOM 3410 O O . GLY B 1 154 ? -1.803 20.812 9.602 1 98.94 154 GLY B O 1
ATOM 3411 N N . ALA B 1 155 ? -0.792 18.875 9.312 1 98.94 155 ALA B N 1
ATOM 3412 C CA . ALA B 1 155 ? -1.287 18.312 10.57 1 98.94 155 ALA B CA 1
ATOM 3413 C C . ALA B 1 155 ? -0.797 19.125 11.766 1 98.94 155 ALA B C 1
ATOM 3415 O O . ALA B 1 155 ? -1.574 19.453 12.664 1 98.94 155 ALA B O 1
ATOM 3416 N N . LEU B 1 156 ? 0.502 19.469 11.766 1 98.88 156 LEU B N 1
ATOM 3417 C CA . LEU B 1 156 ? 1.073 20.25 12.852 1 98.88 156 LEU B CA 1
ATOM 3418 C C . LEU B 1 156 ? 0.443 21.641 12.914 1 98.88 156 LEU B C 1
ATOM 3420 O O . LEU B 1 156 ? -0.022 22.078 13.969 1 98.88 156 LEU B O 1
ATOM 3424 N N . VAL B 1 157 ? 0.348 22.297 11.797 1 98.88 157 VAL B N 1
ATOM 3425 C CA . VAL B 1 157 ? -0.151 23.672 11.727 1 98.88 157 VAL B CA 1
ATOM 3426 C C . VAL B 1 157 ? -1.617 23.703 12.156 1 98.88 157 VAL B C 1
ATOM 3428 O O . VAL B 1 157 ? -1.999 24.5 13.008 1 98.88 157 VAL B O 1
ATOM 3431 N N . ILE B 1 158 ? -2.408 22.859 11.586 1 98.88 158 ILE B N 1
ATOM 3432 C CA . ILE B 1 158 ? -3.84 22.844 11.859 1 98.88 158 ILE B CA 1
ATOM 3433 C C . ILE B 1 158 ? -4.082 22.422 13.305 1 98.88 158 ILE B C 1
ATOM 3435 O O . ILE B 1 158 ? -4.91 23.016 14.008 1 98.88 158 ILE B O 1
ATOM 3439 N N . GLY B 1 159 ? -3.361 21.422 13.781 1 98.75 159 GLY B N 1
ATOM 3440 C CA . GLY B 1 159 ? -3.492 20.984 15.164 1 98.75 159 GLY B CA 1
ATOM 3441 C C . GLY B 1 159 ? -3.129 22.047 16.172 1 98.75 159 GLY B C 1
ATOM 3442 O O . GLY B 1 159 ? -3.861 22.281 17.141 1 98.75 159 GLY B O 1
ATOM 3443 N N . PHE B 1 160 ? -1.997 22.734 15.938 1 98.56 160 PHE B N 1
ATOM 3444 C CA . PHE B 1 160 ? -1.541 23.781 16.859 1 98.56 160 PHE B CA 1
ATOM 3445 C C . PHE B 1 160 ? -2.5 24.953 16.844 1 98.56 160 PHE B C 1
ATOM 3447 O O . PHE B 1 160 ? -2.711 25.594 17.875 1 98.56 160 PHE B O 1
ATOM 3454 N N . SER B 1 161 ? -3.09 25.219 15.672 1 98.38 161 SER B N 1
ATOM 3455 C CA . SER B 1 161 ? -3.955 26.391 15.523 1 98.38 161 SER B CA 1
ATOM 3456 C C . SER B 1 161 ? -5.352 26.109 16.062 1 98.38 161 SER B C 1
ATOM 3458 O O . SER B 1 161 ? -6.133 27.047 16.281 1 98.38 161 SER B O 1
ATOM 3460 N N . ASN B 1 162 ? -5.672 24.844 16.25 1 97.94 162 ASN B N 1
ATOM 3461 C CA . ASN B 1 162 ? -6.988 24.438 16.719 1 97.94 162 ASN B CA 1
ATOM 3462 C C . ASN B 1 162 ? -6.887 23.406 17.828 1 97.94 162 ASN B C 1
ATOM 3464 O O . ASN B 1 162 ? -7.449 22.312 17.719 1 97.94 162 ASN B O 1
ATOM 3468 N N . PRO B 1 163 ? -6.27 23.75 18.953 1 96.62 163 PRO B N 1
ATOM 3469 C CA . PRO B 1 163 ? -5.953 22.75 19.969 1 96.62 163 PRO B CA 1
ATOM 3470 C C . PRO B 1 163 ? -7.199 22.125 20.594 1 96.62 163 PRO B C 1
ATOM 3472 O O . PRO B 1 163 ? -7.133 21.031 21.156 1 96.62 163 PRO B O 1
ATOM 3475 N N . HIS B 1 164 ? -8.375 22.734 20.5 1 96.19 164 HIS B N 1
ATOM 3476 C CA . HIS B 1 164 ? -9.586 22.203 21.109 1 96.19 164 HIS B CA 1
ATOM 3477 C C . HIS B 1 164 ? -10.336 21.281 20.156 1 96.19 164 HIS B C 1
ATOM 3479 O O . HIS B 1 164 ? -11.242 20.562 20.562 1 96.19 164 HIS B O 1
ATOM 3485 N N . ARG B 1 165 ? -9.906 21.297 18.922 1 97.31 165 ARG B N 1
ATOM 3486 C CA . ARG B 1 165 ? -10.633 20.531 17.922 1 97.31 165 ARG B CA 1
ATOM 3487 C C . ARG B 1 165 ? -10.016 19.141 17.734 1 97.31 165 ARG B C 1
ATOM 3489 O O . ARG B 1 165 ? -10.625 18.266 17.125 1 97.31 165 ARG B O 1
ATOM 3496 N N . TYR B 1 166 ? -8.812 18.969 18.203 1 98.25 166 TYR B N 1
ATOM 3497 C CA . TYR B 1 166 ? -8.117 17.703 18 1 98.25 166 TYR B CA 1
ATOM 3498 C C . TYR B 1 166 ? -7.566 17.172 19.312 1 98.25 166 TYR B C 1
ATOM 3500 O O . TYR B 1 166 ? -6.926 17.906 20.078 1 98.25 166 TYR B O 1
ATOM 3508 N N . SER B 1 167 ? -7.742 15.891 19.516 1 98.25 167 SER B N 1
ATOM 3509 C CA . SER B 1 167 ? -7.316 15.258 20.766 1 98.25 167 SER B CA 1
ATOM 3510 C C . SER B 1 167 ? -5.812 15.008 20.766 1 98.25 167 SER B C 1
ATOM 3512 O O . SER B 1 167 ? -5.195 14.93 21.828 1 98.25 167 SER B O 1
ATOM 3514 N N . SER B 1 168 ? -5.273 14.828 19.625 1 98.81 168 SER B N 1
ATOM 3515 C CA . SER B 1 168 ? -3.852 14.547 19.469 1 98.81 168 SER B CA 1
ATOM 3516 C C . SER B 1 168 ? -3.395 14.812 18.031 1 98.81 168 SER B C 1
ATOM 3518 O O . SER B 1 168 ? -4.219 14.906 17.125 1 98.81 168 SER B O 1
ATOM 3520 N N . ILE B 1 169 ? -2.074 15.023 17.875 1 98.94 169 ILE B N 1
ATOM 3521 C CA . ILE B 1 169 ? -1.441 15.289 16.594 1 98.94 169 ILE B CA 1
ATOM 3522 C C . ILE B 1 169 ? -0.29 14.305 16.375 1 98.94 169 ILE B C 1
ATOM 3524 O O . ILE B 1 169 ? 0.482 14.031 17.297 1 98.94 169 ILE B O 1
ATOM 3528 N N . SER B 1 170 ? -0.19 13.758 15.172 1 98.94 170 SER B N 1
ATOM 3529 C CA . SER B 1 170 ? 1.038 13.047 14.836 1 98.94 170 SER B CA 1
ATOM 3530 C C . SER B 1 170 ? 1.477 13.352 13.406 1 98.94 170 SER B C 1
ATOM 3532 O O . SER B 1 170 ? 0.706 13.906 12.617 1 98.94 170 SER B O 1
ATOM 3534 N N . ALA B 1 171 ? 2.721 13.055 13.117 1 98.94 171 ALA B N 1
ATOM 3535 C CA . ALA B 1 171 ? 3.242 13.312 11.773 1 98.94 171 ALA B CA 1
ATOM 3536 C C . ALA B 1 171 ? 4.449 12.43 11.477 1 98.94 171 ALA B C 1
ATOM 3538 O O . ALA B 1 171 ? 5.238 12.117 12.375 1 98.94 171 ALA B O 1
ATOM 3539 N N . PHE B 1 172 ? 4.508 12.055 10.234 1 98.94 172 PHE B N 1
ATOM 3540 C CA . PHE B 1 172 ? 5.691 11.391 9.688 1 98.94 172 PHE B CA 1
ATOM 3541 C C . PHE B 1 172 ? 6.484 12.344 8.805 1 98.94 172 PHE B C 1
ATOM 3543 O O . PHE B 1 172 ? 5.949 12.883 7.832 1 98.94 172 PHE B O 1
ATOM 3550 N N . SER B 1 173 ? 7.773 12.562 9.109 1 98.94 173 SER B N 1
ATOM 3551 C CA . SER B 1 173 ? 8.695 13.359 8.305 1 98.94 173 SER B CA 1
ATOM 3552 C C . SER B 1 173 ? 8.07 14.68 7.883 1 98.94 173 SER B C 1
ATOM 3554 O O . SER B 1 173 ? 8.062 15.023 6.699 1 98.94 173 SER B O 1
ATOM 3556 N N . PRO B 1 174 ? 7.559 15.375 8.82 1 98.94 174 PRO B N 1
ATOM 3557 C CA . PRO B 1 174 ? 6.871 16.625 8.469 1 98.94 174 PRO B CA 1
ATOM 3558 C C . PRO B 1 174 ? 7.836 17.734 8.062 1 98.94 174 PRO B C 1
ATOM 3560 O O . PRO B 1 174 ? 8.977 17.766 8.531 1 98.94 174 PRO B O 1
ATOM 3563 N N . ILE B 1 175 ? 7.332 18.578 7.199 1 98.94 175 ILE B N 1
ATOM 3564 C CA . ILE B 1 175 ? 7.961 19.891 7.07 1 98.94 175 ILE B CA 1
ATOM 3565 C C . ILE B 1 175 ? 7.68 20.719 8.32 1 98.94 175 ILE B C 1
ATOM 3567 O O . ILE B 1 175 ? 6.566 21.219 8.5 1 98.94 175 ILE B O 1
ATOM 3571 N N . CYS B 1 176 ? 8.68 20.953 9.125 1 98.88 176 CYS B N 1
ATOM 3572 C CA . CYS B 1 176 ? 8.445 21.531 10.445 1 98.88 176 CYS B CA 1
ATOM 3573 C C . CYS B 1 176 ? 8.633 23.031 10.438 1 98.88 176 CYS B C 1
ATOM 3575 O O . CYS B 1 176 ? 8.055 23.75 11.258 1 98.88 176 CYS B O 1
ATOM 3577 N N . ASN B 1 177 ? 9.438 23.531 9.57 1 98.81 177 ASN B N 1
ATOM 3578 C CA . ASN B 1 177 ? 9.812 24.938 9.508 1 98.81 177 ASN B CA 1
ATOM 3579 C C . ASN B 1 177 ? 9.789 25.453 8.078 1 98.81 177 ASN B C 1
ATOM 3581 O O . ASN B 1 177 ? 10.812 25.938 7.57 1 98.81 177 ASN B O 1
ATOM 3585 N N . PRO B 1 178 ? 8.586 25.531 7.488 1 98.81 178 PRO B N 1
ATOM 3586 C CA . PRO B 1 178 ? 8.469 25.844 6.062 1 98.81 178 PRO B CA 1
ATOM 3587 C C . PRO B 1 178 ? 8.961 27.25 5.723 1 98.81 178 PRO B C 1
ATOM 3589 O O . PRO B 1 178 ? 9.438 27.484 4.609 1 98.81 178 PRO B O 1
ATOM 3592 N N . SER B 1 179 ? 8.898 28.156 6.617 1 98.75 179 SER B N 1
ATOM 3593 C CA . SER B 1 179 ? 9.359 29.516 6.348 1 98.75 179 SER B CA 1
ATOM 3594 C C . SER B 1 179 ? 10.852 29.547 6.059 1 98.75 179 SER B C 1
ATOM 3596 O O . SER B 1 179 ? 11.367 30.531 5.52 1 98.75 179 SER B O 1
ATOM 3598 N N . ASN B 1 180 ? 11.547 28.531 6.41 1 98.5 180 ASN B N 1
ATOM 3599 C CA . ASN B 1 180 ? 12.992 28.484 6.23 1 98.5 180 ASN B CA 1
ATOM 3600 C C . ASN B 1 180 ? 13.414 27.297 5.348 1 98.5 180 ASN B C 1
ATOM 3602 O O . ASN B 1 180 ? 14.602 27.031 5.199 1 98.5 180 ASN B O 1
ATOM 3606 N N . ALA B 1 181 ? 12.539 26.594 4.875 1 98.5 181 ALA B N 1
ATOM 3607 C CA . ALA B 1 181 ? 12.797 25.469 3.975 1 98.5 181 ALA B CA 1
ATOM 3608 C C . ALA B 1 181 ? 12.469 25.844 2.531 1 98.5 181 ALA B C 1
ATOM 3610 O O . ALA B 1 181 ? 11.453 26.484 2.266 1 98.5 181 ALA B O 1
ATOM 3611 N N . PRO B 1 182 ? 13.227 25.359 1.524 1 98.56 182 PRO B N 1
ATOM 3612 C CA . PRO B 1 182 ? 13 25.734 0.127 1 98.56 182 PRO B CA 1
ATOM 3613 C C . PRO B 1 182 ? 11.578 25.453 -0.346 1 98.56 182 PRO B C 1
ATOM 3615 O O . PRO B 1 182 ? 10.945 26.312 -0.958 1 98.56 182 PRO B O 1
ATOM 3618 N N . TRP B 1 183 ? 11 24.297 -0.042 1 98.62 183 TRP B N 1
ATOM 3619 C CA . TRP B 1 183 ? 9.633 23.969 -0.432 1 98.62 183 TRP B CA 1
ATOM 3620 C C . TRP B 1 183 ? 8.656 25 0.124 1 98.62 183 TRP B C 1
ATOM 3622 O O . TRP B 1 183 ? 7.766 25.469 -0.592 1 98.62 183 TRP B O 1
ATOM 3632 N N . GLY B 1 184 ? 8.82 25.297 1.41 1 98.69 184 GLY B N 1
ATOM 3633 C CA . GLY B 1 184 ? 7.938 26.234 2.07 1 98.69 184 GLY B CA 1
ATOM 3634 C C . GLY B 1 184 ? 8.094 27.656 1.556 1 98.69 184 GLY B C 1
ATOM 3635 O O . GLY B 1 184 ? 7.105 28.359 1.335 1 98.69 184 GLY B O 1
ATOM 3636 N N . ILE B 1 185 ? 9.312 28.078 1.389 1 98.75 185 ILE B N 1
ATOM 3637 C CA . ILE B 1 185 ? 9.578 29.422 0.877 1 98.75 185 ILE B CA 1
ATOM 3638 C C . ILE B 1 185 ? 8.906 29.594 -0.481 1 98.75 185 ILE B C 1
ATOM 3640 O O . ILE B 1 185 ? 8.219 30.594 -0.714 1 98.75 185 ILE B O 1
ATOM 3644 N N . LYS B 1 186 ? 9.07 28.656 -1.378 1 98.38 186 LYS B N 1
ATOM 3645 C CA . LYS B 1 186 ? 8.461 28.719 -2.701 1 98.38 186 LYS B CA 1
ATOM 3646 C C . LYS B 1 186 ? 6.938 28.781 -2.6 1 98.38 186 LYS B C 1
ATOM 3648 O O . LYS B 1 186 ? 6.305 29.672 -3.156 1 98.38 186 LYS B O 1
ATOM 3653 N N . ALA B 1 187 ? 6.363 27.891 -1.839 1 98.69 187 ALA B N 1
ATOM 3654 C CA . ALA B 1 187 ? 4.91 27.797 -1.716 1 98.69 187 ALA B CA 1
ATOM 3655 C C . ALA B 1 187 ? 4.336 29.062 -1.069 1 98.69 187 ALA B C 1
ATOM 3657 O O . ALA B 1 187 ? 3.393 29.656 -1.59 1 98.69 187 ALA B O 1
ATOM 3658 N N . PHE B 1 188 ? 4.887 29.469 0.057 1 98.88 188 PHE B N 1
ATOM 3659 C CA . PHE B 1 188 ? 4.371 30.609 0.797 1 98.88 188 PHE B CA 1
ATOM 3660 C C . PHE B 1 188 ? 4.496 31.891 -0.024 1 98.88 188 PHE B C 1
ATOM 3662 O O . PHE B 1 188 ? 3.609 32.75 0.013 1 98.88 188 PHE B O 1
ATOM 3669 N N . THR B 1 189 ? 5.629 32.031 -0.748 1 98.69 189 THR B N 1
ATOM 3670 C CA . THR B 1 189 ? 5.785 33.188 -1.607 1 98.69 189 THR B CA 1
ATOM 3671 C C . THR B 1 189 ? 4.652 33.281 -2.627 1 98.69 189 THR B C 1
ATOM 3673 O O . THR B 1 189 ? 4.062 34.344 -2.826 1 98.69 189 THR B O 1
ATOM 3676 N N . GLU B 1 190 ? 4.324 32.188 -3.229 1 98.5 190 GLU B N 1
ATOM 3677 C CA . GLU B 1 190 ? 3.309 32.156 -4.277 1 98.5 190 GLU B CA 1
ATOM 3678 C C . GLU B 1 190 ? 1.906 32.281 -3.691 1 98.5 190 GLU B C 1
ATOM 3680 O O . GLU B 1 190 ? 1.091 33.062 -4.195 1 98.5 190 GLU B O 1
ATOM 3685 N N . TYR B 1 191 ? 1.625 31.609 -2.594 1 98.81 191 TYR B N 1
ATOM 3686 C CA . TYR B 1 191 ? 0.265 31.531 -2.072 1 98.81 191 TYR B CA 1
ATOM 3687 C C . TYR B 1 191 ? -0.056 32.719 -1.183 1 98.81 191 TYR B C 1
ATOM 3689 O O . TYR B 1 191 ? -1.211 33.156 -1.097 1 98.81 191 TYR B O 1
ATOM 3697 N N . LEU B 1 192 ? 0.996 33.312 -0.474 1 98.81 192 LEU B N 1
ATOM 3698 C CA . LEU B 1 192 ? 0.723 34.281 0.58 1 98.81 192 LEU B CA 1
ATOM 3699 C C . LEU B 1 192 ? 1.404 35.594 0.281 1 98.81 192 LEU B C 1
ATOM 3701 O O . LEU B 1 192 ? 1.081 36.625 0.896 1 98.81 192 LEU B O 1
ATOM 3705 N N . GLY B 1 193 ? 2.316 35.625 -0.599 1 98.62 193 GLY B N 1
ATOM 3706 C CA . GLY B 1 193 ? 3.08 36.844 -0.888 1 98.62 193 GLY B CA 1
ATOM 3707 C C . GLY B 1 193 ? 4.418 36.875 -0.175 1 98.62 193 GLY B C 1
ATOM 3708 O O . GLY B 1 193 ? 4.777 35.938 0.539 1 98.62 193 GLY B O 1
ATOM 3709 N N . GLU B 1 194 ? 5.098 37.938 -0.335 1 98.12 194 GLU B N 1
ATOM 3710 C CA . GLU B 1 194 ? 6.496 38.031 0.075 1 98.12 194 GLU B CA 1
ATOM 3711 C C . GLU B 1 194 ? 6.621 38.5 1.522 1 98.12 194 GLU B C 1
ATOM 3713 O O . GLU B 1 194 ? 7.699 38.406 2.115 1 98.12 194 GLU B O 1
ATOM 3718 N N . ASN B 1 195 ? 5.551 39 2.121 1 98.25 195 ASN 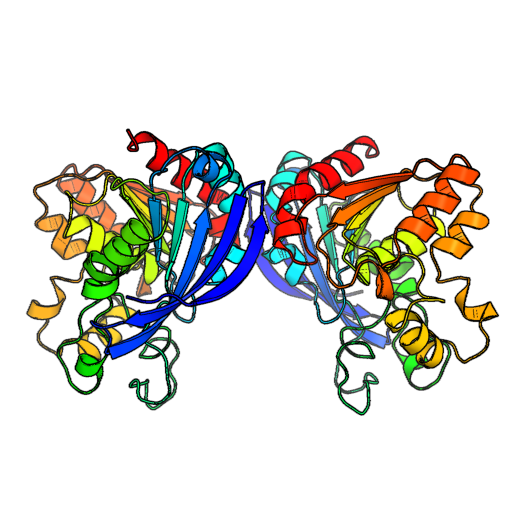B N 1
ATOM 3719 C CA . ASN B 1 195 ? 5.582 39.438 3.514 1 98.25 195 ASN B CA 1
ATOM 3720 C C . ASN B 1 195 ? 5.602 38.25 4.469 1 98.25 195 ASN B C 1
ATOM 3722 O O . ASN B 1 195 ? 4.57 37.594 4.688 1 98.25 195 ASN B O 1
ATOM 3726 N N . ARG B 1 196 ? 6.641 38 5.105 1 97.5 196 ARG B N 1
ATOM 3727 C CA . ARG B 1 196 ? 6.879 36.812 5.918 1 97.5 196 ARG B CA 1
ATOM 3728 C C . ARG B 1 196 ? 6.027 36.812 7.184 1 97.5 196 ARG B C 1
ATOM 3730 O O . ARG B 1 196 ? 5.852 35.781 7.84 1 97.5 196 ARG B O 1
ATOM 3737 N N . GLU B 1 197 ? 5.516 37.938 7.523 1 97.94 197 GLU B N 1
ATOM 3738 C CA . GLU B 1 197 ? 4.598 38 8.656 1 97.94 197 GLU B CA 1
ATOM 3739 C C . GLU B 1 197 ? 3.357 37.156 8.406 1 97.94 197 GLU B C 1
ATOM 3741 O O . GLU B 1 197 ? 2.797 36.562 9.336 1 97.94 197 GLU B O 1
ATOM 3746 N N . HIS B 1 198 ? 2.992 37.062 7.164 1 97.69 198 HIS B N 1
ATOM 3747 C CA . HIS B 1 198 ? 1.807 36.312 6.785 1 97.69 198 HIS B CA 1
ATOM 3748 C C . HIS B 1 198 ? 2.086 34.812 6.801 1 97.69 198 HIS B C 1
ATOM 3750 O O . HIS B 1 198 ? 1.156 34 6.793 1 97.69 198 HIS B O 1
ATOM 3756 N N . TRP B 1 199 ? 3.408 34.469 6.832 1 98.75 199 TRP B N 1
ATOM 3757 C CA . TRP B 1 199 ? 3.793 33.062 6.781 1 98.75 199 TRP B CA 1
ATOM 3758 C C . TRP B 1 199 ? 3.68 32.438 8.156 1 98.75 199 TRP B C 1
ATOM 3760 O O . TRP B 1 199 ? 3.504 31.219 8.266 1 98.75 199 TRP B O 1
ATOM 3770 N N . ARG B 1 200 ? 3.744 33.219 9.18 1 98.5 200 ARG B N 1
ATOM 3771 C CA . ARG B 1 200 ? 3.895 32.75 10.547 1 98.5 200 ARG B CA 1
ATOM 3772 C C . ARG B 1 200 ? 2.711 31.875 10.961 1 98.5 200 ARG B C 1
ATOM 3774 O O . ARG B 1 200 ? 2.875 30.906 11.695 1 98.5 200 ARG B O 1
ATOM 3781 N N . GLN B 1 201 ? 1.559 32.188 10.461 1 98.19 201 GLN B N 1
ATOM 3782 C CA . GLN B 1 201 ? 0.354 31.484 10.867 1 98.19 201 GLN B CA 1
ATOM 3783 C C . GLN B 1 201 ? 0.326 30.078 10.273 1 98.19 201 GLN B C 1
ATOM 3785 O O . GLN B 1 201 ? -0.475 29.234 10.688 1 98.19 201 GLN B O 1
ATOM 3790 N N . TYR B 1 202 ? 1.274 29.844 9.312 1 98.81 202 TYR B N 1
ATOM 3791 C CA . TYR B 1 202 ? 1.319 28.531 8.68 1 98.81 202 TYR B CA 1
ATOM 3792 C C . TYR B 1 202 ? 2.67 27.859 8.906 1 98.81 202 TYR B C 1
ATOM 3794 O O . TYR B 1 202 ? 3.07 26.969 8.141 1 98.81 202 TYR B O 1
ATOM 3802 N N . ASP B 1 203 ? 3.369 28.234 9.875 1 98.88 203 ASP B N 1
ATOM 3803 C CA . ASP B 1 203 ? 4.648 27.641 10.258 1 98.88 203 ASP B CA 1
ATOM 3804 C C . ASP B 1 203 ? 4.574 27.016 11.648 1 98.88 203 ASP B C 1
ATOM 3806 O O . ASP B 1 203 ? 4.445 27.734 12.648 1 98.88 203 ASP B O 1
ATOM 3810 N N . ALA B 1 204 ? 4.734 25.719 11.695 1 98.81 204 ALA B N 1
ATOM 3811 C CA . ALA B 1 204 ? 4.559 24.969 12.938 1 98.81 204 ALA B CA 1
ATOM 3812 C C . ALA B 1 204 ? 5.508 25.484 14.016 1 98.81 204 ALA B C 1
ATOM 3814 O O . ALA B 1 204 ? 5.148 25.531 15.195 1 98.81 204 ALA B O 1
ATOM 3815 N N . CYS B 1 205 ? 6.734 25.812 13.648 1 98.69 205 CYS B N 1
ATOM 3816 C CA . CYS B 1 205 ? 7.695 26.328 14.617 1 98.69 205 CYS B CA 1
ATOM 3817 C C . CYS B 1 205 ? 7.211 27.641 15.219 1 98.69 205 CYS B C 1
ATOM 3819 O O . CYS B 1 205 ? 7.246 27.812 16.438 1 98.69 205 CYS B O 1
ATOM 3821 N N . GLU B 1 206 ? 6.711 28.547 14.375 1 98.62 206 GLU B N 1
ATOM 3822 C CA . GLU B 1 206 ? 6.207 29.828 14.859 1 98.62 206 GLU B CA 1
ATOM 3823 C C . GLU B 1 206 ? 4.969 29.641 15.734 1 98.62 206 GLU B C 1
ATOM 3825 O O . GLU B 1 206 ? 4.824 30.297 16.766 1 98.62 206 GLU B O 1
ATOM 3830 N N . LEU B 1 207 ? 4.105 28.766 15.312 1 98.62 207 LEU B N 1
ATOM 3831 C CA . LEU B 1 207 ? 2.879 28.516 16.062 1 98.62 207 LEU B CA 1
ATOM 3832 C C . LEU B 1 207 ? 3.195 27.906 17.422 1 98.62 207 LEU B C 1
ATOM 3834 O O . LEU B 1 207 ? 2.564 28.25 18.422 1 98.62 207 LEU B O 1
ATOM 3838 N N . LEU B 1 208 ? 4.125 27 17.469 1 98.38 208 LEU B N 1
ATOM 3839 C CA . LEU B 1 208 ? 4.488 26.328 18.703 1 98.38 208 LEU B CA 1
ATOM 3840 C C . LEU B 1 208 ? 5.047 27.328 19.719 1 98.38 208 LEU B C 1
ATOM 3842 O O . LEU B 1 208 ? 4.762 27.219 20.922 1 98.38 208 LEU B O 1
ATOM 3846 N N . LYS B 1 209 ? 5.777 28.297 19.25 1 97.44 209 LYS B N 1
ATOM 3847 C CA . LYS B 1 209 ? 6.32 29.328 20.125 1 97.44 209 LYS B CA 1
ATOM 3848 C C . LYS B 1 209 ? 5.207 30.078 20.859 1 97.44 209 LYS B C 1
ATOM 3850 O O . LYS B 1 209 ? 5.383 30.5 22 1 97.44 209 LYS B O 1
ATOM 3855 N N . LEU B 1 210 ? 4.113 30.156 20.188 1 95.94 210 LEU B N 1
ATOM 3856 C CA . LEU B 1 210 ? 3.027 30.984 20.703 1 95.94 210 LEU B CA 1
ATOM 3857 C C . LEU B 1 210 ? 1.975 30.125 21.391 1 95.94 210 LEU B C 1
ATOM 3859 O O . LEU B 1 210 ? 1.041 30.641 22 1 95.94 210 LEU B O 1
ATOM 3863 N N . ALA B 1 211 ? 2.148 28.859 21.328 1 94.88 211 ALA B N 1
ATOM 3864 C CA . ALA B 1 211 ? 1.109 27.938 21.797 1 94.88 211 ALA B CA 1
ATOM 3865 C C . ALA B 1 211 ? 0.936 28.047 23.312 1 94.88 211 ALA B C 1
ATOM 3867 O O . ALA B 1 211 ? 1.915 28 24.062 1 94.88 211 ALA B O 1
ATOM 3868 N N . ILE B 1 212 ? -0.297 28.141 23.672 1 90.69 212 ILE B N 1
ATOM 3869 C CA . ILE B 1 212 ? -0.628 28.203 25.094 1 90.69 212 ILE B CA 1
ATOM 3870 C C . ILE B 1 212 ? -1.269 26.891 25.516 1 90.69 212 ILE B C 1
ATOM 3872 O O . ILE B 1 212 ? -0.883 26.297 26.547 1 90.69 212 ILE B O 1
ATOM 3876 N N . SER B 1 213 ? -2.215 26.406 24.719 1 91.81 213 SER B N 1
ATOM 3877 C CA . SER B 1 213 ? -2.84 25.109 24.969 1 91.81 213 SER B CA 1
ATOM 3878 C C . SER B 1 213 ? -1.988 23.969 24.422 1 91.81 213 SER B C 1
ATOM 3880 O O . SER B 1 213 ? -1.404 24.094 23.344 1 91.81 213 SER B O 1
ATOM 3882 N N . GLU B 1 214 ? -2.074 22.922 25.25 1 93.88 214 GLU B N 1
ATOM 3883 C CA . GLU B 1 214 ? -1.233 21.797 24.844 1 93.88 214 GLU B CA 1
ATOM 3884 C C . GLU B 1 214 ? -2.068 20.672 24.25 1 93.88 214 GLU B C 1
ATOM 3886 O O . GLU B 1 214 ? -3.164 20.375 24.734 1 93.88 214 GLU B O 1
ATOM 3891 N N . VAL B 1 215 ? -1.632 20.188 23.141 1 97.5 215 VAL B N 1
ATOM 3892 C CA . VAL B 1 215 ? -2.115 18.969 22.5 1 97.5 215 VAL B CA 1
ATOM 3893 C C . VAL B 1 215 ? -0.973 17.969 22.359 1 97.5 215 VAL B C 1
ATOM 3895 O O . VAL B 1 215 ? 0.125 18.328 21.922 1 97.5 215 VAL B O 1
ATOM 3898 N N . PRO B 1 216 ? -1.156 16.688 22.797 1 98.5 216 PRO B N 1
ATOM 3899 C CA . PRO B 1 216 ? -0.082 15.711 22.625 1 98.5 216 PRO B CA 1
ATOM 3900 C C . PRO B 1 216 ? 0.334 15.547 21.156 1 98.5 216 PRO B C 1
ATOM 3902 O O . PRO B 1 216 ? -0.521 15.484 20.266 1 98.5 216 PRO B O 1
ATOM 3905 N N . VAL B 1 217 ? 1.678 15.5 20.984 1 98.88 217 VAL B N 1
ATOM 3906 C CA . VAL B 1 217 ? 2.201 15.414 19.625 1 98.88 217 VAL B CA 1
ATOM 3907 C C . VAL B 1 217 ? 3.211 14.273 19.531 1 98.88 217 VAL B C 1
ATOM 3909 O O . VAL B 1 217 ? 4.098 14.141 20.375 1 98.88 217 VAL B O 1
ATOM 3912 N N . LEU B 1 218 ? 3.084 13.414 18.516 1 98.94 218 LEU B N 1
ATOM 3913 C CA . LEU B 1 218 ? 4.055 12.383 18.172 1 98.94 218 LEU B CA 1
ATOM 3914 C C . LEU B 1 218 ? 4.594 12.578 16.766 1 98.94 218 LEU B C 1
ATOM 3916 O O . LEU B 1 218 ? 3.818 12.719 15.812 1 98.94 218 LEU B O 1
ATOM 3920 N N . VAL B 1 219 ? 5.926 12.68 16.625 1 98.94 219 VAL B N 1
ATOM 3921 C CA . VAL B 1 219 ? 6.555 12.82 15.312 1 98.94 219 VAL B CA 1
ATOM 3922 C C . VAL B 1 219 ? 7.602 11.727 15.125 1 98.94 219 VAL B C 1
ATOM 3924 O O . VAL B 1 219 ? 8.461 11.523 15.984 1 98.94 219 VAL B O 1
ATOM 3927 N N . ASP B 1 220 ? 7.523 11.008 14.039 1 98.94 220 ASP B N 1
ATOM 3928 C CA . ASP B 1 220 ? 8.586 10.102 13.617 1 98.94 220 ASP B CA 1
ATOM 3929 C C . ASP B 1 220 ? 9.328 10.664 12.398 1 98.94 220 ASP B C 1
ATOM 3931 O O . ASP B 1 220 ? 8.703 11.141 11.453 1 98.94 220 ASP B O 1
ATOM 3935 N N . GLN B 1 221 ? 10.641 10.586 12.477 1 98.94 221 GLN B N 1
ATOM 3936 C CA . GLN B 1 221 ? 11.523 11.078 11.422 1 98.94 221 GLN B CA 1
ATOM 3937 C C . GLN B 1 221 ? 12.625 10.062 11.109 1 98.94 221 GLN B C 1
ATOM 3939 O O . GLN B 1 221 ? 13.359 9.641 12.008 1 98.94 221 GLN B O 1
ATOM 3944 N N . GLY B 1 222 ? 12.648 9.602 9.828 1 98.88 222 GLY B N 1
ATOM 3945 C CA . GLY B 1 222 ? 13.789 8.789 9.438 1 98.88 222 GLY B CA 1
ATOM 3946 C C . GLY B 1 222 ? 15.078 9.578 9.359 1 98.88 222 GLY B C 1
ATOM 3947 O O . GLY B 1 222 ? 15.109 10.672 8.805 1 98.88 222 GLY B O 1
ATOM 3948 N N . ASP B 1 223 ? 16.172 9.008 9.82 1 98.62 223 ASP B N 1
ATOM 3949 C CA . ASP B 1 223 ? 17.422 9.758 9.797 1 98.62 223 ASP B CA 1
ATOM 3950 C C . ASP B 1 223 ? 18.156 9.562 8.469 1 98.62 223 ASP B C 1
ATOM 3952 O O . ASP B 1 223 ? 19.141 10.25 8.188 1 98.62 223 ASP B O 1
ATOM 3956 N N . ALA B 1 224 ? 17.672 8.617 7.621 1 98.56 224 ALA B N 1
ATOM 3957 C CA . ALA B 1 224 ? 18.234 8.461 6.277 1 98.56 224 ALA B CA 1
ATOM 3958 C C . ALA B 1 224 ? 17.359 9.164 5.238 1 98.56 224 ALA B C 1
ATOM 3960 O O . ALA B 1 224 ? 17.453 8.867 4.047 1 98.56 224 ALA B O 1
ATOM 3961 N N . ASP B 1 225 ? 16.516 10 5.691 1 98.75 225 ASP B N 1
ATOM 3962 C CA . ASP B 1 225 ? 15.68 10.805 4.816 1 98.75 225 ASP B CA 1
ATOM 3963 C C . ASP B 1 225 ? 16.516 11.844 4.062 1 98.75 225 ASP B C 1
ATOM 3965 O O . ASP B 1 225 ? 17.141 12.711 4.68 1 98.75 225 ASP B O 1
ATOM 3969 N N . SER B 1 226 ? 16.453 11.852 2.783 1 98.25 226 SER B N 1
ATOM 3970 C CA . SER B 1 226 ? 17.297 12.727 1.976 1 98.25 226 SER B CA 1
ATOM 3971 C C . SER B 1 226 ? 16.844 14.18 2.082 1 98.25 226 SER B C 1
ATOM 3973 O O . SER B 1 226 ? 17.578 15.094 1.697 1 98.25 226 SER B O 1
ATOM 3975 N N . PHE B 1 227 ? 15.672 14.438 2.623 1 98.62 227 PHE B N 1
ATOM 3976 C CA . PHE B 1 227 ? 15.125 15.781 2.744 1 98.62 227 PHE B CA 1
ATOM 3977 C C . PHE B 1 227 ? 15.312 16.312 4.16 1 98.62 227 PHE B C 1
ATOM 3979 O O . PHE B 1 227 ? 14.922 17.453 4.453 1 98.62 227 PHE B O 1
ATOM 3986 N N . LEU B 1 228 ? 15.891 15.578 5.039 1 98.69 228 LEU B N 1
ATOM 3987 C CA . LEU B 1 228 ? 15.922 15.781 6.48 1 98.69 228 LEU B CA 1
ATOM 3988 C C . LEU B 1 228 ? 16.391 17.203 6.82 1 98.69 228 LEU B C 1
ATOM 3990 O O . LEU B 1 228 ? 15.648 17.969 7.441 1 98.69 228 LEU B O 1
ATOM 3994 N N . ASP B 1 229 ? 17.531 17.656 6.289 1 97.69 229 ASP B N 1
ATOM 3995 C CA . ASP B 1 229 ? 18.172 18.875 6.754 1 97.69 229 ASP B CA 1
ATOM 3996 C C . ASP B 1 229 ? 17.672 20.094 5.984 1 97.69 229 ASP B C 1
ATOM 3998 O O . ASP B 1 229 ? 17.531 21.172 6.555 1 97.69 229 ASP B O 1
ATOM 4002 N N . THR B 1 230 ? 17.312 19.891 4.742 1 98.06 230 THR B N 1
ATOM 4003 C CA . THR B 1 230 ? 17.078 21.031 3.873 1 98.06 230 THR B CA 1
ATOM 4004 C C . THR B 1 230 ? 15.594 21.359 3.812 1 98.06 230 THR B C 1
ATOM 4006 O O . THR B 1 230 ? 15.219 22.531 3.643 1 98.06 230 THR B O 1
ATOM 4009 N N . GLN B 1 231 ? 14.766 20.312 3.955 1 98.75 231 GLN B N 1
ATOM 4010 C CA . GLN B 1 231 ? 13.352 20.562 3.711 1 98.75 231 GLN B CA 1
ATOM 4011 C C . GLN B 1 231 ? 12.531 20.344 4.98 1 98.75 231 GLN B C 1
ATOM 4013 O O . GLN B 1 231 ? 11.625 21.125 5.277 1 98.75 231 GLN B O 1
ATOM 4018 N N . LEU B 1 232 ? 12.781 19.359 5.793 1 98.88 232 LEU B N 1
ATOM 4019 C CA . LEU B 1 232 ? 11.898 18.922 6.863 1 98.88 232 LEU B CA 1
ATOM 4020 C C . LEU B 1 232 ? 12.227 19.625 8.172 1 98.88 232 LEU B C 1
ATOM 4022 O O . LEU B 1 232 ? 11.328 20.078 8.883 1 98.88 232 LEU B O 1
ATOM 4026 N N . MET B 1 233 ? 13.484 19.688 8.594 1 98.62 233 MET B N 1
ATOM 4027 C CA . MET B 1 233 ? 14.047 20.469 9.695 1 98.62 233 MET B CA 1
ATOM 4028 C C . MET B 1 233 ? 13.328 20.156 11 1 98.62 233 MET B C 1
ATOM 4030 O O . MET B 1 233 ? 12.883 21.062 11.695 1 98.62 233 MET B O 1
ATOM 4034 N N . PRO B 1 234 ? 13.211 18.828 11.391 1 98.75 234 PRO B N 1
ATOM 4035 C CA . PRO B 1 234 ? 12.5 18.469 12.617 1 98.75 234 PRO B CA 1
ATOM 4036 C C . PRO B 1 234 ? 13.18 19.016 13.875 1 98.75 234 PRO B C 1
ATOM 4038 O O . PRO B 1 234 ? 12.516 19.219 14.891 1 98.75 234 PRO B O 1
ATOM 4041 N N . HIS B 1 235 ? 14.5 19.25 13.82 1 98.12 235 HIS B N 1
ATOM 4042 C CA . HIS B 1 235 ? 15.227 19.75 14.984 1 98.12 235 HIS B CA 1
ATOM 4043 C C . HIS B 1 235 ? 14.734 21.125 15.398 1 98.12 235 HIS B C 1
ATOM 4045 O O . HIS B 1 235 ? 14.727 21.453 16.594 1 98.12 235 HIS B O 1
ATOM 4051 N N . SER B 1 236 ? 14.328 21.938 14.438 1 98.5 236 SER B N 1
ATOM 4052 C CA . SER B 1 236 ? 13.781 23.25 14.758 1 98.5 236 SER B CA 1
ATOM 4053 C C . SER B 1 236 ? 12.547 23.141 15.656 1 98.5 236 SER B C 1
ATOM 4055 O O . SER B 1 236 ? 12.398 23.891 16.609 1 98.5 236 SER B O 1
ATOM 4057 N N . LEU B 1 237 ? 11.703 22.188 15.352 1 98.69 237 LEU B N 1
ATOM 4058 C CA . LEU B 1 237 ? 10.477 21.953 16.125 1 98.69 237 LEU B CA 1
ATOM 4059 C C . LEU B 1 237 ? 10.797 21.406 17.5 1 98.69 237 LEU B C 1
ATOM 4061 O O . LEU B 1 237 ? 10.25 21.859 18.5 1 98.69 237 LEU B O 1
ATOM 4065 N N . SER B 1 238 ? 11.695 20.391 17.516 1 98.19 238 SER B N 1
ATOM 4066 C CA . SER B 1 238 ? 12.047 19.734 18.766 1 98.19 238 SER B CA 1
ATOM 4067 C C . SER B 1 238 ? 12.711 20.703 19.734 1 98.19 238 SER B C 1
ATOM 4069 O O . SER B 1 238 ? 12.477 20.641 20.953 1 98.19 238 SER B O 1
ATOM 4071 N N . ASP B 1 239 ? 13.562 21.578 19.266 1 98.25 239 ASP B N 1
ATOM 4072 C CA . ASP B 1 239 ? 14.25 22.562 20.094 1 98.25 239 ASP B CA 1
ATOM 4073 C C . ASP B 1 239 ? 13.25 23.5 20.781 1 98.25 239 ASP B C 1
ATOM 4075 O O . ASP B 1 239 ? 13.359 23.766 21.984 1 98.25 239 ASP B O 1
ATOM 4079 N N . ILE B 1 240 ? 12.281 23.953 20.047 1 98.44 240 ILE B N 1
ATOM 4080 C CA . ILE B 1 240 ? 11.273 24.859 20.578 1 98.44 240 ILE B CA 1
ATOM 4081 C C . ILE B 1 240 ? 10.438 24.125 21.625 1 98.44 240 ILE B C 1
ATOM 4083 O O . ILE B 1 240 ? 10.18 24.656 22.703 1 98.44 240 ILE B O 1
ATOM 4087 N N . ALA B 1 241 ? 10.008 22.938 21.312 1 98.31 241 ALA B N 1
ATOM 4088 C CA . ALA B 1 241 ? 9.188 22.141 22.234 1 98.31 241 ALA B CA 1
ATOM 4089 C C . ALA B 1 241 ? 9.922 21.906 23.547 1 98.31 241 ALA B C 1
ATOM 4091 O O . ALA B 1 241 ? 9.328 22.016 24.625 1 98.31 241 ALA B O 1
ATOM 4092 N N . THR B 1 242 ? 11.203 21.531 23.422 1 97.75 242 THR B N 1
ATOM 4093 C CA . THR B 1 242 ? 12.023 21.281 24.594 1 97.75 242 THR B CA 1
ATOM 4094 C C . THR B 1 242 ? 12.141 22.547 25.453 1 97.75 242 THR B C 1
ATOM 4096 O O . THR B 1 242 ? 11.984 22.5 26.672 1 97.75 242 THR B O 1
ATOM 4099 N N . GLY B 1 243 ? 12.414 23.625 24.828 1 97.38 243 GLY B N 1
ATOM 4100 C CA . GLY B 1 243 ? 12.531 24.891 25.531 1 97.38 243 GLY B CA 1
ATOM 4101 C C . GLY B 1 243 ? 11.266 25.297 26.25 1 97.38 243 GLY B C 1
ATOM 4102 O O . GLY B 1 243 ? 11.32 25.875 27.344 1 97.38 243 GLY B O 1
ATOM 4103 N N . LYS B 1 244 ? 10.094 24.922 25.75 1 96.25 244 LYS B N 1
ATOM 4104 C CA . LYS B 1 244 ? 8.797 25.297 26.312 1 96.25 244 LYS B CA 1
ATOM 4105 C C . LYS B 1 244 ? 8.266 24.234 27.25 1 96.25 244 LYS B C 1
ATOM 4107 O O . LYS B 1 244 ? 7.328 24.484 28.016 1 96.25 244 LYS B O 1
ATOM 4112 N N . GLY B 1 245 ? 8.859 23.094 27.188 1 96.62 245 GLY B N 1
ATOM 4113 C CA . GLY B 1 245 ? 8.289 21.953 27.891 1 96.62 245 GLY B CA 1
ATOM 4114 C C . GLY B 1 245 ? 6.992 21.453 27.281 1 96.62 245 GLY B C 1
ATOM 4115 O O . GLY B 1 245 ? 6.082 21.031 28 1 96.62 245 GLY B O 1
ATOM 4116 N N . TYR B 1 246 ? 6.789 21.688 25.984 1 97.31 246 TYR B N 1
ATOM 4117 C CA . TYR B 1 246 ? 5.602 21.234 25.266 1 97.31 246 TYR B CA 1
ATOM 4118 C C . TYR B 1 246 ? 5.609 19.719 25.094 1 97.31 246 TYR B C 1
ATOM 4120 O O . TYR B 1 246 ? 6.656 19.125 24.828 1 97.31 246 TYR B O 1
ATOM 4128 N N . PRO B 1 247 ? 4.465 18.984 25.203 1 97.38 247 PRO B N 1
ATOM 4129 C CA . PRO B 1 247 ? 4.41 17.516 25.094 1 97.38 247 PRO B CA 1
ATOM 4130 C C . PRO B 1 247 ? 4.551 17.031 23.656 1 97.38 247 PRO B C 1
ATOM 4132 O O . PRO B 1 247 ? 3.59 16.516 23.078 1 97.38 247 PRO B O 1
ATOM 4135 N N . LEU B 1 248 ? 5.707 17.125 23.172 1 98.31 248 LEU B N 1
ATOM 4136 C CA . LEU B 1 248 ? 6.062 16.656 21.844 1 98.31 248 LEU B CA 1
ATOM 4137 C C . LEU B 1 248 ? 7.121 15.555 21.922 1 98.31 248 LEU B C 1
ATOM 4139 O O . LEU B 1 248 ? 8.195 15.758 22.484 1 98.31 248 LEU B O 1
ATOM 4143 N N . ASP B 1 249 ? 6.781 14.406 21.453 1 98.5 249 ASP B N 1
ATOM 4144 C CA . ASP B 1 249 ? 7.715 13.289 21.328 1 98.5 249 ASP B CA 1
ATOM 4145 C C . ASP B 1 249 ? 8.203 13.141 19.891 1 98.5 249 ASP B C 1
ATOM 4147 O O . ASP B 1 249 ? 7.445 12.719 19.016 1 98.5 249 ASP B O 1
ATOM 4151 N N . LEU B 1 250 ? 9.367 13.578 19.594 1 98.75 250 LEU B N 1
ATOM 4152 C CA . LEU B 1 250 ? 10 13.398 18.281 1 98.75 250 LEU B CA 1
ATOM 4153 C C . LEU B 1 250 ? 10.969 12.219 18.312 1 98.75 250 LEU B C 1
ATOM 4155 O O . LEU B 1 250 ? 11.938 12.219 19.078 1 98.75 250 LEU B O 1
ATOM 4159 N N . ARG B 1 251 ? 10.789 11.219 17.547 1 98.75 251 ARG B N 1
ATOM 4160 C CA . ARG B 1 251 ? 11.602 10.008 17.5 1 98.75 251 ARG B CA 1
ATOM 4161 C C . ARG B 1 251 ? 12.359 9.914 16.172 1 98.75 251 ARG B C 1
ATOM 4163 O O . ARG B 1 251 ? 11.75 9.867 15.102 1 98.75 251 ARG B O 1
ATOM 4170 N N . MET B 1 252 ? 13.633 9.938 16.234 1 98.81 252 MET B N 1
ATOM 4171 C CA . MET B 1 252 ? 14.477 9.695 15.062 1 98.81 252 MET B CA 1
ATOM 4172 C C . MET B 1 252 ? 14.641 8.195 14.82 1 98.81 252 MET B C 1
ATOM 4174 O O . MET B 1 252 ? 15.086 7.469 15.703 1 98.81 252 MET B O 1
ATOM 4178 N N . GLN B 1 253 ? 14.289 7.758 13.625 1 98.81 253 GLN B N 1
ATOM 4179 C CA . GLN B 1 253 ? 14.32 6.336 13.297 1 98.81 253 GLN B CA 1
ATOM 4180 C C . GLN B 1 253 ? 15.508 6.008 12.391 1 98.81 253 GLN B C 1
ATOM 4182 O O . GLN B 1 253 ? 15.531 6.414 11.227 1 98.81 253 GLN B O 1
ATOM 4187 N N . ALA B 1 254 ? 16.438 5.242 12.898 1 98.69 254 ALA B N 1
ATOM 4188 C CA . ALA B 1 254 ? 17.703 4.961 12.227 1 98.69 254 ALA B CA 1
ATOM 4189 C C . ALA B 1 254 ? 17.484 4.145 10.961 1 98.69 254 ALA B C 1
ATOM 4191 O O . ALA B 1 254 ? 16.828 3.094 10.992 1 98.69 254 ALA B O 1
ATOM 4192 N N . GLY B 1 255 ? 17.969 4.645 9.891 1 98.56 255 GLY B N 1
ATOM 4193 C CA . GLY B 1 255 ? 18.016 3.91 8.633 1 98.56 255 GLY B CA 1
ATOM 4194 C C . GLY B 1 255 ? 16.781 4.125 7.777 1 98.56 255 GLY B C 1
ATOM 4195 O O . GLY B 1 255 ? 16.781 3.783 6.594 1 98.56 255 GLY B O 1
ATOM 4196 N N . TYR B 1 256 ? 15.766 4.684 8.328 1 98.88 256 TYR B N 1
ATOM 4197 C CA . TYR B 1 256 ? 14.523 4.859 7.582 1 98.88 256 TYR B CA 1
ATOM 4198 C C . TYR B 1 256 ? 14.57 6.125 6.734 1 98.88 256 TYR B C 1
ATOM 4200 O O . TYR B 1 256 ? 15.203 7.113 7.117 1 98.88 256 TYR B O 1
ATOM 4208 N N . ASP B 1 257 ? 13.922 6.07 5.57 1 98.69 257 ASP B N 1
ATOM 4209 C CA . ASP B 1 257 ? 13.945 7.18 4.621 1 98.69 257 ASP B CA 1
ATOM 4210 C C . ASP B 1 257 ? 12.609 7.922 4.617 1 98.69 257 ASP B C 1
ATOM 4212 O O . ASP B 1 257 ? 12 8.117 5.672 1 98.69 257 ASP B O 1
ATOM 4216 N N . HIS B 1 258 ? 12.219 8.508 3.488 1 98.56 258 HIS B N 1
ATOM 4217 C CA . HIS B 1 258 ? 11.039 9.359 3.361 1 98.56 258 HIS B CA 1
ATOM 4218 C C . HIS B 1 258 ? 9.859 8.586 2.771 1 98.56 258 HIS B C 1
ATOM 4220 O O . HIS B 1 258 ? 8.836 9.172 2.426 1 98.56 258 HIS B O 1
ATOM 4226 N N . SER B 1 259 ? 9.938 7.234 2.639 1 98.12 259 SER B N 1
ATOM 4227 C CA . SER B 1 259 ? 9.016 6.422 1.847 1 98.12 259 SER B CA 1
ATOM 4228 C C . SER B 1 259 ? 7.859 5.906 2.695 1 98.12 259 SER B C 1
ATOM 4230 O O . SER B 1 259 ? 7.852 6.086 3.916 1 98.12 259 SER B O 1
ATOM 4232 N N . TYR B 1 260 ? 6.895 5.289 2.025 1 98.56 260 TYR B N 1
ATOM 4233 C CA . TYR B 1 260 ? 5.781 4.664 2.73 1 98.56 260 TYR B CA 1
ATOM 4234 C C . TYR B 1 260 ? 6.227 3.387 3.43 1 98.56 260 TYR B C 1
ATOM 4236 O O . TYR B 1 260 ? 5.504 2.852 4.273 1 98.56 260 TYR B O 1
ATOM 4244 N N . TYR B 1 261 ? 7.453 2.84 3.107 1 98.75 261 TYR B N 1
ATOM 4245 C CA . TYR B 1 261 ? 7.992 1.744 3.904 1 98.75 261 TYR B CA 1
ATOM 4246 C C . TYR B 1 261 ? 8.273 2.195 5.332 1 98.75 261 TYR B C 1
ATOM 4248 O O . TYR B 1 261 ? 8.062 1.436 6.281 1 98.75 261 TYR B O 1
ATOM 4256 N N . PHE B 1 262 ? 8.711 3.449 5.422 1 98.88 262 PHE B N 1
ATOM 4257 C CA . PHE B 1 262 ? 8.898 4.074 6.727 1 98.88 262 PHE B CA 1
ATOM 4258 C C . PHE B 1 262 ? 7.566 4.23 7.449 1 98.88 262 PHE B C 1
ATOM 4260 O O . PHE B 1 262 ? 7.414 3.779 8.586 1 98.88 262 PHE B O 1
ATOM 4267 N N . ILE B 1 263 ? 6.543 4.762 6.844 1 98.94 263 ILE B N 1
ATOM 4268 C CA . ILE B 1 263 ? 5.234 5 7.441 1 98.94 263 ILE B CA 1
ATOM 4269 C C . ILE B 1 263 ? 4.613 3.674 7.871 1 98.94 263 ILE B C 1
ATOM 4271 O O . ILE B 1 263 ? 4.152 3.535 9.008 1 98.94 263 ILE B O 1
ATOM 4275 N N . ALA B 1 264 ? 4.637 2.736 6.934 1 98.88 264 ALA B N 1
ATOM 4276 C CA . ALA B 1 264 ? 4.047 1.432 7.219 1 98.88 264 ALA B CA 1
ATOM 4277 C C . ALA B 1 264 ? 4.68 0.803 8.461 1 98.88 264 ALA B C 1
ATOM 4279 O O . ALA B 1 264 ? 3.996 0.139 9.242 1 98.88 264 ALA B O 1
ATOM 4280 N N . SER B 1 265 ? 5.988 1.03 8.672 1 98.88 265 SER B N 1
ATOM 4281 C CA . SER B 1 265 ? 6.73 0.422 9.773 1 98.88 265 SER B CA 1
ATOM 4282 C C . SER B 1 265 ? 6.258 0.952 11.125 1 98.88 265 SER B C 1
ATOM 4284 O O . SER B 1 265 ? 6.305 0.239 12.125 1 98.88 265 SER B O 1
ATOM 4286 N N . PHE B 1 266 ? 5.688 2.236 11.141 1 98.94 266 PHE B N 1
ATOM 4287 C CA . PHE B 1 266 ? 5.473 2.854 12.445 1 98.94 266 PHE B CA 1
ATOM 4288 C C . PHE B 1 266 ? 4.039 3.355 12.578 1 98.94 266 PHE B C 1
ATOM 4290 O O . PHE B 1 266 ? 3.658 3.891 13.617 1 98.94 266 PHE B O 1
ATOM 4297 N N . ILE B 1 267 ? 3.178 3.166 11.609 1 98.94 267 ILE B N 1
ATOM 4298 C CA . ILE B 1 267 ? 1.824 3.711 11.609 1 98.94 267 ILE B CA 1
ATOM 4299 C C . ILE B 1 267 ? 1.016 3.094 12.75 1 98.94 267 ILE B C 1
ATOM 4301 O O . ILE B 1 267 ? 0.163 3.758 13.344 1 98.94 267 ILE B O 1
ATOM 4305 N N . GLU B 1 268 ? 1.278 1.855 13.07 1 98.88 268 GLU B N 1
ATOM 4306 C CA . GLU B 1 268 ? 0.581 1.213 14.18 1 98.88 268 GLU B CA 1
ATOM 4307 C C . GLU B 1 268 ? 0.784 1.986 15.477 1 98.88 268 GLU B C 1
ATOM 4309 O O . GLU B 1 268 ? -0.172 2.229 16.219 1 98.88 268 GLU B O 1
ATOM 4314 N N . GLU B 1 269 ? 2.016 2.383 15.742 1 98.94 269 GLU B N 1
ATOM 4315 C CA . GLU B 1 269 ? 2.312 3.133 16.969 1 98.94 269 GLU B CA 1
ATOM 4316 C C . GLU B 1 269 ? 1.612 4.488 16.953 1 98.94 269 GLU B C 1
ATOM 4318 O O . GLU B 1 269 ? 1.156 4.957 18 1 98.94 269 GLU B O 1
ATOM 4323 N N . HIS B 1 270 ? 1.516 5.121 15.805 1 98.94 270 HIS B N 1
ATOM 4324 C CA . HIS B 1 270 ? 0.844 6.41 15.711 1 98.94 270 HIS B CA 1
ATOM 4325 C C . HIS B 1 270 ? -0.653 6.273 15.969 1 98.94 270 HIS B C 1
ATOM 4327 O O . HIS B 1 270 ? -1.241 7.09 16.688 1 98.94 270 HIS B O 1
ATOM 4333 N N . LEU B 1 271 ? -1.296 5.258 15.344 1 98.94 271 LEU B N 1
ATOM 4334 C CA . LEU B 1 271 ? -2.727 5.078 15.57 1 98.94 271 LEU B CA 1
ATOM 4335 C C . LEU B 1 271 ? -3.008 4.73 17.031 1 98.94 271 LEU B C 1
ATOM 4337 O O . LEU B 1 271 ? -3.979 5.219 17.609 1 98.94 271 LEU B O 1
ATOM 4341 N N . LYS B 1 272 ? -2.195 3.895 17.609 1 98.88 272 LYS B N 1
ATOM 4342 C CA . LYS B 1 272 ? -2.344 3.586 19.031 1 98.88 272 LYS B CA 1
ATOM 4343 C C . LYS B 1 272 ? -2.156 4.832 19.891 1 98.88 272 LYS B C 1
ATOM 4345 O O . LYS B 1 272 ? -2.865 5.023 20.875 1 98.88 272 LYS B O 1
ATOM 4350 N N . PHE B 1 273 ? -1.138 5.648 19.547 1 98.94 273 PHE B N 1
ATOM 4351 C CA . PHE B 1 273 ? -0.944 6.926 20.219 1 98.94 273 PHE B CA 1
ATOM 4352 C C . PHE B 1 273 ? -2.232 7.738 20.219 1 98.94 273 PHE B C 1
ATOM 4354 O O . PHE B 1 273 ? -2.68 8.203 21.266 1 98.94 273 PHE B O 1
ATOM 4361 N N . HIS B 1 274 ? -2.863 7.898 19.062 1 98.88 274 HIS B N 1
ATOM 4362 C CA . HIS B 1 274 ? -4.094 8.672 18.953 1 98.88 274 HIS B CA 1
ATOM 4363 C C . HIS B 1 274 ? -5.207 8.055 19.781 1 98.88 274 HIS B C 1
ATOM 4365 O O . HIS B 1 274 ? -6.004 8.766 20.406 1 98.88 274 HIS B O 1
ATOM 4371 N N . SER B 1 275 ? -5.293 6.73 19.797 1 98.62 275 SER B N 1
ATOM 4372 C CA . SER B 1 275 ? -6.352 6.027 20.516 1 98.62 275 SER B CA 1
ATOM 4373 C C . SER B 1 275 ? -6.309 6.332 22 1 98.62 275 SER B C 1
ATOM 4375 O O . SER B 1 275 ? -7.34 6.289 22.688 1 98.62 275 SER B O 1
ATOM 4377 N N . LEU B 1 276 ? -5.117 6.641 22.531 1 98.25 276 LEU B N 1
ATOM 4378 C CA . LEU B 1 276 ? -4.949 6.949 23.953 1 98.25 276 LEU B CA 1
ATOM 4379 C C . LEU B 1 276 ? -5.707 8.219 24.328 1 98.25 276 LEU B C 1
ATOM 4381 O O . LEU B 1 276 ? -6.043 8.422 25.484 1 98.25 276 LEU B O 1
ATOM 4385 N N . TYR B 1 277 ? -5.965 9.047 23.328 1 98.06 277 TYR B N 1
ATOM 4386 C CA . TYR B 1 277 ? -6.555 10.344 23.625 1 98.06 277 TYR B CA 1
ATOM 4387 C C . TYR B 1 277 ? -8 10.414 23.141 1 98.06 277 TYR B C 1
ATOM 4389 O O . TYR B 1 277 ? -8.625 11.469 23.188 1 98.06 277 TYR B O 1
ATOM 4397 N N . PHE B 1 278 ? -8.406 9.234 22.547 1 94.62 278 PHE B N 1
ATOM 4398 C CA . PHE B 1 278 ? -9.82 9.109 22.234 1 94.62 278 PHE B CA 1
ATOM 4399 C C . PHE B 1 278 ? -10.602 8.625 23.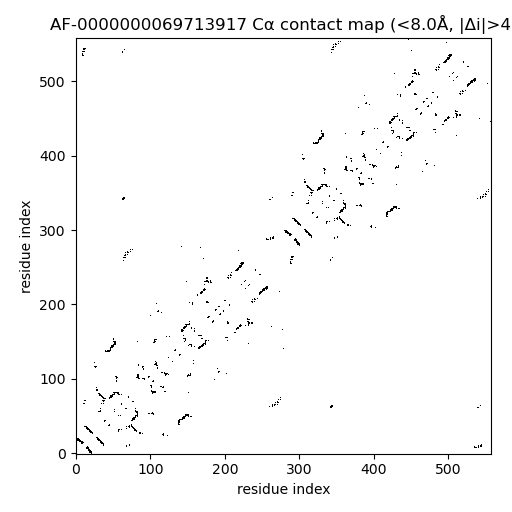453 1 94.62 278 PHE B C 1
ATOM 4401 O O . PHE B 1 278 ? -10.094 7.824 24.234 1 94.62 278 PHE B O 1
ATOM 4408 N N . LYS B 1 279 ? -11.656 9.203 23.875 1 79.69 279 LYS B N 1
ATOM 4409 C CA . LYS B 1 279 ? -12.445 8.922 25.078 1 79.69 279 LYS B CA 1
ATOM 4410 C C . LYS B 1 279 ? -13.523 7.879 24.797 1 79.69 279 LYS B C 1
ATOM 4412 O O . LYS B 1 279 ? -14.008 7.773 23.672 1 79.69 279 LYS B O 1
#